Protein AF-A0A090F494-F1 (afdb_monomer_lite)

Radius of gyration: 29.08 Å; chains: 1; bounding box: 90×68×79 Å

InterPro domains:
  IPR009843 Protein of unknown function DUF1403 [PF07183] (13-280)

Structure (mmCIF, N/CA/C/O backbone):
data_AF-A0A090F494-F1
#
_entry.id   AF-A0A090F494-F1
#
loop_
_atom_site.group_PDB
_atom_site.id
_atom_site.type_symbol
_atom_site.label_atom_id
_atom_site.label_alt_id
_atom_site.label_comp_id
_atom_site.label_asym_id
_atom_site.label_entity_id
_atom_site.label_seq_id
_atom_site.pdbx_PDB_ins_code
_atom_site.Cartn_x
_atom_site.Cartn_y
_atom_site.Cartn_z
_atom_site.occupancy
_atom_site.B_iso_or_equiv
_atom_site.auth_seq_id
_atom_site.auth_comp_id
_atom_site.auth_asym_id
_atom_site.auth_atom_id
_atom_site.pdbx_PDB_model_num
ATOM 1 N N . MET A 1 1 ? 1.302 3.120 31.803 1.00 29.44 1 MET A N 1
ATOM 2 C CA . MET A 1 1 ? -0.096 3.444 31.434 1.00 29.44 1 MET A CA 1
ATOM 3 C C . MET A 1 1 ? -0.134 4.893 30.958 1.00 29.44 1 MET A C 1
ATOM 5 O O . MET A 1 1 ? -0.244 5.790 31.781 1.00 29.44 1 MET A O 1
ATOM 9 N N . ILE A 1 2 ? 0.048 5.141 29.658 1.00 28.42 2 ILE A N 1
ATOM 10 C CA . ILE A 1 2 ? -0.046 6.502 29.107 1.00 28.42 2 ILE A CA 1
ATOM 11 C C . ILE A 1 2 ? -1.537 6.792 28.931 1.00 28.42 2 ILE A C 1
ATOM 13 O O . ILE A 1 2 ? -2.196 6.184 28.087 1.00 28.42 2 ILE A O 1
ATOM 17 N N . ARG A 1 3 ? -2.093 7.656 29.785 1.00 31.39 3 ARG A N 1
ATOM 18 C CA . ARG A 1 3 ? -3.404 8.258 29.539 1.00 31.39 3 ARG A CA 1
ATOM 19 C C . ARG A 1 3 ? -3.271 9.076 28.256 1.00 31.39 3 ARG A C 1
ATOM 21 O O . ARG A 1 3 ? -2.513 10.037 28.225 1.00 31.39 3 ARG A O 1
ATOM 28 N N . LEU A 1 4 ? -3.972 8.675 27.200 1.00 36.84 4 LEU A N 1
ATOM 29 C CA . LEU A 1 4 ? -4.257 9.574 26.088 1.00 36.84 4 LEU A CA 1
ATOM 30 C C . LEU A 1 4 ? -5.204 10.639 26.640 1.00 36.84 4 LEU A C 1
ATOM 32 O O . LEU A 1 4 ? -6.404 10.395 26.760 1.00 36.84 4 LEU A O 1
ATOM 36 N N . ASP A 1 5 ? -4.644 11.772 27.057 1.00 34.12 5 ASP A N 1
ATOM 37 C CA . ASP A 1 5 ? -5.434 12.949 27.383 1.00 34.12 5 ASP A CA 1
ATOM 38 C C . ASP A 1 5 ? -6.076 13.458 26.082 1.00 34.12 5 ASP A C 1
ATOM 40 O O . ASP A 1 5 ? -5.364 13.777 25.127 1.00 34.12 5 ASP A O 1
ATOM 44 N N . PRO A 1 6 ? -7.413 13.553 25.996 1.00 47.06 6 PRO A N 1
ATOM 45 C CA . PRO A 1 6 ? -8.095 14.042 24.799 1.00 47.06 6 PRO A CA 1
ATOM 46 C C . PRO A 1 6 ? -7.862 15.544 24.536 1.00 47.06 6 PRO A C 1
ATOM 48 O O . PRO A 1 6 ? -8.371 16.072 23.551 1.00 47.06 6 PRO A O 1
ATOM 51 N N . ALA A 1 7 ? -7.103 16.231 25.398 1.00 37.00 7 ALA A N 1
ATOM 52 C CA . ALA A 1 7 ? -6.828 17.664 25.334 1.00 37.00 7 ALA A CA 1
ATOM 53 C C . ALA A 1 7 ? -5.576 18.040 24.515 1.00 37.00 7 ALA A C 1
ATOM 55 O O . ALA A 1 7 ? -5.391 19.218 24.224 1.00 37.00 7 ALA A O 1
ATOM 56 N N . THR A 1 8 ? -4.738 17.082 24.100 1.00 40.03 8 THR A N 1
ATOM 57 C CA . THR A 1 8 ? -3.509 17.373 23.326 1.00 40.03 8 THR A CA 1
ATOM 58 C C . THR A 1 8 ? -3.678 17.244 21.811 1.00 40.03 8 THR A C 1
ATOM 60 O O . THR A 1 8 ? -2.702 17.347 21.068 1.00 40.03 8 THR A O 1
ATOM 63 N N . ALA A 1 9 ? -4.903 17.046 21.318 1.00 41.94 9 ALA A N 1
ATOM 64 C CA . ALA A 1 9 ? -5.198 17.155 19.894 1.00 41.94 9 ALA A CA 1
ATOM 65 C C . ALA A 1 9 ? -5.197 18.640 19.497 1.00 41.94 9 ALA A C 1
ATOM 67 O O . ALA A 1 9 ? -6.242 19.283 19.429 1.00 41.94 9 ALA A O 1
ATOM 68 N N . SER A 1 10 ? -4.004 19.200 19.284 1.00 39.62 10 SER A N 1
ATOM 69 C CA . SER A 1 10 ? -3.865 20.503 18.639 1.00 39.62 10 SER A CA 1
ATOM 70 C C . SER A 1 10 ? -4.589 20.448 17.286 1.00 39.62 10 SER A C 1
ATOM 72 O O . SER A 1 10 ? -4.339 19.506 16.524 1.00 39.62 10 SER A O 1
ATOM 74 N N . PRO A 1 11 ? -5.477 21.406 16.960 1.00 43.66 11 PRO A N 1
ATOM 75 C CA . PRO A 1 11 ? -6.112 21.492 15.653 1.00 43.66 11 PRO A CA 1
ATOM 76 C C . PRO A 1 11 ? -5.085 22.024 14.647 1.00 43.66 11 PRO A C 1
ATOM 78 O O . PRO A 1 11 ? -5.199 23.134 14.131 1.00 43.66 11 PRO A O 1
ATOM 81 N N . ALA A 1 12 ? -4.027 21.254 14.399 1.00 52.69 12 ALA A N 1
ATOM 82 C CA . ALA A 1 12 ? -3.112 21.531 13.311 1.00 52.69 12 ALA A CA 1
ATOM 83 C C . ALA A 1 12 ? -3.903 21.385 12.008 1.00 52.69 12 ALA A C 1
ATOM 85 O O . ALA A 1 12 ? -4.561 20.363 11.784 1.00 52.69 12 ALA A O 1
ATOM 86 N N . ALA A 1 13 ? -3.872 22.423 11.169 1.00 57.88 13 ALA A N 1
ATOM 87 C CA . ALA A 1 13 ? -4.484 22.367 9.851 1.00 57.88 13 ALA A CA 1
ATOM 88 C C . ALA A 1 13 ? -3.990 21.099 9.130 1.00 57.88 13 ALA A C 1
ATOM 90 O O . ALA A 1 13 ? -2.792 20.802 9.181 1.00 57.88 13 ALA A O 1
ATOM 91 N N . PRO A 1 14 ? -4.886 20.315 8.503 1.00 65.44 14 PRO A N 1
ATOM 92 C CA . PRO A 1 14 ? -4.479 19.087 7.844 1.00 65.44 14 PRO A CA 1
ATOM 93 C C . PRO A 1 14 ? -3.441 19.432 6.778 1.00 65.44 14 PRO A C 1
ATOM 95 O O . PRO A 1 14 ? -3.703 20.251 5.901 1.00 65.44 14 PRO A O 1
ATOM 98 N N . SER A 1 15 ? -2.259 18.824 6.869 1.00 78.19 15 SER A N 1
ATOM 99 C CA . SER A 1 15 ? -1.230 18.973 5.845 1.00 78.19 15 SER A CA 1
ATOM 100 C C . SER A 1 15 ? -1.785 18.503 4.495 1.00 78.19 15 SER A C 1
ATOM 102 O O . SER A 1 15 ? -2.337 17.404 4.367 1.00 78.19 15 SER A O 1
ATOM 104 N N . THR A 1 16 ? -1.681 19.369 3.490 1.00 89.38 16 THR A N 1
ATOM 105 C CA . THR A 1 16 ? -2.166 19.138 2.127 1.00 89.38 16 THR A CA 1
ATOM 106 C C . THR A 1 16 ? -1.004 19.197 1.157 1.00 89.38 16 THR A C 1
ATOM 108 O O . THR A 1 16 ? -0.139 20.063 1.281 1.00 89.38 16 THR A O 1
ATOM 111 N N . VAL A 1 17 ? -1.031 18.340 0.139 1.00 92.69 17 VAL A N 1
ATOM 112 C CA . VAL A 1 17 ? -0.109 18.458 -0.994 1.00 92.69 17 VAL A CA 1
ATOM 113 C C . VAL A 1 17 ? -0.276 19.847 -1.637 1.00 92.69 17 VAL A C 1
ATOM 115 O O . VAL A 1 17 ? -1.415 20.231 -1.923 1.00 92.69 17 VAL A O 1
ATOM 118 N N . PRO A 1 18 ? 0.813 20.607 -1.870 1.00 90.56 18 PRO A N 1
ATOM 119 C CA . PRO A 1 18 ? 0.739 21.911 -2.521 1.00 90.56 18 PRO A CA 1
ATOM 120 C C . PRO A 1 18 ? 0.021 21.831 -3.871 1.00 90.56 18 PRO A C 1
ATOM 122 O O . PRO A 1 18 ? 0.297 20.933 -4.662 1.00 90.56 18 PRO A O 1
ATOM 125 N N . GLY A 1 19 ? -0.870 22.784 -4.161 1.00 89.25 19 GLY A N 1
ATOM 126 C CA . GLY A 1 19 ? -1.746 22.727 -5.342 1.00 89.25 19 GLY A CA 1
ATOM 127 C C . GLY A 1 19 ? -1.018 22.661 -6.691 1.00 89.25 19 GLY A C 1
ATOM 128 O O . GLY A 1 19 ? -1.564 22.116 -7.647 1.00 89.25 19 GLY A O 1
ATOM 129 N N . TRP A 1 20 ? 0.226 23.146 -6.765 1.00 89.44 20 TRP A N 1
ATOM 130 C CA . TRP A 1 20 ? 1.060 23.072 -7.969 1.00 89.44 20 TRP A CA 1
ATOM 131 C C . TRP A 1 20 ? 1.605 21.663 -8.240 1.00 89.44 20 TRP A C 1
ATOM 133 O O . TRP A 1 20 ? 1.861 21.330 -9.393 1.00 89.44 20 TRP A O 1
ATOM 143 N N . ALA A 1 21 ? 1.769 20.820 -7.214 1.00 88.50 21 ALA A N 1
ATOM 144 C CA . ALA A 1 21 ? 2.393 19.507 -7.356 1.00 88.50 21 ALA A CA 1
ATOM 145 C C . ALA A 1 21 ? 1.542 18.509 -8.166 1.00 88.50 21 ALA A C 1
ATOM 147 O O . ALA A 1 21 ? 2.096 17.893 -9.080 1.00 88.50 21 ALA A O 1
ATOM 148 N N . PRO A 1 22 ? 0.219 18.360 -7.929 1.00 84.62 22 PRO A N 1
ATOM 149 C CA . PRO A 1 22 ? -0.639 17.516 -8.759 1.00 84.62 22 PRO A CA 1
ATOM 150 C C . PRO A 1 22 ? -1.116 18.212 -10.041 1.00 84.62 22 PRO A C 1
ATOM 152 O O . PRO A 1 22 ? -1.723 17.555 -10.885 1.00 84.62 22 PRO A O 1
ATOM 155 N N . ALA A 1 23 ? -0.895 19.524 -10.195 1.00 77.56 23 ALA A N 1
ATOM 156 C CA . ALA A 1 23 ? -1.336 20.254 -11.377 1.00 77.56 23 ALA A CA 1
ATOM 157 C C . ALA A 1 23 ? -0.638 19.705 -12.628 1.00 77.56 23 ALA A C 1
ATOM 159 O O . ALA A 1 23 ? 0.594 19.680 -12.697 1.00 77.56 23 ALA A O 1
ATOM 160 N N . ALA A 1 24 ? -1.431 19.274 -13.612 1.00 63.72 24 ALA A N 1
ATOM 161 C CA . ALA A 1 24 ? -0.920 18.853 -14.907 1.00 63.72 24 ALA A CA 1
ATOM 162 C C . ALA A 1 24 ? -0.242 20.049 -15.587 1.00 63.72 24 ALA A C 1
ATOM 164 O O . ALA A 1 24 ? -0.863 21.093 -15.777 1.00 63.72 24 ALA A O 1
ATOM 165 N N . GLY A 1 25 ? 1.029 19.902 -15.942 1.00 57.41 25 GLY A N 1
ATOM 166 C CA . GLY A 1 25 ? 1.754 20.904 -16.708 1.00 57.41 25 GLY A CA 1
ATOM 167 C C . GLY A 1 25 ? 2.777 20.218 -17.593 1.00 57.41 25 GLY A C 1
ATOM 168 O O . GLY A 1 25 ? 3.576 19.459 -17.067 1.00 57.41 25 GLY A O 1
ATOM 169 N N . GLY A 1 26 ? 2.724 20.490 -18.900 1.00 61.16 26 GLY A N 1
ATOM 170 C CA . GLY A 1 26 ? 3.750 20.150 -19.894 1.00 61.16 26 GLY A CA 1
ATOM 171 C C . GLY A 1 26 ? 4.236 18.694 -19.952 1.00 61.16 26 GLY A C 1
ATOM 172 O O . GLY A 1 26 ? 3.753 17.801 -19.258 1.00 61.16 26 GLY A O 1
ATOM 173 N N . ALA A 1 27 ? 5.224 18.456 -20.815 1.00 61.44 27 ALA A N 1
ATOM 174 C CA . ALA A 1 27 ? 6.046 17.255 -20.733 1.00 61.44 27 ALA A CA 1
ATOM 175 C C . ALA A 1 27 ? 6.963 17.401 -19.507 1.00 61.44 27 ALA A C 1
ATOM 177 O O . ALA A 1 27 ? 7.895 18.200 -19.530 1.00 61.44 27 ALA A O 1
ATOM 178 N N . LEU A 1 28 ? 6.654 16.687 -18.423 1.00 73.62 28 LEU A N 1
ATOM 179 C CA . LEU A 1 28 ? 7.463 16.711 -17.202 1.00 73.62 28 LEU A CA 1
ATOM 180 C C . LEU A 1 28 ? 8.724 15.864 -17.396 1.00 73.62 28 LEU A C 1
ATOM 182 O O . LEU A 1 28 ? 8.633 14.687 -17.764 1.00 73.62 28 LEU A O 1
ATOM 186 N N . GLY A 1 29 ? 9.887 16.455 -17.119 1.00 86.44 29 GLY A N 1
ATOM 187 C CA . GLY A 1 29 ? 11.138 15.710 -17.007 1.00 86.44 29 GLY A CA 1
ATOM 188 C C . GLY A 1 29 ? 11.181 14.861 -15.733 1.00 86.44 29 GLY A C 1
ATOM 189 O O . GLY A 1 29 ? 10.358 15.018 -14.825 1.00 86.44 29 GLY A O 1
ATOM 190 N N . ASP A 1 30 ? 12.166 13.970 -15.639 1.00 90.75 30 ASP A N 1
ATOM 191 C CA . ASP A 1 30 ? 12.316 13.075 -14.482 1.00 90.75 30 ASP A CA 1
ATOM 192 C C . ASP A 1 30 ? 12.581 13.851 -13.184 1.00 90.75 30 ASP A C 1
ATOM 194 O O . ASP A 1 30 ? 11.991 13.553 -12.143 1.00 90.75 30 ASP A O 1
ATOM 198 N N . ALA A 1 31 ? 13.393 14.911 -13.259 1.00 92.81 31 ALA A N 1
ATOM 199 C CA . ALA A 1 31 ? 13.679 15.791 -12.128 1.00 92.81 31 ALA A CA 1
ATOM 200 C C . ALA A 1 31 ? 12.418 16.505 -11.605 1.00 92.81 31 ALA A C 1
ATOM 202 O O . ALA A 1 31 ? 12.209 16.576 -10.392 1.00 92.81 31 ALA A O 1
ATOM 203 N N . ASP A 1 32 ? 11.538 16.972 -12.498 1.00 92.00 32 ASP A N 1
ATOM 204 C CA . ASP A 1 32 ? 10.282 17.627 -12.111 1.00 92.00 32 ASP A CA 1
ATOM 205 C C . ASP A 1 32 ? 9.335 16.650 -11.410 1.00 92.00 32 ASP A C 1
ATOM 207 O O . ASP A 1 32 ? 8.704 16.990 -10.402 1.00 92.00 32 ASP A O 1
ATOM 211 N N . ALA A 1 33 ? 9.234 15.423 -11.931 1.00 93.19 33 ALA A N 1
ATOM 212 C CA . ALA A 1 33 ? 8.429 14.373 -11.321 1.00 93.19 33 ALA A CA 1
ATOM 213 C C . ALA A 1 33 ? 8.955 14.017 -9.922 1.00 93.19 33 ALA A C 1
ATOM 215 O O . ALA A 1 33 ? 8.167 13.935 -8.977 1.00 93.19 33 ALA A O 1
ATOM 216 N N . ALA A 1 34 ? 10.274 13.872 -9.772 1.00 95.38 34 ALA A N 1
ATOM 217 C CA . ALA A 1 34 ? 10.919 13.591 -8.493 1.00 95.38 34 ALA A CA 1
ATOM 218 C C . ALA A 1 34 ? 10.712 14.722 -7.473 1.00 95.38 34 ALA A C 1
ATOM 220 O O . ALA A 1 34 ? 10.343 14.462 -6.326 1.00 95.38 34 ALA A O 1
ATOM 221 N N . PHE A 1 35 ? 10.867 15.983 -7.891 1.00 95.44 35 PHE A N 1
ATOM 222 C CA . PHE A 1 35 ? 10.646 17.147 -7.030 1.00 95.44 35 PHE A CA 1
ATOM 223 C C . PHE A 1 35 ? 9.196 17.221 -6.528 1.00 95.44 35 PHE A C 1
ATOM 225 O O . PHE A 1 35 ? 8.947 17.406 -5.332 1.00 95.44 35 PHE A O 1
ATOM 232 N N . ARG A 1 36 ? 8.222 17.001 -7.420 1.00 95.75 36 ARG A N 1
ATOM 233 C CA . ARG A 1 36 ? 6.796 16.935 -7.060 1.00 95.75 36 ARG A CA 1
ATOM 234 C C . ARG A 1 36 ? 6.506 15.787 -6.097 1.00 95.75 36 ARG A C 1
ATOM 236 O O . ARG A 1 36 ? 5.774 15.990 -5.127 1.00 95.75 36 ARG A O 1
ATOM 243 N N . ALA A 1 37 ? 7.085 14.608 -6.334 1.00 96.88 37 ALA A N 1
ATOM 244 C CA . ALA A 1 37 ? 6.949 13.460 -5.443 1.00 96.88 37 ALA A CA 1
ATOM 245 C C . ALA A 1 37 ? 7.506 13.768 -4.047 1.00 96.88 37 ALA A C 1
ATOM 247 O O . ALA A 1 37 ? 6.827 13.507 -3.057 1.00 96.88 37 ALA A O 1
ATOM 248 N N . GLY A 1 38 ? 8.678 14.404 -3.958 1.00 96.62 38 GLY A N 1
ATOM 249 C CA . GLY A 1 38 ? 9.263 14.854 -2.693 1.00 96.62 38 GLY A CA 1
ATOM 250 C C . GLY A 1 38 ? 8.353 15.823 -1.930 1.00 96.62 38 GLY A C 1
ATOM 251 O O . GLY A 1 38 ? 8.073 15.605 -0.751 1.00 96.62 38 GLY A O 1
ATOM 252 N N . ALA A 1 39 ? 7.812 16.843 -2.606 1.00 96.00 39 ALA A N 1
ATOM 253 C CA . ALA A 1 39 ? 6.870 17.788 -1.999 1.00 96.00 39 ALA A CA 1
ATOM 254 C C . ALA A 1 39 ? 5.592 17.095 -1.487 1.00 96.00 39 ALA A C 1
ATOM 256 O O . ALA A 1 39 ? 5.091 17.402 -0.403 1.00 96.00 39 ALA A O 1
ATOM 257 N N . ALA A 1 40 ? 5.073 16.131 -2.248 1.00 96.81 40 ALA A N 1
ATOM 258 C CA . ALA A 1 40 ? 3.884 15.375 -1.881 1.00 96.81 40 ALA A CA 1
ATOM 259 C C . ALA A 1 40 ? 4.130 14.415 -0.701 1.00 96.81 40 ALA A C 1
ATOM 261 O O . ALA A 1 40 ? 3.314 14.340 0.221 1.00 96.81 40 ALA A O 1
ATOM 262 N N . LEU A 1 41 ? 5.274 13.725 -0.689 1.00 97.06 41 LEU A N 1
ATOM 263 C CA . LEU A 1 41 ? 5.687 12.852 0.409 1.00 97.06 41 LEU A CA 1
ATOM 264 C C . LEU A 1 41 ? 5.970 13.638 1.692 1.00 97.06 41 LEU A C 1
ATOM 266 O O . LEU A 1 41 ? 5.597 13.167 2.759 1.00 97.06 41 LEU A O 1
ATOM 270 N N . GLY A 1 42 ? 6.535 14.848 1.611 1.00 95.94 42 GLY A N 1
ATOM 271 C CA . GLY A 1 42 ? 6.716 15.721 2.778 1.00 95.94 42 GLY A CA 1
ATOM 272 C C . GLY A 1 42 ? 5.388 16.119 3.439 1.00 95.94 42 GLY A C 1
ATOM 273 O O . GLY A 1 42 ? 5.265 16.122 4.669 1.00 95.94 42 GLY A O 1
ATOM 274 N N . ALA A 1 43 ? 4.350 16.372 2.633 1.00 94.38 43 ALA A N 1
ATOM 275 C CA . ALA A 1 43 ? 3.008 16.624 3.152 1.00 94.38 43 ALA A CA 1
ATOM 276 C C . ALA A 1 43 ? 2.427 15.388 3.868 1.00 94.38 43 ALA A C 1
ATOM 278 O O . ALA A 1 43 ? 1.851 15.523 4.954 1.00 94.38 43 ALA A O 1
ATOM 279 N N . LEU A 1 44 ? 2.608 14.188 3.300 1.00 94.38 44 LEU A N 1
ATOM 280 C CA . LEU A 1 44 ? 2.206 12.932 3.941 1.00 94.38 44 LEU A CA 1
ATOM 281 C C . LEU A 1 44 ? 2.991 12.644 5.219 1.00 94.38 44 LEU A C 1
ATOM 283 O O . LEU A 1 44 ? 2.390 12.234 6.207 1.00 94.38 44 LEU A O 1
ATOM 287 N N . ASP A 1 45 ? 4.300 12.874 5.214 1.00 94.56 45 ASP A N 1
ATOM 288 C CA . ASP A 1 45 ? 5.181 12.645 6.356 1.00 94.56 45 ASP A CA 1
ATOM 289 C C . ASP A 1 45 ? 4.733 13.453 7.582 1.00 94.56 45 ASP A C 1
ATOM 291 O O . ASP A 1 45 ? 4.625 12.933 8.692 1.00 94.56 45 ASP A O 1
ATOM 295 N N . THR A 1 46 ? 4.329 14.704 7.360 1.00 92.62 46 THR A N 1
ATOM 296 C CA . THR A 1 46 ? 3.748 15.540 8.417 1.00 92.62 46 THR A CA 1
ATOM 297 C C . THR A 1 46 ? 2.486 14.899 9.015 1.00 92.62 46 THR A C 1
ATOM 299 O O . THR A 1 46 ? 2.328 14.857 10.235 1.00 92.62 46 THR A O 1
ATOM 302 N N . LEU A 1 47 ? 1.593 14.342 8.183 1.00 89.25 47 LEU A N 1
ATOM 303 C CA . LEU A 1 47 ? 0.369 13.675 8.654 1.00 89.25 47 LEU A CA 1
ATOM 304 C C . LEU A 1 47 ? 0.648 12.356 9.381 1.00 89.25 47 LEU A C 1
ATOM 306 O O . LEU A 1 47 ? 0.000 12.062 10.388 1.00 89.25 47 LEU A O 1
ATOM 310 N N . THR A 1 48 ? 1.582 11.543 8.880 1.00 88.81 48 THR A N 1
ATOM 311 C CA . THR A 1 48 ? 1.919 10.256 9.505 1.00 88.81 48 THR A CA 1
ATOM 312 C C . THR A 1 48 ? 2.545 10.461 10.879 1.00 88.81 48 THR A C 1
ATOM 314 O O . THR A 1 48 ? 2.225 9.707 11.802 1.00 88.81 48 THR A O 1
ATOM 317 N N . ARG A 1 49 ? 3.369 11.505 11.043 1.00 89.56 49 ARG A N 1
ATOM 318 C CA . ARG A 1 49 ? 3.987 11.878 12.324 1.00 89.56 49 ARG A CA 1
ATOM 319 C C . ARG A 1 49 ? 3.020 12.558 13.291 1.00 89.56 49 ARG A C 1
ATOM 321 O O . ARG A 1 49 ? 3.140 12.334 14.494 1.00 89.56 49 ARG A O 1
ATOM 328 N N . ALA A 1 50 ? 2.036 13.311 12.793 1.00 87.94 50 ALA A N 1
ATOM 329 C CA . ALA A 1 50 ? 1.007 13.947 13.623 1.00 87.94 50 ALA A CA 1
ATOM 330 C C . ALA A 1 50 ? 0.099 12.943 14.358 1.00 87.94 50 ALA A C 1
ATOM 332 O O . ALA A 1 50 ? -0.528 13.300 15.351 1.00 87.94 50 ALA A O 1
ATOM 333 N N . GLN A 1 51 ? 0.030 11.694 13.885 1.00 83.88 51 GLN A N 1
ATOM 334 C CA . GLN A 1 51 ? -0.717 10.596 14.507 1.00 83.88 51 GLN A CA 1
ATOM 335 C C . GLN A 1 51 ? -2.171 10.951 14.882 1.00 83.88 51 GLN A C 1
ATOM 337 O O . GLN A 1 51 ? -2.546 10.894 16.055 1.00 83.88 51 GLN A O 1
ATOM 342 N N . PRO A 1 52 ? -3.024 11.295 13.896 1.00 86.25 52 PRO A N 1
ATOM 343 C CA . PRO A 1 52 ? -4.414 11.643 14.168 1.00 86.25 52 PRO A CA 1
ATOM 344 C C . PRO A 1 52 ? -5.166 10.484 14.835 1.00 86.25 52 PRO A C 1
ATOM 346 O O . PRO A 1 52 ? -4.871 9.312 14.600 1.00 86.25 52 PRO A O 1
ATOM 349 N N . ALA A 1 53 ? -6.211 10.798 15.605 1.00 88.56 53 ALA A N 1
ATOM 350 C CA . ALA A 1 53 ? -6.989 9.793 16.336 1.00 88.56 53 ALA A CA 1
ATOM 351 C C . ALA A 1 53 ? -7.553 8.673 15.436 1.00 88.56 53 ALA A C 1
ATOM 353 O O . ALA A 1 53 ? -7.717 7.546 15.890 1.00 88.56 53 ALA A O 1
ATOM 354 N N . CYS A 1 54 ? -7.829 8.965 14.161 1.00 90.25 54 CYS A N 1
ATOM 355 C CA . CYS A 1 54 ? -8.324 8.010 13.166 1.00 90.25 54 CYS A CA 1
ATOM 356 C C . CYS A 1 54 ? -7.228 7.345 12.314 1.00 90.25 54 CYS A C 1
ATOM 358 O O . CYS A 1 54 ? -7.528 6.827 11.238 1.00 90.25 54 CYS A O 1
ATOM 360 N N . LEU A 1 55 ? -5.959 7.391 12.736 1.00 90.06 55 LEU A N 1
ATOM 361 C CA . LEU A 1 55 ? -4.821 6.874 11.969 1.00 90.06 55 LEU A CA 1
ATOM 362 C C . LEU A 1 55 ? -4.979 5.388 11.600 1.00 90.06 55 LEU A C 1
ATOM 364 O O . LEU A 1 55 ? -4.628 5.005 10.486 1.00 90.06 55 LEU A O 1
ATOM 368 N N . GLY A 1 56 ? -5.531 4.556 12.489 1.00 91.88 56 GLY A N 1
ATOM 369 C CA . GLY A 1 56 ? -5.774 3.141 12.183 1.00 91.88 56 GLY A CA 1
ATOM 370 C C . GLY A 1 56 ? -6.813 2.963 11.070 1.00 91.88 56 GLY A C 1
ATOM 371 O O . GLY A 1 56 ? -6.517 2.352 10.045 1.00 91.88 56 GLY A O 1
ATOM 372 N N . ALA A 1 57 ? -7.984 3.598 11.198 1.00 94.31 57 ALA A N 1
ATOM 373 C CA . ALA A 1 57 ? -9.026 3.536 10.171 1.00 94.31 57 ALA A CA 1
ATOM 374 C C . ALA A 1 57 ? -8.573 4.148 8.832 1.00 94.31 57 ALA A C 1
ATOM 376 O O . ALA A 1 57 ? -9.004 3.708 7.765 1.00 94.31 57 ALA A O 1
ATOM 377 N N . TRP A 1 58 ? -7.701 5.158 8.875 1.00 95.50 58 TRP A N 1
ATOM 378 C CA . TRP A 1 58 ? -7.083 5.739 7.686 1.00 95.50 58 TRP A CA 1
ATOM 379 C C . TRP A 1 58 ? -6.203 4.719 6.958 1.00 95.50 58 TRP A C 1
ATOM 381 O O . TRP A 1 58 ? -6.419 4.485 5.770 1.00 95.50 58 TRP A O 1
ATOM 391 N N . ARG A 1 59 ? -5.294 4.045 7.672 1.00 95.94 59 ARG A N 1
ATOM 392 C CA . ARG A 1 59 ? -4.429 2.990 7.118 1.00 95.94 59 ARG A CA 1
ATOM 393 C C . ARG A 1 59 ? -5.214 1.804 6.557 1.00 95.94 59 ARG A C 1
ATOM 395 O O . ARG A 1 59 ? -4.928 1.347 5.456 1.00 95.94 59 ARG A O 1
ATOM 402 N N . GLU A 1 60 ? -6.245 1.359 7.265 1.00 95.56 60 GLU A N 1
ATOM 403 C CA . GLU A 1 60 ? -7.135 0.280 6.819 1.00 95.56 60 GLU A CA 1
ATOM 404 C C . GLU A 1 60 ? -7.890 0.629 5.527 1.00 95.56 60 GLU A C 1
ATOM 406 O O . GLU A 1 60 ? -8.030 -0.201 4.629 1.00 95.56 60 GLU A O 1
ATOM 411 N N . ARG A 1 61 ? -8.330 1.883 5.374 1.00 97.19 61 ARG A N 1
ATOM 412 C CA . ARG A 1 61 ? -8.969 2.355 4.133 1.00 97.19 61 ARG A CA 1
ATOM 413 C C . ARG A 1 61 ? -8.003 2.405 2.957 1.00 97.19 61 ARG A C 1
ATOM 415 O O . ARG A 1 61 ? -8.407 2.119 1.833 1.00 97.19 61 ARG A O 1
ATOM 422 N N . LEU A 1 62 ? -6.748 2.769 3.203 1.00 98.25 62 LEU A N 1
ATOM 423 C CA . LEU A 1 62 ? -5.699 2.728 2.186 1.00 98.25 62 LEU A CA 1
ATOM 424 C C . LEU A 1 62 ? -5.391 1.284 1.763 1.00 98.25 62 LEU A C 1
ATOM 426 O O . LEU A 1 62 ? -5.350 0.993 0.567 1.00 98.25 62 LEU A O 1
ATOM 430 N N . ALA A 1 63 ? -5.288 0.367 2.731 1.00 98.31 63 ALA A N 1
ATOM 431 C CA . ALA A 1 63 ? -5.143 -1.064 2.474 1.00 98.31 63 ALA A CA 1
ATOM 432 C C . ALA A 1 63 ? -6.297 -1.608 1.623 1.00 98.31 63 ALA A C 1
ATOM 434 O O . ALA A 1 63 ? -6.069 -2.333 0.658 1.00 98.31 63 ALA A O 1
ATOM 435 N N . LEU A 1 64 ? -7.535 -1.210 1.927 1.00 98.25 64 LEU A N 1
ATOM 436 C CA . LEU A 1 64 ? -8.711 -1.636 1.176 1.00 98.25 64 LEU A CA 1
ATOM 437 C C . LEU A 1 64 ? -8.702 -1.138 -0.277 1.00 98.25 64 LEU A C 1
ATOM 439 O O . LEU A 1 64 ? -9.044 -1.900 -1.179 1.00 98.25 64 LEU A O 1
ATOM 443 N N . LYS A 1 65 ? -8.275 0.107 -0.523 1.00 98.31 65 LYS A N 1
ATOM 444 C CA . LYS A 1 65 ? -8.120 0.643 -1.886 1.00 98.31 65 LYS A CA 1
ATOM 445 C C . LYS A 1 65 ? -7.065 -0.125 -2.685 1.00 98.31 65 LYS A C 1
ATOM 447 O O . LYS A 1 65 ? -7.310 -0.479 -3.837 1.00 98.31 65 LYS A O 1
ATOM 452 N N . CYS A 1 66 ? -5.915 -0.410 -2.073 1.00 98.62 66 CYS A N 1
ATOM 453 C CA . CYS A 1 66 ? -4.861 -1.209 -2.702 1.00 98.62 66 CYS A CA 1
ATOM 454 C C . CYS A 1 66 ? -5.325 -2.646 -2.967 1.00 98.62 66 CYS A C 1
ATOM 456 O O . CYS A 1 66 ? -5.063 -3.182 -4.043 1.00 98.62 66 CYS A O 1
ATOM 458 N N . ALA A 1 67 ? -6.090 -3.241 -2.050 1.00 98.44 67 ALA A N 1
ATOM 459 C CA . ALA A 1 67 ? -6.699 -4.550 -2.244 1.00 98.44 67 ALA A CA 1
ATOM 460 C C . ALA A 1 67 ? -7.705 -4.550 -3.407 1.00 98.44 67 ALA A C 1
ATOM 462 O O . ALA A 1 67 ? -7.627 -5.420 -4.264 1.00 98.44 67 ALA A O 1
ATOM 463 N N . ALA A 1 68 ? -8.584 -3.550 -3.516 1.00 98.38 68 ALA A N 1
ATOM 464 C CA . ALA A 1 68 ? -9.519 -3.441 -4.641 1.00 98.38 68 ALA A CA 1
ATOM 465 C C . ALA A 1 68 ? -8.793 -3.281 -5.991 1.00 98.38 68 ALA A C 1
ATOM 467 O O . ALA A 1 68 ? -9.152 -3.921 -6.981 1.00 98.38 68 ALA A O 1
ATOM 468 N N . ALA A 1 69 ? -7.721 -2.486 -6.039 1.00 98.06 69 ALA A N 1
ATOM 469 C CA . ALA A 1 69 ? -6.875 -2.403 -7.228 1.00 98.06 69 ALA A CA 1
ATOM 470 C C . ALA A 1 69 ? -6.145 -3.730 -7.514 1.00 98.06 69 ALA A C 1
ATOM 472 O O . ALA A 1 69 ? -6.011 -4.119 -8.674 1.00 98.06 69 ALA A O 1
ATOM 473 N N . SER A 1 70 ? -5.745 -4.465 -6.473 1.00 98.31 70 SER A N 1
ATOM 474 C CA . SER A 1 70 ? -5.147 -5.801 -6.594 1.00 98.31 70 SER A CA 1
ATOM 475 C C . SER A 1 70 ? -6.109 -6.808 -7.215 1.00 98.31 70 SER A C 1
ATOM 477 O O . SER A 1 70 ? -5.708 -7.557 -8.100 1.00 98.31 70 SER A O 1
ATOM 479 N N . MET A 1 71 ? -7.389 -6.777 -6.826 1.00 97.94 71 MET A N 1
ATOM 480 C CA . MET A 1 71 ? -8.433 -7.611 -7.431 1.00 97.94 71 MET A CA 1
ATOM 481 C C . MET A 1 71 ? -8.516 -7.386 -8.937 1.00 97.94 71 MET A C 1
ATOM 483 O O . MET A 1 71 ? -8.491 -8.344 -9.707 1.00 97.94 71 MET A O 1
ATOM 487 N N . ARG A 1 72 ? -8.516 -6.117 -9.362 1.00 96.06 72 ARG A N 1
ATOM 488 C CA . ARG A 1 72 ? -8.508 -5.757 -10.782 1.00 96.06 72 ARG A CA 1
ATOM 489 C C . ARG A 1 72 ? -7.260 -6.269 -11.501 1.00 96.06 72 ARG A C 1
ATOM 491 O O . ARG A 1 72 ? -7.382 -6.749 -12.625 1.00 96.06 72 ARG A O 1
ATOM 498 N N . LEU A 1 73 ? -6.079 -6.163 -10.885 1.00 94.75 73 LEU A N 1
ATOM 499 C CA . LEU A 1 73 ? -4.839 -6.681 -11.475 1.00 94.75 73 LEU A CA 1
ATOM 500 C C . LEU A 1 73 ? -4.878 -8.207 -11.623 1.00 94.75 73 LEU A C 1
ATOM 502 O O . LEU A 1 73 ? -4.461 -8.723 -12.653 1.00 94.75 73 LEU A O 1
ATOM 506 N N . ALA A 1 74 ? -5.463 -8.907 -10.651 1.00 94.50 74 ALA A N 1
ATOM 507 C CA . ALA A 1 74 ? -5.682 -10.351 -10.683 1.00 94.50 74 ALA A CA 1
ATOM 508 C C . ALA A 1 74 ? -6.842 -10.794 -11.605 1.00 94.50 74 ALA A C 1
ATOM 510 O O . ALA A 1 74 ? -7.193 -11.971 -11.621 1.00 94.50 74 ALA A O 1
ATOM 511 N N . GLY A 1 75 ? -7.480 -9.875 -12.344 1.00 94.44 75 GLY A N 1
ATOM 512 C CA . GLY A 1 75 ? -8.609 -10.188 -13.229 1.00 94.44 75 GLY A CA 1
ATOM 513 C C . GLY A 1 75 ? -9.905 -10.552 -12.495 1.00 94.44 75 GLY A C 1
ATOM 514 O O . GLY A 1 75 ? -10.783 -11.193 -13.069 1.00 94.44 75 GLY A O 1
ATOM 515 N N . ARG A 1 76 ? -10.034 -10.160 -11.224 1.00 95.12 76 ARG A N 1
ATOM 516 C CA . ARG A 1 76 ? -11.189 -10.439 -10.363 1.00 95.12 76 ARG A CA 1
ATOM 517 C C . ARG A 1 76 ? -12.053 -9.184 -10.183 1.00 95.12 76 ARG A C 1
ATOM 519 O O . ARG A 1 76 ? -11.578 -8.058 -10.329 1.00 95.12 76 ARG A O 1
ATOM 526 N N . ALA A 1 77 ? -13.341 -9.382 -9.906 1.00 94.31 77 ALA A N 1
ATOM 527 C CA . ALA A 1 77 ? -14.351 -8.318 -9.928 1.00 94.31 77 ALA A CA 1
ATOM 528 C C . ALA A 1 77 ? -14.724 -7.779 -8.537 1.00 94.31 77 ALA A C 1
ATOM 530 O O . ALA A 1 77 ? -15.540 -6.863 -8.445 1.00 94.31 77 ALA A O 1
ATOM 531 N N . GLU A 1 78 ? -14.174 -8.344 -7.459 1.00 97.00 78 GLU A N 1
ATOM 532 C CA . GLU A 1 78 ? -14.482 -7.896 -6.104 1.00 97.00 78 GLU A CA 1
ATOM 533 C C . GLU A 1 78 ? -14.067 -6.445 -5.870 1.00 97.00 78 GLU A C 1
ATOM 535 O O . GLU A 1 78 ? -12.904 -6.065 -6.007 1.00 97.00 78 GLU A O 1
ATOM 540 N N . ASP A 1 79 ? -15.052 -5.649 -5.467 1.00 96.06 79 ASP A N 1
ATOM 541 C CA . ASP A 1 79 ? -14.882 -4.263 -5.071 1.00 96.06 79 ASP A CA 1
ATOM 542 C C . ASP A 1 79 ? -14.608 -4.134 -3.562 1.00 96.06 79 ASP A C 1
ATOM 544 O O . ASP A 1 79 ? -14.544 -5.109 -2.808 1.00 96.06 79 ASP A O 1
ATOM 548 N N . GLU A 1 80 ? -14.467 -2.897 -3.084 1.00 97.06 80 GLU A N 1
ATOM 549 C CA . GLU A 1 80 ? -14.248 -2.633 -1.662 1.00 97.06 80 GLU A CA 1
ATOM 550 C C . GLU A 1 80 ? -15.355 -3.191 -0.748 1.00 97.06 80 GLU A C 1
ATOM 552 O O . GLU A 1 80 ? -15.101 -3.461 0.426 1.00 97.06 80 GLU A O 1
ATOM 557 N N . ALA A 1 81 ? -16.600 -3.301 -1.222 1.00 95.31 81 ALA A N 1
ATOM 558 C CA . ALA A 1 81 ? -17.695 -3.826 -0.412 1.00 95.31 81 ALA A CA 1
ATOM 559 C C . ALA A 1 81 ? -17.583 -5.348 -0.285 1.00 95.31 81 ALA A C 1
ATOM 561 O O . ALA A 1 81 ? -17.653 -5.869 0.828 1.00 95.31 81 ALA A O 1
ATOM 562 N N . ALA A 1 82 ? -17.312 -6.039 -1.393 1.00 95.56 82 ALA A N 1
ATOM 563 C CA . ALA A 1 82 ? -17.060 -7.474 -1.400 1.00 95.56 82 ALA A CA 1
ATOM 564 C C . ALA A 1 82 ? -15.843 -7.845 -0.535 1.00 95.56 82 ALA A C 1
ATOM 566 O O . ALA A 1 82 ? -15.906 -8.806 0.228 1.00 95.56 82 ALA A O 1
ATOM 567 N N . LEU A 1 83 ? -14.766 -7.053 -0.579 1.00 96.25 83 LEU A N 1
ATOM 568 C CA . LEU A 1 83 ? -13.580 -7.259 0.262 1.00 96.25 83 LEU A CA 1
ATOM 569 C C . LEU A 1 83 ? -13.877 -7.069 1.756 1.00 96.25 83 LEU A C 1
ATOM 571 O O . LEU A 1 83 ? -13.428 -7.863 2.589 1.00 96.25 83 LEU A O 1
ATOM 575 N N . ARG A 1 84 ? -14.675 -6.052 2.112 1.00 93.81 84 ARG A N 1
ATOM 576 C CA . ARG A 1 84 ? -15.150 -5.869 3.492 1.00 93.81 84 ARG A CA 1
ATOM 577 C C . ARG A 1 84 ? -15.964 -7.069 3.952 1.00 93.81 84 ARG A C 1
ATOM 579 O O . ARG A 1 84 ? -15.739 -7.547 5.059 1.00 93.81 84 ARG A O 1
ATOM 586 N N . ASP A 1 85 ? -16.884 -7.551 3.127 1.00 91.31 85 ASP A N 1
ATOM 587 C CA . ASP A 1 85 ? -17.731 -8.689 3.472 1.00 91.31 85 ASP A CA 1
ATOM 588 C C . ASP A 1 85 ? -16.901 -9.967 3.627 1.00 91.31 85 ASP A C 1
ATOM 590 O O . ASP A 1 85 ? -17.035 -10.648 4.646 1.00 91.31 85 ASP A O 1
ATOM 594 N N . ALA A 1 86 ? -15.981 -10.238 2.694 1.00 91.50 86 ALA A N 1
ATOM 595 C CA . ALA A 1 86 ? -15.068 -11.378 2.754 1.00 91.50 86 ALA A CA 1
ATOM 596 C C . ALA A 1 86 ? -14.273 -11.402 4.067 1.00 91.50 86 ALA A C 1
ATOM 598 O O . ALA A 1 86 ? -14.142 -12.447 4.695 1.00 91.50 86 ALA A O 1
ATOM 599 N N . TRP A 1 87 ? -13.805 -10.246 4.541 1.00 90.12 87 TRP A N 1
ATOM 600 C CA . TRP A 1 87 ? -13.039 -10.166 5.785 1.00 90.12 87 TRP A CA 1
ATOM 601 C C . TRP A 1 87 ? -13.905 -10.173 7.049 1.00 90.12 87 TRP A C 1
ATOM 603 O O . TRP A 1 87 ? -13.619 -10.885 8.011 1.00 90.12 87 TRP A O 1
ATOM 613 N N . GLN A 1 88 ? -14.972 -9.373 7.075 1.00 87.62 88 GLN A N 1
ATOM 614 C CA . GLN A 1 88 ? -15.772 -9.139 8.283 1.00 87.62 88 GLN A CA 1
ATOM 615 C C . GLN A 1 88 ? -16.752 -10.276 8.578 1.00 87.62 88 GLN A C 1
ATOM 617 O O . GLN A 1 88 ? -17.106 -10.500 9.740 1.00 87.62 88 GLN A O 1
ATOM 622 N N . LEU A 1 89 ? -17.209 -10.984 7.542 1.00 87.69 89 LEU A N 1
ATOM 623 C CA . LEU A 1 89 ? -18.112 -12.124 7.685 1.00 87.69 89 LEU A CA 1
ATOM 624 C C . LEU A 1 89 ? -17.363 -13.454 7.811 1.00 87.69 89 LEU A C 1
ATOM 626 O O . LEU A 1 89 ? -17.980 -14.436 8.229 1.00 87.69 89 LEU A O 1
ATOM 630 N N . CYS A 1 90 ? -16.053 -13.484 7.535 1.00 86.81 90 CYS A N 1
ATOM 631 C CA . CYS A 1 90 ? -15.231 -14.667 7.752 1.00 86.81 90 CYS A CA 1
ATOM 632 C C . CYS A 1 90 ? -15.115 -14.994 9.261 1.00 86.81 90 CYS A C 1
ATOM 634 O O . CYS A 1 90 ? -14.681 -14.148 10.068 1.00 86.81 90 CYS A O 1
ATOM 636 N N . PRO A 1 91 ? -15.519 -16.211 9.685 1.00 83.75 91 PRO A N 1
ATOM 637 C CA . PRO A 1 91 ? -15.303 -16.683 11.047 1.00 83.75 91 PRO A CA 1
ATOM 638 C C . PRO A 1 91 ? -13.824 -16.632 11.447 1.00 83.75 91 PRO A C 1
ATOM 640 O O . PRO A 1 91 ? -12.928 -16.781 10.624 1.00 83.75 91 PRO A O 1
ATOM 643 N N . ALA A 1 92 ? -13.548 -16.432 12.735 1.00 79.31 92 ALA A N 1
ATOM 644 C CA . ALA A 1 92 ? -12.172 -16.481 13.222 1.00 79.31 92 ALA A CA 1
ATOM 645 C C . ALA A 1 92 ? -11.570 -17.879 12.986 1.00 79.31 92 ALA A C 1
ATOM 647 O O . ALA A 1 92 ? -12.211 -18.876 13.315 1.00 79.31 92 ALA A O 1
ATOM 648 N N . GLY A 1 93 ? -10.360 -17.931 12.424 1.00 78.06 93 GLY A N 1
ATOM 649 C CA . GLY A 1 93 ? -9.655 -19.176 12.094 1.00 78.06 93 GLY A CA 1
ATOM 650 C C . GLY A 1 93 ? -10.130 -19.875 10.816 1.00 78.06 93 GLY A C 1
ATOM 651 O O . GLY A 1 93 ? -9.572 -20.908 10.469 1.00 78.06 93 GLY A O 1
ATOM 652 N N . ALA A 1 94 ? -11.137 -19.339 10.122 1.00 87.44 94 ALA A N 1
ATOM 653 C CA . ALA A 1 94 ? -11.517 -19.826 8.802 1.00 87.44 94 ALA A CA 1
ATOM 654 C C . ALA A 1 94 ? -10.674 -19.153 7.710 1.00 87.44 94 ALA A C 1
ATOM 656 O O . ALA A 1 94 ? -10.213 -18.021 7.880 1.00 87.44 94 ALA A O 1
ATOM 657 N N . ASP A 1 95 ? -10.511 -19.848 6.586 1.00 88.00 95 ASP A N 1
ATOM 658 C CA . ASP A 1 95 ? -9.912 -19.283 5.380 1.00 88.00 95 ASP A CA 1
ATOM 659 C C . ASP A 1 95 ? -10.826 -18.172 4.820 1.00 88.00 95 ASP A C 1
ATOM 661 O O . ASP A 1 95 ? -11.999 -18.434 4.525 1.00 88.00 95 ASP A O 1
ATOM 665 N N . PRO A 1 96 ? -10.341 -16.921 4.699 1.00 89.56 96 PRO A N 1
ATOM 666 C CA . PRO A 1 96 ? -11.121 -15.823 4.139 1.00 89.56 96 PRO A CA 1
ATOM 667 C C . PRO A 1 96 ? -11.200 -15.866 2.597 1.00 89.56 96 PRO A C 1
ATOM 669 O O . PRO A 1 96 ? -11.817 -14.983 1.992 1.00 89.56 96 PRO A O 1
ATOM 672 N N . GLY A 1 97 ? -10.596 -16.878 1.963 1.00 92.94 97 GLY A N 1
ATOM 673 C CA . GLY A 1 97 ? -10.538 -17.072 0.519 1.00 92.94 97 GLY A CA 1
ATOM 674 C C . GLY A 1 97 ? -9.638 -16.047 -0.181 1.00 92.94 97 GLY A C 1
ATOM 675 O O . GLY A 1 97 ? -9.110 -15.137 0.460 1.00 92.94 97 GLY A O 1
ATOM 676 N N . PRO A 1 98 ? -9.492 -16.115 -1.518 1.00 93.50 98 PRO A N 1
ATOM 677 C CA . PRO A 1 98 ? -8.523 -15.291 -2.250 1.00 93.50 98 PRO A CA 1
ATOM 678 C C . PRO A 1 98 ? -8.715 -13.778 -2.066 1.00 93.50 98 PRO A C 1
ATOM 680 O O . PRO A 1 98 ? -7.754 -13.040 -1.866 1.00 93.50 98 PRO A O 1
ATOM 683 N N . ALA A 1 99 ? -9.964 -13.301 -2.083 1.00 94.81 99 ALA A N 1
ATOM 684 C CA . ALA A 1 99 ? -10.277 -11.885 -1.878 1.00 94.81 99 ALA A CA 1
ATOM 685 C C . ALA A 1 99 ? -9.867 -11.408 -0.473 1.00 94.81 99 ALA A C 1
ATOM 687 O O . ALA A 1 99 ? -9.263 -10.347 -0.306 1.00 94.81 99 ALA A O 1
ATOM 688 N N . GLY A 1 100 ? -10.175 -12.212 0.546 1.00 95.19 100 GLY A N 1
ATOM 689 C CA . GLY A 1 100 ? -9.823 -11.901 1.921 1.00 95.19 100 GLY A CA 1
ATOM 690 C C . GLY A 1 100 ? -8.332 -12.070 2.217 1.00 95.19 100 GLY A C 1
ATOM 691 O O . GLY A 1 100 ? -7.798 -11.291 3.001 1.00 95.19 100 GLY A O 1
ATOM 692 N N . ALA A 1 101 ? -7.647 -13.011 1.564 1.00 95.88 101 ALA A N 1
ATOM 693 C CA . ALA A 1 101 ? -6.200 -13.191 1.657 1.00 95.88 101 ALA A CA 1
ATOM 694 C C . ALA A 1 101 ? -5.448 -11.984 1.069 1.00 95.88 101 ALA A C 1
ATOM 696 O O . ALA A 1 101 ? -4.628 -11.383 1.765 1.00 95.88 101 ALA A O 1
ATOM 697 N N . ILE A 1 102 ? -5.826 -11.530 -0.134 1.00 97.50 102 ILE A N 1
ATOM 698 C CA . ILE A 1 102 ? -5.279 -10.307 -0.744 1.00 97.50 102 ILE A CA 1
ATOM 699 C C . ILE A 1 102 ? -5.517 -9.099 0.166 1.00 97.50 102 ILE A C 1
ATOM 701 O O . ILE A 1 102 ? -4.586 -8.345 0.447 1.00 97.50 102 ILE A O 1
ATOM 705 N N . PHE A 1 103 ? -6.738 -8.905 0.679 1.00 97.50 103 PHE A N 1
ATOM 706 C CA . PHE A 1 103 ? -6.989 -7.796 1.605 1.00 97.50 103 PHE A CA 1
ATOM 707 C C . PHE A 1 103 ? -6.174 -7.929 2.897 1.00 97.50 103 PHE A C 1
ATOM 709 O O . PHE A 1 103 ? -5.598 -6.947 3.365 1.00 97.50 103 PHE A O 1
ATOM 716 N N . GLY A 1 104 ? -6.052 -9.141 3.436 1.00 96.00 104 GLY A N 1
ATOM 717 C CA . GLY A 1 104 ? -5.214 -9.438 4.589 1.00 96.00 104 GLY A CA 1
ATOM 718 C C . GLY A 1 104 ? -3.750 -9.045 4.381 1.00 96.00 104 GLY A C 1
ATOM 719 O O . GLY A 1 104 ? -3.144 -8.516 5.311 1.00 96.00 104 GLY A O 1
ATOM 720 N N . ALA A 1 105 ? -3.193 -9.242 3.182 1.00 97.94 105 ALA A N 1
ATOM 721 C CA . ALA A 1 105 ? -1.808 -8.888 2.872 1.00 97.94 105 ALA A CA 1
ATOM 722 C C . ALA A 1 105 ? -1.589 -7.370 2.986 1.00 97.94 105 ALA A C 1
ATOM 724 O O . ALA A 1 105 ? -0.647 -6.911 3.639 1.00 97.94 105 ALA A O 1
ATOM 725 N N . TRP A 1 106 ? -2.510 -6.573 2.438 1.00 98.44 106 TRP A N 1
ATOM 726 C CA . TRP A 1 106 ? -2.472 -5.111 2.546 1.00 98.44 106 TRP A CA 1
ATOM 727 C C . TRP A 1 106 ? -2.737 -4.608 3.968 1.00 98.44 106 TRP A C 1
ATOM 729 O O . TRP A 1 106 ? -2.112 -3.642 4.408 1.00 98.44 106 TRP A O 1
ATOM 739 N N . ARG A 1 107 ? -3.628 -5.266 4.720 1.00 96.31 107 ARG A N 1
ATOM 740 C CA . ARG A 1 107 ? -3.844 -4.959 6.143 1.00 96.31 107 ARG A CA 1
ATOM 741 C C . ARG A 1 107 ? -2.590 -5.223 6.966 1.00 96.31 107 ARG A C 1
ATOM 743 O O . ARG A 1 107 ? -2.207 -4.386 7.778 1.00 96.31 107 ARG A O 1
ATOM 750 N N . GLN A 1 108 ? -1.933 -6.362 6.744 1.00 95.50 108 GLN A N 1
ATOM 751 C CA . GLN A 1 108 ? -0.685 -6.710 7.420 1.00 95.50 108 GLN A CA 1
ATOM 752 C C . GLN A 1 108 ? 0.372 -5.628 7.182 1.00 95.50 108 GLN A C 1
ATOM 754 O O . GLN A 1 108 ? 0.978 -5.164 8.147 1.00 95.50 108 GLN A O 1
ATOM 759 N N . LEU A 1 109 ? 0.527 -5.168 5.935 1.00 97.81 109 LEU A N 1
ATOM 760 C CA . LEU A 1 109 ? 1.441 -4.078 5.589 1.00 97.81 109 LEU A CA 1
ATOM 761 C C . LEU A 1 109 ? 1.143 -2.809 6.385 1.00 97.81 109 LEU A C 1
ATOM 763 O O . LEU A 1 109 ? 2.045 -2.215 6.963 1.00 97.81 109 LEU A O 1
ATOM 767 N N . ALA A 1 110 ? -0.127 -2.411 6.438 1.00 96.25 110 ALA A N 1
ATOM 768 C CA . ALA A 1 110 ? -0.544 -1.154 7.046 1.00 96.25 110 ALA A CA 1
ATOM 769 C C . ALA A 1 110 ? -0.491 -1.170 8.589 1.00 96.25 110 ALA A C 1
ATOM 771 O O . ALA A 1 110 ? -0.329 -0.126 9.227 1.00 96.25 110 ALA A O 1
ATOM 772 N N . LEU A 1 111 ? -0.654 -2.341 9.209 1.00 91.62 111 LEU A N 1
ATOM 773 C CA . LEU A 1 111 ? -0.729 -2.484 10.666 1.00 91.62 111 LEU A CA 1
ATOM 774 C C . LEU A 1 111 ? 0.606 -2.846 11.328 1.00 91.62 111 LEU A C 1
ATOM 776 O O . LEU A 1 111 ? 0.772 -2.596 12.526 1.00 91.62 111 LEU A O 1
ATOM 780 N N . GLN A 1 112 ? 1.559 -3.399 10.580 1.00 93.69 112 GLN A N 1
ATOM 781 C CA . GLN A 1 112 ? 2.847 -3.838 11.116 1.00 93.69 112 GLN A CA 1
ATOM 782 C C . GLN A 1 112 ? 3.960 -2.807 10.858 1.00 93.69 112 GLN A C 1
ATOM 784 O O . GLN A 1 112 ? 3.890 -2.063 9.878 1.00 93.69 112 GLN A O 1
ATOM 789 N N . PRO A 1 113 ? 4.998 -2.734 11.713 1.00 94.88 113 PRO A N 1
ATOM 790 C CA . PRO A 1 113 ? 6.196 -1.940 11.428 1.00 94.88 113 PRO A CA 1
ATOM 791 C C . PRO A 1 113 ? 6.835 -2.350 10.093 1.00 94.88 113 PRO A C 1
ATOM 793 O O . PRO A 1 113 ? 6.650 -3.493 9.675 1.00 94.88 113 PRO A O 1
ATOM 796 N N . PRO A 1 114 ? 7.615 -1.492 9.416 1.00 94.62 114 PRO A N 1
ATOM 797 C CA . PRO A 1 114 ? 8.247 -1.818 8.136 1.00 94.62 114 PRO A CA 1
ATOM 798 C C . PRO A 1 114 ? 9.503 -2.705 8.300 1.00 94.62 114 PRO A C 1
ATOM 800 O O . PRO A 1 114 ? 10.537 -2.452 7.694 1.00 94.62 114 PRO A O 1
ATOM 803 N N . ALA A 1 115 ? 9.443 -3.729 9.154 1.00 93.44 115 ALA A N 1
ATOM 804 C CA . ALA A 1 115 ? 10.515 -4.709 9.311 1.00 93.44 115 ALA A CA 1
ATOM 805 C C . ALA A 1 115 ? 10.485 -5.734 8.166 1.00 93.44 115 ALA A C 1
ATOM 807 O O . ALA A 1 115 ? 9.411 -6.240 7.822 1.00 93.44 115 ALA A O 1
ATOM 808 N N . VAL A 1 116 ? 11.648 -6.047 7.597 1.00 94.75 116 VAL A N 1
ATOM 809 C CA . VAL A 1 116 ? 11.807 -7.087 6.575 1.00 94.75 116 VAL A CA 1
ATOM 810 C C . VAL A 1 116 ? 12.327 -8.368 7.232 1.00 94.75 116 VAL A C 1
ATOM 812 O O . VAL A 1 116 ? 13.180 -8.315 8.112 1.00 94.75 116 VAL A O 1
ATOM 815 N N . SER A 1 117 ? 11.753 -9.509 6.862 1.00 95.31 117 SER A N 1
ATOM 816 C CA . SER A 1 117 ? 12.245 -10.836 7.236 1.00 95.31 117 SER A CA 1
ATOM 817 C C . SER A 1 117 ? 11.723 -11.868 6.242 1.00 95.31 117 SER A C 1
ATOM 819 O O . SER A 1 117 ? 10.615 -11.699 5.719 1.00 95.31 117 SER A O 1
ATOM 821 N N . ALA A 1 118 ? 12.482 -12.944 6.019 1.00 95.31 118 ALA A N 1
ATOM 822 C CA . ALA A 1 118 ? 12.096 -14.011 5.096 1.00 95.31 118 ALA A CA 1
ATOM 823 C C . ALA A 1 118 ? 10.714 -14.589 5.450 1.00 95.31 118 ALA A C 1
ATOM 825 O O . ALA A 1 118 ? 9.834 -14.607 4.596 1.00 95.31 118 ALA A O 1
ATOM 826 N N . ASP A 1 119 ? 10.459 -14.897 6.728 1.00 95.88 119 ASP A N 1
ATOM 827 C CA . ASP A 1 119 ? 9.160 -15.406 7.202 1.00 95.88 119 ASP A CA 1
ATOM 828 C C . ASP A 1 119 ? 7.987 -14.474 6.874 1.00 95.88 119 ASP A C 1
ATOM 830 O O . ASP A 1 119 ? 6.891 -14.909 6.504 1.00 95.88 119 ASP A O 1
ATOM 834 N N . ARG A 1 120 ? 8.192 -13.158 7.023 1.00 95.88 120 ARG A N 1
ATOM 835 C CA . ARG A 1 120 ? 7.152 -12.175 6.715 1.00 95.88 120 ARG A CA 1
ATOM 836 C C . ARG A 1 120 ? 6.882 -12.147 5.218 1.00 95.88 120 ARG A C 1
ATOM 838 O O . ARG A 1 120 ? 5.718 -12.094 4.822 1.00 95.88 120 ARG A O 1
ATOM 845 N N . LEU A 1 121 ? 7.941 -12.140 4.413 1.00 97.50 121 LEU A N 1
ATOM 846 C CA . LEU A 1 121 ? 7.836 -12.123 2.961 1.00 97.50 121 LEU A CA 1
ATOM 847 C C . LEU A 1 121 ? 7.180 -13.409 2.439 1.00 97.50 121 LEU A C 1
ATOM 849 O O . LEU A 1 121 ? 6.255 -13.307 1.636 1.00 97.50 121 LEU A O 1
ATOM 853 N N . ALA A 1 122 ? 7.554 -14.575 2.972 1.00 97.19 122 ALA A N 1
ATOM 854 C CA . ALA A 1 122 ? 6.952 -15.873 2.662 1.00 97.19 122 ALA A CA 1
ATOM 855 C C . ALA A 1 122 ? 5.445 -15.868 2.928 1.00 97.19 122 ALA A C 1
ATOM 857 O O . ALA A 1 122 ? 4.644 -16.160 2.042 1.00 97.19 122 ALA A O 1
ATOM 858 N N . LYS A 1 123 ? 5.040 -15.430 4.127 1.00 96.25 123 LYS A N 1
ATOM 859 C CA . LYS A 1 123 ? 3.626 -15.338 4.501 1.00 96.25 123 LYS A CA 1
ATOM 860 C C . LYS A 1 123 ? 2.836 -14.415 3.574 1.00 96.25 123 LYS A C 1
ATOM 862 O O . LYS A 1 123 ? 1.695 -14.708 3.231 1.00 96.25 123 LYS A O 1
ATOM 867 N N . VAL A 1 124 ? 3.403 -13.272 3.190 1.00 97.62 124 VAL A N 1
ATOM 868 C CA . VAL A 1 124 ? 2.727 -12.339 2.277 1.00 97.62 124 VAL A CA 1
ATOM 869 C C . VAL A 1 124 ? 2.639 -12.925 0.869 1.00 97.62 124 VAL A C 1
ATOM 871 O O . VAL A 1 124 ? 1.580 -12.822 0.254 1.00 97.62 124 VAL A O 1
ATOM 874 N N . ALA A 1 125 ? 3.699 -13.565 0.375 1.00 97.00 125 ALA A N 1
ATOM 875 C CA . ALA A 1 125 ? 3.687 -14.256 -0.909 1.00 97.00 125 ALA A CA 1
ATOM 876 C C . ALA A 1 125 ? 2.595 -15.341 -0.942 1.00 97.00 125 ALA A C 1
ATOM 878 O O . ALA A 1 125 ? 1.775 -15.345 -1.860 1.00 97.00 125 ALA A O 1
ATOM 879 N N . GLU A 1 126 ? 2.488 -16.160 0.109 1.00 96.19 126 GLU A N 1
ATOM 880 C CA . GLU A 1 126 ? 1.434 -17.169 0.266 1.00 96.19 126 GLU A CA 1
ATOM 881 C C . GLU A 1 126 ? 0.030 -16.541 0.227 1.00 96.19 126 GLU A C 1
ATOM 883 O O . GLU A 1 126 ? -0.837 -16.990 -0.523 1.00 96.19 126 GLU A O 1
ATOM 888 N N . MET A 1 127 ? -0.196 -15.448 0.967 1.00 95.94 127 MET A N 1
ATOM 889 C CA . MET A 1 127 ? -1.477 -14.723 0.964 1.00 95.94 127 MET A CA 1
ATOM 890 C C . MET A 1 127 ? -1.842 -14.143 -0.412 1.00 95.94 127 MET A C 1
ATOM 892 O O . MET A 1 127 ? -3.022 -13.923 -0.695 1.00 95.94 127 MET A O 1
ATOM 896 N N . LEU A 1 128 ? -0.846 -13.888 -1.261 1.00 96.50 128 LEU A N 1
ATOM 897 C CA . LEU A 1 128 ? -1.014 -13.443 -2.645 1.00 96.50 128 LEU A CA 1
ATOM 898 C C . LEU A 1 128 ? -1.082 -14.612 -3.645 1.00 96.50 128 LEU A C 1
ATOM 900 O O . LEU A 1 128 ? -1.206 -14.370 -4.844 1.00 96.50 128 LEU A O 1
ATOM 904 N N . GLY A 1 129 ? -1.045 -15.862 -3.171 1.00 94.69 129 GLY A N 1
ATOM 905 C CA . GLY A 1 129 ? -1.103 -17.066 -4.001 1.00 94.69 129 GLY A CA 1
ATOM 906 C C . GLY A 1 129 ? 0.201 -17.372 -4.741 1.00 94.69 129 GLY A C 1
ATOM 907 O O . GLY A 1 129 ? 0.171 -18.035 -5.776 1.00 94.69 129 GLY A O 1
ATOM 908 N N . LEU A 1 130 ? 1.333 -16.872 -4.243 1.00 95.00 130 LEU A N 1
ATOM 909 C CA . LEU A 1 130 ? 2.655 -17.050 -4.833 1.00 95.00 130 LEU A CA 1
ATOM 910 C C . LEU A 1 130 ? 3.456 -18.066 -4.015 1.00 95.00 130 LEU A C 1
ATOM 912 O O . LEU A 1 130 ? 3.628 -17.906 -2.810 1.00 95.00 130 LEU A O 1
ATOM 916 N N . ALA A 1 131 ? 3.988 -19.089 -4.680 1.00 92.25 131 ALA A N 1
ATOM 917 C CA . ALA A 1 131 ? 4.943 -20.017 -4.077 1.00 92.25 131 ALA A CA 1
ATOM 918 C C . ALA A 1 131 ? 6.362 -19.482 -4.282 1.00 92.25 131 ALA A C 1
ATOM 920 O O . ALA A 1 131 ? 6.849 -19.541 -5.407 1.00 92.25 131 ALA A O 1
ATOM 921 N N . TRP A 1 132 ? 7.006 -18.942 -3.249 1.00 91.94 132 TRP A N 1
ATOM 922 C CA . TRP A 1 132 ? 8.358 -18.380 -3.341 1.00 91.94 132 TRP A CA 1
ATOM 923 C C . TRP A 1 132 ? 9.373 -19.272 -2.636 1.00 91.94 132 TRP A C 1
ATOM 925 O O . TRP A 1 132 ? 9.069 -19.818 -1.583 1.00 91.94 132 TRP A O 1
ATOM 935 N N . ASP A 1 133 ? 10.554 -19.409 -3.229 1.00 92.88 133 ASP A N 1
ATOM 936 C CA . ASP A 1 133 ? 11.660 -20.173 -2.657 1.00 92.88 133 ASP A CA 1
ATOM 937 C C . ASP A 1 133 ? 12.342 -19.417 -1.500 1.00 92.88 133 ASP A C 1
ATOM 939 O O . ASP A 1 133 ? 12.523 -18.199 -1.582 1.00 92.88 133 ASP A O 1
ATOM 943 N N . ASP A 1 134 ? 12.720 -20.130 -0.438 1.00 93.00 134 ASP A N 1
ATOM 944 C CA . ASP A 1 134 ? 13.264 -19.530 0.787 1.00 93.00 134 ASP A CA 1
ATOM 945 C C . ASP A 1 134 ? 14.605 -18.815 0.548 1.00 93.00 134 ASP A C 1
ATOM 947 O O . ASP A 1 134 ? 14.806 -17.710 1.064 1.00 93.00 134 ASP A O 1
ATOM 951 N N . ASP A 1 135 ? 15.490 -19.369 -0.290 1.00 94.50 135 ASP A N 1
ATOM 952 C CA . ASP A 1 135 ? 16.772 -18.734 -0.625 1.00 94.50 135 ASP A CA 1
ATOM 953 C C . ASP A 1 135 ? 16.539 -17.458 -1.445 1.00 94.50 135 ASP A C 1
ATOM 955 O O . ASP A 1 135 ? 17.153 -16.415 -1.198 1.00 94.50 135 ASP A O 1
ATOM 959 N N . ALA A 1 136 ? 15.582 -17.494 -2.378 1.00 94.12 136 ALA A N 1
ATOM 960 C CA . ALA A 1 136 ? 15.185 -16.310 -3.137 1.00 94.12 136 ALA A CA 1
ATOM 961 C C . ALA A 1 136 ? 14.543 -15.225 -2.250 1.00 94.12 136 ALA A C 1
ATOM 963 O O . ALA A 1 136 ? 14.705 -14.033 -2.524 1.00 94.12 136 ALA A O 1
ATOM 964 N N . LEU A 1 137 ? 13.825 -15.601 -1.185 1.00 95.94 137 LEU A N 1
ATOM 965 C CA . LEU A 1 137 ? 13.298 -14.648 -0.203 1.00 95.94 137 LEU A CA 1
ATOM 966 C C . LEU A 1 137 ? 14.401 -14.044 0.668 1.00 95.94 137 LEU A C 1
ATOM 968 O O . LEU A 1 137 ? 14.346 -12.847 0.964 1.00 95.94 137 LEU A O 1
ATOM 972 N N . ALA A 1 138 ? 15.398 -14.836 1.067 1.00 96.06 138 ALA A N 1
ATOM 973 C CA . ALA A 1 138 ? 16.559 -14.345 1.803 1.00 96.06 138 ALA A CA 1
ATOM 974 C C . ALA A 1 138 ? 17.354 -13.324 0.970 1.00 96.06 138 ALA A C 1
ATOM 976 O O . ALA A 1 138 ? 17.678 -12.237 1.453 1.00 96.06 138 ALA A O 1
ATOM 977 N N . GLU A 1 139 ? 17.576 -13.621 -0.310 1.00 96.44 139 GLU A N 1
ATOM 978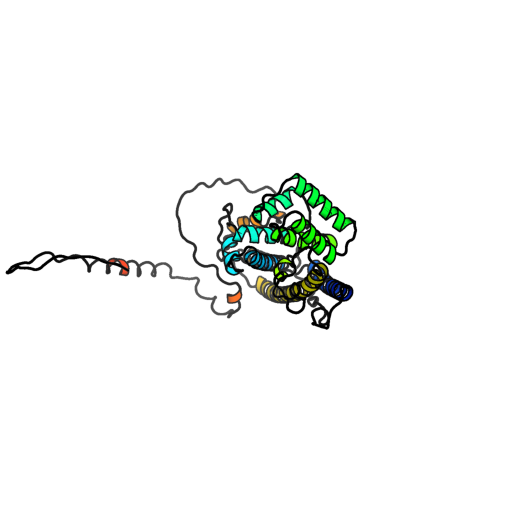 C CA . GLU A 1 139 ? 18.226 -12.703 -1.246 1.00 96.44 139 GLU A CA 1
ATOM 979 C C . GLU A 1 139 ? 17.404 -11.422 -1.463 1.00 96.44 139 GLU A C 1
ATOM 981 O O . GLU A 1 139 ? 17.950 -10.316 -1.486 1.00 96.44 139 GLU A O 1
ATOM 986 N N . LEU A 1 140 ? 16.076 -11.540 -1.534 1.00 97.50 140 LEU A N 1
ATOM 987 C CA . LEU A 1 140 ? 15.186 -10.385 -1.625 1.00 97.50 140 LEU A CA 1
ATOM 988 C C . LEU A 1 140 ? 15.250 -9.495 -0.372 1.00 97.50 140 LEU A C 1
ATOM 990 O O . LEU A 1 140 ? 15.221 -8.270 -0.500 1.00 97.50 140 LEU A O 1
ATOM 994 N N . CYS A 1 141 ? 15.382 -10.079 0.826 1.00 97.75 141 CYS A N 1
ATOM 995 C CA . CYS A 1 141 ? 15.600 -9.315 2.061 1.00 97.75 141 CYS A CA 1
ATOM 996 C C . CYS A 1 141 ? 16.897 -8.502 1.978 1.00 97.75 141 CYS A C 1
ATOM 998 O O . CYS A 1 141 ? 16.873 -7.293 2.201 1.00 97.75 141 CYS A O 1
ATOM 1000 N N . ARG A 1 142 ? 17.996 -9.138 1.559 1.00 97.00 142 ARG A N 1
ATOM 1001 C CA . ARG A 1 142 ? 19.295 -8.479 1.374 1.00 97.00 142 ARG A CA 1
ATOM 1002 C C . ARG A 1 142 ? 19.227 -7.360 0.332 1.00 97.00 142 ARG A C 1
ATOM 1004 O O . ARG A 1 142 ? 19.812 -6.295 0.512 1.00 97.00 142 ARG A O 1
ATOM 1011 N N . HIS A 1 143 ? 18.502 -7.571 -0.767 1.00 97.00 143 HIS A N 1
ATOM 1012 C CA . HIS A 1 143 ? 18.308 -6.536 -1.782 1.00 97.00 143 HIS A CA 1
ATOM 1013 C C . HIS A 1 143 ? 17.553 -5.319 -1.224 1.00 97.00 143 HIS A C 1
ATOM 1015 O O . HIS A 1 143 ? 17.953 -4.182 -1.477 1.00 97.00 143 HIS A O 1
ATOM 1021 N N . ILE A 1 144 ? 16.505 -5.546 -0.426 1.00 96.88 144 ILE A N 1
ATOM 1022 C CA . ILE A 1 144 ? 15.767 -4.484 0.272 1.00 96.88 144 ILE A CA 1
ATOM 1023 C C . ILE A 1 144 ? 16.688 -3.709 1.222 1.00 96.88 144 ILE A C 1
ATOM 1025 O O . ILE A 1 144 ? 16.685 -2.478 1.200 1.00 96.88 144 ILE A O 1
ATOM 1029 N N . GLU A 1 145 ? 17.501 -4.407 2.013 1.00 94.94 145 GLU A N 1
ATOM 1030 C CA . GLU A 1 145 ? 18.472 -3.792 2.926 1.00 94.94 145 GLU A CA 1
ATOM 1031 C C . GLU A 1 145 ? 19.459 -2.896 2.168 1.00 94.94 145 GLU A C 1
ATOM 1033 O O . GLU A 1 145 ? 19.587 -1.718 2.500 1.00 94.94 145 GLU A O 1
ATOM 1038 N N . ASN A 1 146 ? 20.044 -3.384 1.069 1.00 95.38 146 ASN A N 1
ATOM 1039 C CA . ASN A 1 146 ? 20.958 -2.596 0.234 1.00 95.38 146 ASN A CA 1
ATOM 1040 C C . ASN A 1 146 ? 20.306 -1.324 -0.332 1.00 95.38 146 ASN A C 1
ATOM 1042 O O . ASN A 1 146 ? 20.951 -0.276 -0.390 1.00 95.38 146 ASN A O 1
ATOM 1046 N N . LEU A 1 147 ? 19.039 -1.390 -0.762 1.00 94.62 147 LEU A N 1
ATOM 1047 C CA . LEU A 1 147 ? 18.318 -0.219 -1.279 1.00 94.62 147 LEU A CA 1
ATOM 1048 C C . LEU A 1 147 ? 18.144 0.860 -0.202 1.00 94.62 147 LEU A C 1
ATOM 1050 O O . LEU A 1 147 ? 18.275 2.052 -0.495 1.00 94.62 147 LEU A O 1
ATOM 1054 N N . VAL A 1 148 ? 17.855 0.442 1.033 1.00 89.25 148 VAL A N 1
ATOM 1055 C CA . VAL A 1 148 ? 17.638 1.340 2.174 1.00 89.25 148 VAL A CA 1
ATOM 1056 C C . VAL A 1 148 ? 18.962 1.900 2.701 1.00 89.25 148 VAL A C 1
ATOM 1058 O O . VAL A 1 148 ? 19.056 3.102 2.957 1.00 89.25 148 VAL A O 1
ATOM 1061 N N . GLU A 1 149 ? 19.995 1.067 2.832 1.00 91.88 149 GLU A N 1
ATOM 1062 C CA . GLU A 1 149 ? 21.328 1.471 3.299 1.00 91.88 149 GLU A CA 1
ATOM 1063 C C . GLU A 1 149 ? 22.066 2.341 2.281 1.00 91.88 149 GLU A C 1
ATOM 1065 O O . GLU A 1 149 ? 22.717 3.316 2.660 1.00 91.88 149 GLU A O 1
ATOM 1070 N N . GLY A 1 150 ? 21.901 2.054 0.988 1.00 88.12 150 GLY A N 1
ATOM 1071 C CA . GLY A 1 150 ? 22.486 2.817 -0.114 1.00 88.12 150 GLY A CA 1
ATOM 1072 C C . GLY A 1 150 ? 21.904 4.222 -0.298 1.00 88.12 150 GLY A C 1
ATOM 1073 O O . GLY A 1 150 ? 22.315 4.928 -1.214 1.00 88.12 150 GLY A O 1
ATOM 1074 N N . GLN A 1 151 ? 20.951 4.639 0.546 1.00 83.62 151 GLN A N 1
ATOM 1075 C CA . GLN A 1 151 ? 20.319 5.966 0.528 1.00 83.62 151 GLN A CA 1
ATOM 1076 C C . GLN A 1 151 ? 19.669 6.329 -0.816 1.00 83.62 151 GLN A C 1
ATOM 1078 O O . GLN A 1 151 ? 19.535 7.507 -1.157 1.00 83.62 151 GLN A O 1
ATOM 1083 N N . THR A 1 152 ? 19.216 5.321 -1.567 1.00 91.00 152 THR A N 1
ATOM 1084 C CA . THR A 1 152 ? 18.422 5.551 -2.776 1.00 91.00 152 THR A CA 1
ATOM 1085 C C . THR A 1 152 ? 17.172 6.344 -2.382 1.00 91.00 152 THR A C 1
ATOM 1087 O O . THR A 1 152 ? 16.473 5.936 -1.447 1.00 91.00 152 THR A O 1
ATOM 1090 N N . PRO A 1 153 ? 16.846 7.473 -3.044 1.00 95.50 153 PRO A N 1
ATOM 1091 C CA . PRO A 1 153 ? 15.685 8.252 -2.640 1.00 95.50 153 PRO A CA 1
ATOM 1092 C C . PRO A 1 153 ? 14.416 7.399 -2.718 1.00 95.50 153 PRO A C 1
ATOM 1094 O O . PRO A 1 153 ? 14.209 6.656 -3.677 1.00 95.50 153 PRO A O 1
ATOM 1097 N N . ALA A 1 154 ? 13.562 7.510 -1.700 1.00 96.50 154 ALA A N 1
ATOM 1098 C CA . ALA A 1 154 ? 12.499 6.539 -1.441 1.00 96.50 154 ALA A CA 1
ATOM 1099 C C . ALA A 1 154 ? 11.571 6.225 -2.645 1.00 96.50 154 ALA A C 1
ATOM 1101 O O . ALA A 1 154 ? 11.259 5.049 -2.834 1.00 96.50 154 ALA A O 1
ATOM 1102 N N . PRO A 1 155 ? 11.164 7.194 -3.502 1.00 97.62 155 PRO A N 1
ATOM 1103 C CA . PRO A 1 155 ? 10.415 6.894 -4.730 1.00 97.62 155 PRO A CA 1
ATOM 1104 C C . PRO A 1 155 ? 11.146 5.953 -5.697 1.00 97.62 155 PRO A C 1
ATOM 1106 O O . PRO A 1 155 ? 10.532 5.050 -6.261 1.00 97.62 155 PRO A O 1
ATOM 1109 N N . PHE A 1 156 ? 12.454 6.145 -5.868 1.00 97.81 156 PHE A N 1
ATOM 1110 C CA . PHE A 1 156 ? 13.279 5.337 -6.764 1.00 97.81 156 PHE A CA 1
ATOM 1111 C C . PHE A 1 156 ? 13.592 3.975 -6.152 1.00 97.81 156 PHE A C 1
ATOM 1113 O O . PHE A 1 156 ? 13.543 2.978 -6.858 1.00 97.81 156 PHE A O 1
ATOM 1120 N N . ALA A 1 157 ? 13.802 3.898 -4.835 1.00 98.19 157 ALA A N 1
ATOM 1121 C CA . ALA A 1 157 ? 13.946 2.618 -4.142 1.00 98.19 157 ALA A CA 1
ATOM 1122 C C . ALA A 1 157 ? 12.675 1.757 -4.284 1.00 98.19 157 ALA A C 1
ATOM 1124 O O . ALA A 1 157 ? 12.759 0.562 -4.561 1.00 98.19 157 ALA A O 1
ATOM 1125 N N . ALA A 1 158 ? 11.493 2.378 -4.170 1.00 98.44 158 ALA A N 1
ATOM 1126 C CA . ALA A 1 158 ? 10.205 1.724 -4.395 1.00 98.44 158 ALA A CA 1
ATOM 1127 C C . ALA A 1 158 ? 10.029 1.252 -5.854 1.00 98.44 158 ALA A C 1
ATOM 1129 O O . ALA A 1 158 ? 9.514 0.161 -6.098 1.00 98.44 158 ALA A O 1
ATOM 1130 N N . ALA A 1 159 ? 10.478 2.047 -6.831 1.00 98.38 159 ALA A N 1
ATOM 1131 C CA . ALA A 1 159 ? 10.466 1.647 -8.235 1.00 98.38 159 ALA A CA 1
ATOM 1132 C C . ALA A 1 159 ? 11.451 0.495 -8.518 1.00 98.38 159 ALA A C 1
ATOM 1134 O O . ALA A 1 159 ? 11.089 -0.467 -9.196 1.00 98.38 159 ALA A O 1
ATOM 1135 N N . ALA A 1 160 ? 12.658 0.563 -7.952 1.00 98.31 160 ALA A N 1
ATOM 1136 C CA . ALA A 1 160 ? 13.718 -0.423 -8.120 1.00 98.31 160 ALA A CA 1
ATOM 1137 C C . ALA A 1 160 ? 13.325 -1.792 -7.553 1.00 98.31 160 ALA A C 1
ATOM 1139 O O . ALA A 1 160 ? 13.442 -2.789 -8.262 1.00 98.31 160 ALA A O 1
ATOM 1140 N N . ILE A 1 161 ? 12.778 -1.851 -6.330 1.00 98.69 161 ILE A N 1
ATOM 1141 C CA . ILE A 1 161 ? 12.319 -3.127 -5.758 1.00 98.69 161 ILE A CA 1
ATOM 1142 C C . ILE A 1 161 ? 11.186 -3.735 -6.590 1.00 98.69 161 ILE A C 1
ATOM 1144 O O . ILE A 1 161 ? 11.179 -4.940 -6.834 1.00 98.69 161 ILE A O 1
ATOM 1148 N N . ALA A 1 162 ? 10.257 -2.913 -7.091 1.00 98.50 162 ALA A N 1
ATOM 1149 C CA . ALA A 1 162 ? 9.170 -3.410 -7.924 1.00 98.50 162 ALA A CA 1
ATOM 1150 C C . ALA A 1 162 ? 9.686 -3.968 -9.261 1.00 98.50 162 ALA A C 1
ATOM 1152 O O . ALA A 1 162 ? 9.245 -5.031 -9.699 1.00 98.50 162 ALA A O 1
ATOM 1153 N N . ALA A 1 163 ? 10.634 -3.270 -9.893 1.00 98.38 163 ALA A N 1
ATOM 1154 C CA . ALA A 1 163 ? 11.284 -3.718 -11.119 1.00 98.38 163 ALA A CA 1
ATOM 1155 C C . ALA A 1 163 ? 12.069 -5.019 -10.901 1.00 98.38 163 ALA A C 1
ATOM 1157 O O . ALA A 1 163 ? 11.917 -5.954 -11.682 1.00 98.38 163 ALA A O 1
ATOM 1158 N N . HIS A 1 164 ? 12.842 -5.107 -9.814 1.00 98.25 164 HIS A N 1
ATOM 1159 C CA . HIS A 1 164 ? 13.612 -6.297 -9.458 1.00 98.25 164 HIS A CA 1
ATOM 1160 C C . HIS A 1 164 ? 12.708 -7.524 -9.278 1.00 98.25 164 HIS A C 1
ATOM 1162 O O . HIS A 1 164 ? 12.944 -8.564 -9.887 1.00 98.25 164 HIS A O 1
ATOM 1168 N N . VAL A 1 165 ? 11.625 -7.391 -8.507 1.00 98.12 165 VAL A N 1
ATOM 1169 C CA . VAL A 1 165 ? 10.684 -8.490 -8.240 1.00 98.12 165 VAL A CA 1
ATOM 1170 C C . VAL A 1 165 ? 10.019 -8.985 -9.526 1.00 98.12 165 VAL A C 1
ATOM 1172 O O . VAL A 1 165 ? 9.951 -10.192 -9.740 1.00 98.12 165 VAL A O 1
ATOM 1175 N N . VAL A 1 166 ? 9.563 -8.082 -10.402 1.00 97.31 166 VAL A N 1
ATOM 1176 C CA . VAL A 1 166 ? 8.918 -8.463 -11.674 1.00 97.31 166 VAL A CA 1
ATOM 1177 C C . VAL A 1 166 ? 9.915 -9.045 -12.678 1.00 97.31 166 VAL A C 1
ATOM 1179 O O . VAL A 1 166 ? 9.551 -9.952 -13.424 1.00 97.31 166 VAL A O 1
ATOM 1182 N N . ALA A 1 167 ? 11.163 -8.570 -12.690 1.00 96.50 167 ALA A N 1
ATOM 1183 C CA . ALA A 1 167 ? 12.219 -9.129 -13.532 1.00 96.50 167 ALA A CA 1
ATOM 1184 C C . ALA A 1 167 ? 12.579 -10.562 -13.114 1.00 96.50 167 ALA A C 1
ATOM 1186 O O . ALA A 1 167 ? 12.709 -11.436 -13.968 1.00 96.50 167 ALA A O 1
ATOM 1187 N N . THR A 1 168 ? 12.683 -10.814 -11.807 1.00 94.75 168 THR A N 1
ATOM 1188 C CA . THR A 1 168 ? 12.920 -12.155 -11.257 1.00 94.75 168 THR A CA 1
ATOM 1189 C C . THR A 1 168 ? 11.703 -13.057 -11.448 1.00 94.75 168 THR A C 1
ATOM 1191 O O . THR A 1 168 ? 11.841 -14.245 -11.739 1.00 94.75 168 THR A O 1
ATOM 1194 N N . ARG A 1 169 ? 10.496 -12.502 -11.288 1.00 94.38 169 ARG A N 1
ATOM 1195 C CA . ARG A 1 169 ? 9.249 -13.259 -11.307 1.00 94.38 169 ARG A CA 1
ATOM 1196 C C . ARG A 1 169 ? 8.075 -12.451 -11.896 1.00 94.38 169 ARG A C 1
ATOM 1198 O O . ARG A 1 169 ? 7.402 -11.711 -11.175 1.00 94.38 169 ARG A O 1
ATOM 1205 N N . PRO A 1 170 ? 7.756 -12.624 -13.192 1.00 93.38 170 PRO A N 1
ATOM 1206 C CA . PRO A 1 170 ? 6.743 -11.809 -13.871 1.00 93.38 170 PR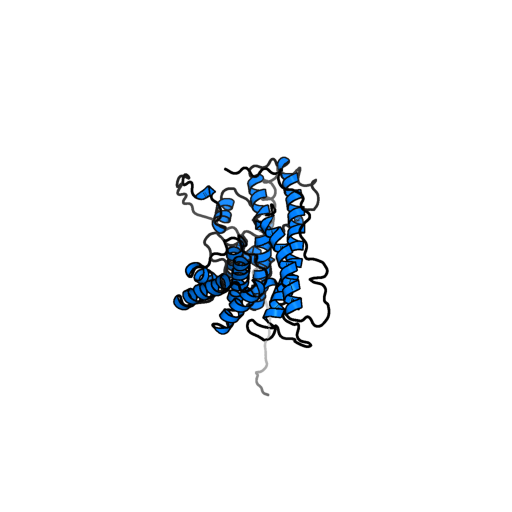O A CA 1
ATOM 1207 C C . PRO A 1 170 ? 5.301 -11.940 -13.347 1.00 93.38 170 PRO A C 1
ATOM 1209 O O . PRO A 1 170 ? 4.513 -11.008 -13.509 1.00 93.38 170 PRO A O 1
ATOM 1212 N N . ASP A 1 171 ? 4.928 -13.067 -12.727 1.00 93.56 171 ASP A N 1
ATOM 1213 C CA . ASP A 1 171 ? 3.611 -13.289 -12.100 1.00 93.56 171 ASP A CA 1
ATOM 1214 C C . ASP A 1 171 ? 3.484 -12.635 -10.708 1.00 93.56 171 ASP A C 1
ATOM 1216 O O . ASP A 1 171 ? 2.385 -12.552 -10.161 1.00 93.56 171 ASP A O 1
ATOM 1220 N N . ALA A 1 172 ? 4.576 -12.102 -10.150 1.00 96.75 172 ALA A N 1
ATOM 1221 C CA . ALA A 1 172 ? 4.636 -11.542 -8.799 1.00 96.75 172 ALA A CA 1
ATOM 1222 C C . ALA A 1 172 ? 4.323 -10.041 -8.704 1.00 96.75 172 ALA A C 1
ATOM 1224 O O . ALA A 1 172 ? 4.705 -9.380 -7.737 1.00 96.75 172 ALA A O 1
ATOM 1225 N N . GLU A 1 173 ? 3.620 -9.465 -9.678 1.00 97.25 173 GLU A N 1
ATOM 1226 C CA . GLU A 1 173 ? 3.426 -8.013 -9.720 1.00 97.25 173 GLU A CA 1
ATOM 1227 C C . GLU A 1 173 ? 2.688 -7.462 -8.479 1.00 97.25 173 GLU A C 1
ATOM 1229 O O . GLU A 1 173 ? 3.018 -6.387 -7.982 1.00 97.25 173 GLU A O 1
ATOM 1234 N N . LEU A 1 174 ? 1.733 -8.208 -7.912 1.00 97.44 174 LEU A N 1
ATOM 1235 C CA . LEU A 1 174 ? 1.075 -7.811 -6.657 1.00 97.44 174 LEU A CA 1
ATOM 1236 C C . LEU A 1 174 ? 2.061 -7.700 -5.492 1.00 97.44 174 LEU A C 1
ATOM 1238 O O . LEU A 1 174 ? 1.974 -6.770 -4.688 1.00 97.44 174 LEU A O 1
ATOM 1242 N N . PHE A 1 175 ? 3.003 -8.636 -5.416 1.00 98.38 175 PHE A N 1
ATOM 1243 C CA . PHE A 1 175 ? 4.023 -8.644 -4.380 1.00 98.38 175 PHE A CA 1
ATOM 1244 C C . PHE A 1 175 ? 5.040 -7.521 -4.593 1.00 98.38 175 PHE A C 1
ATOM 1246 O O . PHE A 1 175 ? 5.431 -6.864 -3.634 1.00 98.38 175 PHE A O 1
ATOM 1253 N N . ALA A 1 176 ? 5.372 -7.215 -5.851 1.00 98.44 176 ALA A N 1
ATOM 1254 C CA . ALA A 1 176 ? 6.204 -6.074 -6.220 1.00 98.44 176 ALA A CA 1
ATOM 1255 C C . ALA A 1 176 ? 5.622 -4.746 -5.703 1.00 98.44 176 ALA A C 1
ATOM 1257 O O . ALA A 1 176 ? 6.332 -3.962 -5.075 1.00 98.44 176 ALA A O 1
ATOM 1258 N N . TRP A 1 177 ? 4.318 -4.509 -5.892 1.00 98.56 177 TRP A N 1
ATOM 1259 C CA . TRP A 1 177 ? 3.654 -3.308 -5.370 1.00 98.56 177 TRP A CA 1
ATOM 1260 C C . TRP A 1 177 ? 3.589 -3.272 -3.843 1.00 98.56 177 TRP A C 1
ATOM 1262 O O . TRP A 1 177 ? 3.751 -2.209 -3.245 1.00 98.56 177 TRP A O 1
ATOM 1272 N N . TRP A 1 178 ? 3.370 -4.424 -3.209 1.00 98.69 178 TRP A N 1
ATOM 1273 C CA . TRP A 1 178 ? 3.376 -4.539 -1.752 1.00 98.69 178 TRP A CA 1
ATOM 1274 C C . TRP A 1 178 ? 4.751 -4.179 -1.167 1.00 98.69 178 TRP A C 1
ATOM 1276 O O . TRP A 1 178 ? 4.843 -3.412 -0.207 1.00 98.69 178 TRP A O 1
ATOM 1286 N N . LEU A 1 179 ? 5.827 -4.676 -1.787 1.00 98.62 179 LEU A N 1
ATOM 1287 C CA . LEU A 1 179 ? 7.206 -4.379 -1.397 1.00 98.62 179 LEU A CA 1
ATOM 1288 C C . LEU A 1 179 ? 7.595 -2.931 -1.691 1.00 98.62 179 LEU A C 1
ATOM 1290 O O . LEU A 1 179 ? 8.324 -2.336 -0.903 1.00 98.62 179 LEU A O 1
ATOM 1294 N N . ALA A 1 180 ? 7.080 -2.339 -2.768 1.00 98.62 180 ALA A N 1
ATOM 1295 C CA . ALA A 1 180 ? 7.320 -0.937 -3.087 1.00 98.62 180 ALA A CA 1
ATOM 1296 C C . ALA A 1 180 ? 6.850 -0.008 -1.953 1.00 98.62 180 ALA A C 1
ATOM 1298 O O . ALA A 1 180 ? 7.603 0.862 -1.518 1.00 98.62 180 ALA A O 1
ATOM 1299 N N . ASP A 1 181 ? 5.649 -0.235 -1.411 1.00 98.62 181 ASP A N 1
ATOM 1300 C CA . ASP A 1 181 ? 5.133 0.531 -0.269 1.00 98.62 181 ASP A CA 1
ATOM 1301 C C . ASP A 1 181 ? 5.887 0.214 1.046 1.00 98.62 181 ASP A C 1
ATOM 1303 O O . ASP A 1 181 ? 6.048 1.098 1.895 1.00 98.62 181 ASP A O 1
ATOM 1307 N N . LEU A 1 182 ? 6.392 -1.019 1.223 1.00 98.50 182 LEU A N 1
ATOM 1308 C CA . LEU A 1 182 ? 7.257 -1.386 2.356 1.00 98.50 182 LEU A CA 1
ATOM 1309 C C . LEU A 1 182 ? 8.588 -0.615 2.316 1.00 98.50 182 LEU A C 1
ATOM 1311 O O . LEU A 1 182 ? 8.946 0.035 3.300 1.00 98.50 182 LEU A O 1
ATOM 1315 N N . VAL A 1 183 ? 9.296 -0.661 1.185 1.00 98.31 183 VAL A N 1
ATOM 1316 C CA . VAL A 1 183 ? 10.596 0.001 0.980 1.00 98.31 183 VAL A CA 1
ATOM 1317 C C . VAL A 1 183 ? 10.450 1.518 1.053 1.00 98.31 183 VAL A C 1
ATOM 1319 O O . VAL A 1 183 ? 11.266 2.184 1.689 1.00 98.31 183 VAL A O 1
ATOM 1322 N N . LEU A 1 184 ? 9.368 2.073 0.494 1.00 97.75 184 LEU A N 1
ATOM 1323 C CA . LEU A 1 184 ? 9.042 3.492 0.633 1.00 97.75 184 LEU A CA 1
ATOM 1324 C C . LEU A 1 184 ? 8.958 3.897 2.114 1.00 97.75 184 LEU A C 1
ATOM 1326 O O . LEU A 1 184 ? 9.533 4.906 2.524 1.00 97.75 184 LEU A O 1
ATOM 1330 N N . ALA A 1 185 ? 8.276 3.092 2.933 1.00 97.31 185 ALA A N 1
ATOM 1331 C CA . ALA A 1 185 ? 8.142 3.350 4.362 1.00 97.31 185 ALA A CA 1
ATOM 1332 C C . ALA A 1 185 ? 9.472 3.222 5.122 1.00 97.31 185 ALA A C 1
ATOM 1334 O O . ALA A 1 185 ? 9.712 4.014 6.035 1.00 97.31 185 ALA A O 1
ATOM 1335 N N . GLN A 1 186 ? 10.337 2.271 4.747 1.00 96.94 186 GLN A N 1
ATOM 1336 C CA . GLN A 1 186 ? 11.685 2.140 5.315 1.00 96.94 186 GLN A CA 1
ATOM 1337 C C . GLN A 1 186 ? 12.549 3.361 4.980 1.00 96.94 186 GLN A C 1
ATOM 1339 O O . GLN A 1 186 ? 13.102 3.983 5.889 1.00 96.94 186 GLN A O 1
ATOM 1344 N N . GLY A 1 187 ? 12.587 3.767 3.707 1.00 95.50 187 GLY A N 1
ATOM 1345 C CA . GLY A 1 187 ? 13.353 4.930 3.252 1.00 95.50 187 GLY A CA 1
ATOM 1346 C C . GLY A 1 187 ? 12.912 6.241 3.914 1.00 95.50 187 GLY A C 1
ATOM 1347 O O . GLY A 1 187 ? 13.746 7.062 4.291 1.00 95.50 187 GLY A O 1
ATOM 1348 N N . LEU A 1 188 ? 11.605 6.422 4.138 1.00 95.56 188 LEU A N 1
ATOM 1349 C CA . LEU A 1 188 ? 11.043 7.595 4.829 1.00 95.56 188 LEU A CA 1
ATOM 1350 C C . LEU A 1 188 ? 11.032 7.468 6.364 1.00 95.56 188 LEU A C 1
ATOM 1352 O O . LEU A 1 188 ? 10.639 8.402 7.072 1.00 95.56 188 LEU A O 1
ATOM 1356 N N . ARG A 1 189 ? 11.456 6.316 6.899 1.00 95.19 189 ARG A N 1
ATOM 1357 C CA . ARG A 1 189 ? 11.445 5.992 8.335 1.00 95.19 189 ARG A CA 1
ATOM 1358 C C . ARG A 1 189 ? 10.067 6.187 8.967 1.00 95.19 189 ARG A C 1
ATOM 1360 O O . ARG A 1 189 ? 9.930 6.742 10.063 1.00 95.19 189 ARG A O 1
ATOM 1367 N N . TRP A 1 190 ? 9.025 5.767 8.260 1.00 94.81 190 TRP A N 1
ATOM 1368 C CA . TRP A 1 190 ? 7.676 5.769 8.805 1.00 94.81 190 TRP A CA 1
ATOM 1369 C C . TRP A 1 190 ? 7.513 4.637 9.821 1.00 94.81 190 TRP A C 1
ATOM 1371 O O . TRP A 1 190 ? 7.958 3.520 9.574 1.00 94.81 190 TRP A O 1
ATOM 1381 N N . PRO A 1 191 ? 6.824 4.869 10.955 1.00 92.62 191 PRO A N 1
ATOM 1382 C CA . PRO A 1 191 ? 6.650 3.838 11.980 1.00 92.62 191 PRO A CA 1
ATOM 1383 C C . PRO A 1 191 ? 5.839 2.636 11.479 1.00 92.62 191 PRO A C 1
ATOM 1385 O O . PRO A 1 191 ? 5.982 1.530 11.991 1.00 92.62 191 PRO A O 1
ATOM 1388 N N . ARG A 1 192 ? 4.965 2.859 10.491 1.00 94.19 192 ARG A N 1
ATOM 1389 C CA . ARG A 1 192 ? 4.220 1.830 9.764 1.00 94.19 192 ARG A CA 1
ATOM 1390 C C . ARG A 1 192 ? 4.011 2.283 8.317 1.00 94.19 192 ARG A C 1
ATOM 1392 O O . ARG A 1 192 ? 3.758 3.481 8.127 1.00 94.19 192 ARG A O 1
ATOM 1399 N N . PRO A 1 193 ? 4.043 1.364 7.340 1.00 96.25 193 PRO A N 1
ATOM 1400 C CA . PRO A 1 193 ? 3.735 1.665 5.948 1.00 96.25 193 PRO A CA 1
ATOM 1401 C C . PRO A 1 193 ? 2.356 2.292 5.729 1.00 96.25 193 PRO A C 1
ATOM 1403 O O . PRO A 1 193 ? 1.412 2.088 6.501 1.00 96.25 193 PRO A O 1
ATOM 1406 N N . LEU A 1 194 ? 2.242 3.032 4.627 1.00 96.75 194 LEU A N 1
ATOM 1407 C CA . LEU A 1 194 ? 0.969 3.412 4.027 1.00 96.75 194 LEU A CA 1
ATOM 1408 C C . LEU A 1 194 ? 0.838 2.660 2.697 1.00 96.75 194 LEU A C 1
ATOM 1410 O O . LEU A 1 194 ? 1.712 2.826 1.852 1.00 96.75 194 LEU A O 1
ATOM 1414 N N . PRO A 1 195 ? -0.228 1.870 2.487 1.00 98.12 195 PRO A N 1
ATOM 1415 C CA . PRO A 1 195 ? -0.531 1.326 1.167 1.00 98.12 195 PRO A CA 1
ATOM 1416 C C . PRO A 1 195 ? -0.913 2.460 0.204 1.00 98.12 195 PRO A C 1
ATOM 1418 O O . PRO A 1 195 ? -1.916 3.142 0.427 1.00 98.12 195 PRO A O 1
ATOM 1421 N N . LEU A 1 196 ? -0.122 2.702 -0.838 1.00 98.19 196 LEU A N 1
ATOM 1422 C CA . LEU A 1 196 ? -0.270 3.859 -1.727 1.00 98.19 196 LEU A CA 1
ATOM 1423 C C . LEU A 1 196 ? -0.228 3.451 -3.199 1.00 98.19 196 LEU A C 1
ATOM 1425 O O . LEU A 1 196 ? -1.144 3.787 -3.957 1.00 98.19 196 LEU A O 1
ATOM 1429 N N . LEU A 1 197 ? 0.827 2.750 -3.613 1.00 98.19 197 LEU A N 1
ATOM 1430 C CA . LEU A 1 197 ? 1.175 2.614 -5.027 1.00 98.19 197 LEU A CA 1
ATOM 1431 C C . LEU A 1 197 ? 0.214 1.712 -5.800 1.00 98.19 197 LEU A C 1
ATOM 1433 O O . LEU A 1 197 ? -0.207 2.069 -6.903 1.00 98.19 197 LEU A O 1
ATOM 1437 N N . MET A 1 198 ? -0.216 0.591 -5.215 1.00 98.00 198 MET A N 1
ATOM 1438 C CA . MET A 1 198 ? -1.123 -0.334 -5.905 1.00 98.00 198 MET A CA 1
ATOM 1439 C C . MET A 1 198 ? -2.465 0.320 -6.256 1.00 98.00 198 MET A C 1
ATOM 1441 O O . MET A 1 198 ? -3.017 0.072 -7.329 1.00 98.00 198 MET A O 1
ATOM 1445 N N . ALA A 1 199 ? -2.977 1.215 -5.403 1.00 97.81 199 ALA A N 1
ATOM 1446 C CA . ALA A 1 199 ? -4.194 1.975 -5.693 1.00 97.81 199 ALA A CA 1
ATOM 1447 C C . ALA A 1 199 ? -4.051 2.872 -6.938 1.00 97.81 199 ALA A C 1
ATOM 1449 O O . ALA A 1 199 ? -5.045 3.164 -7.603 1.00 97.81 199 ALA A O 1
ATOM 1450 N N . GLN A 1 200 ? -2.822 3.270 -7.279 1.00 96.88 200 GLN A N 1
ATOM 1451 C CA . GLN A 1 200 ? -2.508 4.094 -8.443 1.00 96.88 200 GLN A CA 1
ATOM 1452 C C . GLN A 1 200 ? -2.073 3.286 -9.666 1.00 96.88 200 GLN A C 1
ATOM 1454 O O . GLN A 1 200 ? -1.911 3.876 -10.728 1.00 96.88 200 GLN A O 1
ATOM 1459 N N . ALA A 1 201 ? -1.936 1.957 -9.582 1.00 94.31 201 ALA A N 1
ATOM 1460 C CA . ALA A 1 201 ? -1.420 1.138 -10.684 1.00 94.31 201 ALA A CA 1
ATOM 1461 C C . ALA A 1 201 ? -2.178 1.362 -12.009 1.00 94.31 201 ALA A C 1
ATOM 1463 O O . ALA A 1 201 ? -1.600 1.292 -13.085 1.00 94.31 201 ALA A O 1
ATOM 1464 N N . PHE A 1 202 ? -3.473 1.689 -11.963 1.00 93.31 202 PHE A N 1
ATOM 1465 C CA . PHE A 1 202 ? -4.282 1.952 -13.161 1.00 93.31 202 PHE A CA 1
ATOM 1466 C C . PHE A 1 202 ? -4.502 3.435 -13.472 1.00 93.31 202 PHE A C 1
ATOM 1468 O O . PHE A 1 202 ? -5.289 3.733 -14.379 1.00 93.31 202 PHE A O 1
ATOM 1475 N N . SER A 1 203 ? -3.854 4.340 -12.737 1.00 91.31 203 SER A N 1
ATOM 1476 C CA . SER A 1 203 ? -3.998 5.781 -12.910 1.00 91.31 203 SER A CA 1
ATOM 1477 C C . SER A 1 203 ? -3.330 6.262 -14.207 1.00 91.31 203 SER A C 1
ATOM 1479 O O . SER A 1 203 ? -2.539 5.536 -14.823 1.00 91.31 203 SER A O 1
ATOM 1481 N N . PRO A 1 204 ? -3.624 7.498 -14.647 1.00 89.06 204 PRO A N 1
ATOM 1482 C CA . PRO A 1 204 ? -2.961 8.091 -15.803 1.00 89.06 204 PRO A CA 1
ATOM 1483 C C . PRO A 1 204 ? -1.436 8.187 -15.667 1.00 89.06 204 PRO A C 1
ATOM 1485 O O . PRO A 1 204 ? -0.766 8.247 -16.691 1.00 89.06 204 PRO A O 1
ATOM 1488 N N . ALA A 1 205 ? -0.879 8.162 -14.446 1.00 89.38 205 ALA A N 1
ATOM 1489 C CA . ALA A 1 205 ? 0.567 8.237 -14.217 1.00 89.38 205 ALA A CA 1
ATOM 1490 C C . ALA A 1 205 ? 1.334 7.108 -14.930 1.00 89.38 205 ALA A C 1
ATOM 1492 O O . ALA A 1 205 ? 2.408 7.345 -15.479 1.00 89.38 205 ALA A O 1
ATOM 1493 N N . PHE A 1 206 ? 0.732 5.917 -15.019 1.00 91.12 206 PHE A N 1
ATOM 1494 C CA . PHE A 1 206 ? 1.284 4.758 -15.729 1.00 91.12 206 PHE A CA 1
ATOM 1495 C C . PHE A 1 206 ? 0.805 4.647 -17.186 1.00 91.12 206 PHE A C 1
ATOM 1497 O O . PHE A 1 206 ? 0.886 3.574 -17.775 1.00 91.12 206 PHE A O 1
ATOM 1504 N N . ARG A 1 207 ? 0.249 5.715 -17.773 1.00 86.12 207 ARG A N 1
ATOM 1505 C CA . ARG A 1 207 ? -0.223 5.759 -19.175 1.00 86.12 207 ARG A CA 1
ATOM 1506 C C . ARG A 1 207 ? 0.274 7.004 -19.919 1.00 86.12 207 ARG A C 1
ATOM 1508 O O . ARG A 1 207 ? -0.346 7.442 -20.880 1.00 86.12 207 ARG A O 1
ATOM 1515 N N . THR A 1 208 ? 1.354 7.614 -19.433 1.00 64.38 208 THR A N 1
ATOM 1516 C CA . THR A 1 208 ? 1.794 8.967 -19.817 1.00 64.38 208 THR A CA 1
ATOM 1517 C C . THR A 1 208 ? 2.450 9.072 -21.196 1.00 64.38 208 THR A C 1
ATOM 1519 O O . THR A 1 208 ? 2.631 10.187 -21.679 1.00 64.38 208 THR A O 1
ATOM 1522 N N . ALA A 1 209 ? 2.765 7.964 -21.873 1.00 61.66 209 ALA A N 1
ATOM 1523 C CA . ALA A 1 209 ? 3.211 8.018 -23.264 1.00 61.66 209 ALA A CA 1
ATOM 1524 C C . ALA A 1 209 ? 2.032 8.374 -24.194 1.00 61.66 209 ALA A C 1
ATOM 1526 O O . ALA A 1 209 ? 0.950 7.794 -24.097 1.00 61.66 209 ALA A O 1
ATOM 1527 N N . ALA A 1 210 ? 2.225 9.349 -25.087 1.00 52.25 210 ALA A N 1
ATOM 1528 C CA . ALA A 1 210 ? 1.186 9.812 -26.007 1.00 52.25 210 ALA A CA 1
ATOM 1529 C C . ALA A 1 210 ? 0.623 8.639 -26.834 1.00 52.25 210 ALA A C 1
ATOM 1531 O O . ALA A 1 210 ? 1.362 7.947 -27.527 1.00 52.25 210 ALA A O 1
ATOM 1532 N N . GLY A 1 211 ? -0.688 8.390 -26.731 1.00 54.94 211 GLY A N 1
ATOM 1533 C CA . GLY A 1 211 ? -1.355 7.274 -27.416 1.00 54.94 211 GLY A CA 1
ATOM 1534 C C . GLY A 1 211 ? -1.213 5.902 -26.738 1.00 54.94 211 GLY A C 1
ATOM 1535 O O . GLY A 1 211 ? -1.700 4.907 -27.275 1.00 54.94 211 GLY A O 1
ATOM 1536 N N . ALA A 1 212 ? -0.597 5.813 -25.554 1.00 61.72 212 ALA A N 1
ATOM 1537 C CA . ALA A 1 212 ? -0.432 4.545 -24.856 1.00 61.72 212 ALA A CA 1
ATOM 1538 C C . ALA A 1 212 ? -1.759 4.040 -24.270 1.00 61.72 212 ALA A C 1
ATOM 1540 O O . ALA A 1 212 ? -2.209 4.440 -23.198 1.00 61.72 212 ALA A O 1
ATOM 1541 N N . SER A 1 213 ? -2.366 3.070 -24.957 1.00 70.12 213 SER A N 1
ATOM 1542 C CA . SER A 1 213 ? -3.453 2.258 -24.393 1.00 70.12 213 SER A CA 1
ATOM 1543 C C . SER A 1 213 ? -2.956 1.296 -23.303 1.00 70.12 213 SER A C 1
ATOM 1545 O O . SER A 1 213 ? -3.767 0.749 -22.550 1.00 70.12 213 SER A O 1
ATOM 1547 N N . ARG A 1 214 ? -1.640 1.048 -23.232 1.00 86.12 214 ARG A N 1
ATOM 1548 C CA . ARG A 1 214 ? -1.025 0.075 -22.324 1.00 86.12 214 ARG A CA 1
ATOM 1549 C C . ARG A 1 214 ? -0.426 0.767 -21.102 1.00 86.12 214 ARG A C 1
ATOM 1551 O O . ARG A 1 214 ? 0.172 1.830 -21.212 1.00 86.12 214 ARG A O 1
ATOM 1558 N N . ARG A 1 215 ? -0.581 0.126 -19.944 1.00 90.12 215 ARG A N 1
ATOM 1559 C CA . ARG A 1 215 ? 0.035 0.530 -18.678 1.00 90.12 215 ARG A CA 1
ATOM 1560 C C . ARG A 1 215 ? 1.544 0.249 -18.696 1.00 90.12 215 ARG A C 1
ATOM 1562 O O . ARG A 1 215 ? 1.914 -0.879 -19.018 1.00 90.12 215 ARG A O 1
ATOM 1569 N N . THR A 1 216 ? 2.364 1.219 -18.290 1.00 91.94 216 THR A N 1
ATOM 1570 C CA . THR A 1 216 ? 3.793 1.035 -17.988 1.00 91.94 216 THR A CA 1
ATOM 1571 C C . THR A 1 216 ? 3.945 0.070 -16.814 1.00 91.94 216 THR A C 1
ATOM 1573 O O . THR A 1 216 ? 3.415 0.322 -15.726 1.00 91.94 216 THR A O 1
ATOM 1576 N N . LYS A 1 217 ? 4.623 -1.055 -17.036 1.00 92.88 217 LYS A N 1
ATOM 1577 C CA . LYS A 1 217 ? 4.875 -2.074 -16.007 1.00 92.88 217 LYS A CA 1
ATOM 1578 C C . LYS A 1 217 ? 6.181 -1.803 -15.250 1.00 92.88 217 LYS A C 1
ATOM 1580 O O . LYS A 1 217 ? 7.030 -1.072 -15.761 1.00 92.88 217 LYS A O 1
ATOM 1585 N N . PRO A 1 218 ? 6.365 -2.399 -14.057 1.00 96.06 218 PRO A N 1
ATOM 1586 C CA . PRO A 1 218 ? 7.648 -2.349 -13.368 1.00 96.06 218 PRO A CA 1
ATOM 1587 C C . PRO A 1 218 ? 8.803 -2.816 -14.260 1.00 96.06 218 PRO A C 1
ATOM 1589 O O . PRO A 1 218 ? 8.688 -3.839 -14.932 1.00 96.06 218 PRO A O 1
ATOM 1592 N N . GLY A 1 219 ? 9.892 -2.043 -14.274 1.00 92.31 219 GLY A N 1
ATOM 1593 C CA . GLY A 1 219 ? 11.088 -2.305 -15.085 1.00 92.31 219 GLY A CA 1
ATOM 1594 C C . GLY A 1 219 ? 11.042 -1.783 -16.527 1.00 92.31 219 GLY A C 1
ATOM 1595 O O . GLY A 1 219 ? 12.040 -1.880 -17.233 1.00 92.31 219 GLY A O 1
ATOM 1596 N N . GLU A 1 220 ? 9.922 -1.215 -16.978 1.00 93.81 220 GLU A N 1
ATOM 1597 C CA . GLU A 1 220 ? 9.834 -0.593 -18.304 1.00 93.81 220 GLU A CA 1
ATOM 1598 C C . GLU A 1 220 ? 10.366 0.850 -18.305 1.00 93.81 220 GLU A C 1
ATOM 1600 O O . GLU A 1 220 ? 10.480 1.508 -17.267 1.00 93.81 220 GLU A O 1
ATOM 1605 N N . GLU A 1 221 ? 10.656 1.370 -19.498 1.00 90.31 221 GLU A N 1
ATOM 1606 C CA . GLU A 1 221 ? 11.084 2.757 -19.673 1.00 90.31 221 GLU A CA 1
ATOM 1607 C C . GLU A 1 221 ? 10.064 3.731 -19.059 1.00 90.31 221 GLU A C 1
ATOM 1609 O O . GLU A 1 221 ? 8.848 3.564 -19.198 1.00 90.31 221 GLU A O 1
ATOM 1614 N N . ASN A 1 222 ? 10.558 4.782 -18.402 1.00 90.19 222 ASN A N 1
ATOM 1615 C CA . ASN A 1 222 ? 9.758 5.794 -17.707 1.00 90.19 222 ASN A CA 1
ATOM 1616 C C . ASN A 1 222 ? 8.974 5.282 -16.479 1.00 90.19 222 ASN A C 1
ATOM 1618 O O . ASN A 1 222 ? 8.171 6.038 -15.923 1.00 90.19 222 ASN A O 1
ATOM 1622 N N . PHE A 1 223 ? 9.192 4.041 -16.021 1.00 94.50 223 PHE A N 1
ATOM 1623 C CA . PHE A 1 223 ? 8.509 3.505 -14.839 1.00 94.50 223 PHE A CA 1
ATOM 1624 C C . PHE A 1 223 ? 8.813 4.309 -13.568 1.00 94.50 223 PHE A C 1
ATOM 1626 O O . PHE A 1 223 ? 7.895 4.633 -12.819 1.00 94.50 223 PHE A O 1
ATOM 1633 N N . GLU A 1 224 ? 10.066 4.713 -13.352 1.00 95.94 224 GLU A N 1
ATOM 1634 C CA . GLU A 1 224 ? 10.455 5.536 -12.198 1.00 95.94 224 GLU A CA 1
ATOM 1635 C C . GLU A 1 224 ? 9.734 6.890 -12.184 1.00 95.94 224 GLU A C 1
ATOM 1637 O O . GLU A 1 224 ? 9.139 7.283 -11.177 1.00 95.94 224 GLU A O 1
ATOM 1642 N N . ARG A 1 225 ? 9.688 7.571 -13.338 1.00 94.56 225 ARG A N 1
ATOM 1643 C CA . ARG A 1 225 ? 8.910 8.805 -13.509 1.00 94.56 225 ARG A CA 1
ATOM 1644 C C . ARG A 1 225 ? 7.429 8.572 -13.209 1.00 94.56 225 ARG A C 1
ATOM 1646 O O . ARG A 1 225 ? 6.805 9.382 -12.522 1.00 94.56 225 ARG A O 1
ATOM 1653 N N . ALA A 1 226 ? 6.861 7.469 -13.697 1.00 94.56 226 ALA A N 1
ATOM 1654 C CA . ALA A 1 226 ? 5.471 7.110 -13.439 1.00 94.56 226 ALA A CA 1
ATOM 1655 C C . ALA A 1 226 ? 5.204 6.868 -11.943 1.00 94.56 226 ALA A C 1
ATOM 1657 O O . ALA A 1 226 ? 4.193 7.351 -11.434 1.00 94.56 226 ALA A O 1
ATOM 1658 N N . VAL A 1 227 ? 6.121 6.211 -11.220 1.00 97.50 227 VAL A N 1
ATOM 1659 C CA . VAL A 1 227 ? 6.047 6.029 -9.759 1.00 97.50 227 VAL A CA 1
ATOM 1660 C C . VAL A 1 227 ? 6.051 7.379 -9.041 1.00 97.50 227 VAL A C 1
ATOM 1662 O O . VAL A 1 227 ? 5.186 7.617 -8.199 1.00 97.50 227 VAL A O 1
ATOM 1665 N N . CYS A 1 228 ? 6.941 8.303 -9.410 1.00 97.06 228 CYS A N 1
ATOM 1666 C CA . CYS A 1 228 ? 6.959 9.654 -8.844 1.00 97.06 228 CYS A CA 1
ATOM 1667 C C . CYS A 1 228 ? 5.615 10.381 -9.032 1.00 97.06 228 CYS A C 1
ATOM 1669 O O . CYS A 1 228 ? 5.046 10.905 -8.073 1.00 97.06 228 CYS A O 1
ATOM 1671 N N . LEU A 1 229 ? 5.053 10.364 -10.244 1.00 95.12 229 LEU A N 1
ATOM 1672 C CA . LEU A 1 229 ? 3.754 10.987 -10.526 1.00 95.12 229 LEU A CA 1
ATOM 1673 C C . LEU A 1 229 ? 2.589 10.278 -9.812 1.00 95.12 229 LEU A C 1
ATOM 1675 O O . LEU A 1 229 ? 1.662 10.937 -9.332 1.00 95.12 229 LEU A O 1
ATOM 1679 N N . ALA A 1 230 ? 2.641 8.951 -9.699 1.00 96.19 230 ALA A N 1
ATOM 1680 C CA . ALA A 1 230 ? 1.664 8.164 -8.956 1.00 96.19 230 ALA A CA 1
ATOM 1681 C C . ALA A 1 230 ? 1.691 8.507 -7.460 1.00 96.19 230 ALA A C 1
ATOM 1683 O O . ALA A 1 230 ? 0.632 8.664 -6.855 1.00 96.19 230 ALA A O 1
ATOM 1684 N N . LEU A 1 231 ? 2.871 8.711 -6.866 1.00 97.88 231 LEU A N 1
ATOM 1685 C CA . LEU A 1 231 ? 3.005 9.127 -5.466 1.00 97.88 231 LEU A CA 1
ATOM 1686 C C . LEU A 1 231 ? 2.390 10.503 -5.206 1.00 97.88 231 LEU A C 1
ATOM 1688 O O . LEU A 1 231 ? 1.752 10.693 -4.173 1.00 97.88 231 LEU A O 1
ATOM 1692 N N . VAL A 1 232 ? 2.504 11.443 -6.148 1.00 96.75 232 VAL A N 1
ATOM 1693 C CA . VAL A 1 232 ? 1.836 12.752 -6.045 1.00 96.75 232 VAL A CA 1
ATOM 1694 C C . VAL A 1 232 ? 0.315 12.589 -5.975 1.00 96.75 232 VAL A C 1
ATOM 1696 O O . VAL A 1 232 ? -0.339 13.181 -5.111 1.00 96.75 232 VAL A O 1
ATOM 1699 N N . GLN A 1 233 ? -0.254 11.761 -6.856 1.00 95.06 233 GLN A N 1
ATOM 1700 C CA . GLN A 1 233 ? -1.693 11.476 -6.880 1.00 95.06 233 GLN A CA 1
ATOM 1701 C C . GLN A 1 233 ? -2.140 10.748 -5.606 1.00 95.06 233 GLN A C 1
ATOM 1703 O O . GLN A 1 233 ? -3.087 11.187 -4.943 1.00 95.06 233 GLN A O 1
ATOM 1708 N N . ALA A 1 234 ? -1.410 9.699 -5.214 1.00 97.38 234 ALA A N 1
ATOM 1709 C CA . ALA A 1 234 ? -1.663 8.935 -3.999 1.00 97.38 234 ALA A CA 1
ATOM 1710 C C . ALA A 1 234 ? -1.646 9.839 -2.764 1.00 97.38 234 ALA A C 1
ATOM 1712 O O . ALA A 1 234 ? -2.568 9.785 -1.951 1.00 97.38 234 ALA A O 1
ATOM 1713 N N . ALA A 1 235 ? -0.645 10.710 -2.637 1.00 97.06 235 ALA A N 1
ATOM 1714 C CA . ALA A 1 235 ? -0.519 11.642 -1.527 1.00 97.06 235 ALA A CA 1
ATOM 1715 C C . ALA A 1 235 ? -1.684 12.629 -1.460 1.00 97.06 235 ALA A C 1
ATOM 1717 O O . ALA A 1 235 ? -2.288 12.790 -0.399 1.00 97.06 235 ALA A O 1
ATOM 1718 N N . ALA A 1 236 ? -2.073 13.231 -2.585 1.00 95.31 236 ALA A N 1
ATOM 1719 C CA . ALA A 1 236 ? -3.187 14.175 -2.619 1.00 95.31 236 ALA A CA 1
ATOM 1720 C C . ALA A 1 236 ? -4.524 13.515 -2.228 1.00 95.31 236 ALA A C 1
ATOM 1722 O O . ALA A 1 236 ? -5.328 14.089 -1.488 1.00 95.31 236 ALA A O 1
ATOM 1723 N N . GLU A 1 237 ? -4.791 12.294 -2.696 1.00 95.75 237 GLU A N 1
ATOM 1724 C CA . GLU A 1 237 ? -5.966 11.516 -2.283 1.00 95.75 237 GLU A CA 1
ATOM 1725 C C . GLU A 1 237 ? -5.917 11.106 -0.810 1.00 95.75 237 GLU A C 1
ATOM 1727 O O . GLU A 1 237 ? -6.933 11.147 -0.113 1.00 95.75 237 GLU A O 1
ATOM 1732 N N . THR A 1 238 ? -4.733 10.743 -0.331 1.00 96.31 238 THR A N 1
ATOM 1733 C CA . THR A 1 238 ? -4.505 10.239 1.021 1.00 96.31 238 THR A CA 1
ATOM 1734 C C . THR A 1 238 ? -4.605 11.357 2.063 1.00 96.31 238 THR A C 1
ATOM 1736 O O . THR A 1 238 ? -5.271 11.158 3.081 1.00 96.31 238 THR A O 1
ATOM 1739 N N . CYS A 1 239 ? -4.095 12.561 1.773 1.00 95.19 239 CYS A N 1
AT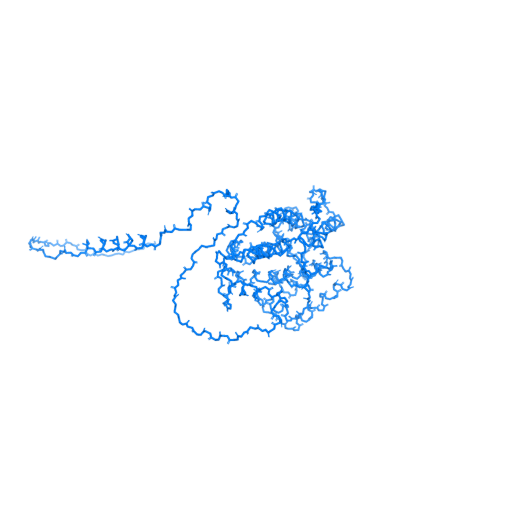OM 1740 C CA . CYS A 1 239 ? -4.317 13.775 2.569 1.00 95.19 239 CYS A CA 1
ATOM 1741 C C . CYS A 1 239 ? -5.806 14.140 2.658 1.00 95.19 239 CYS A C 1
ATOM 1743 O O . CYS A 1 239 ? -6.315 14.417 3.745 1.00 95.19 239 CYS A O 1
ATOM 1745 N N . ARG A 1 240 ? -6.536 14.103 1.531 1.00 94.94 240 ARG A N 1
ATOM 1746 C CA . ARG A 1 240 ? -7.986 14.376 1.516 1.00 94.94 240 ARG A CA 1
ATOM 1747 C C . ARG A 1 240 ? -8.758 13.370 2.367 1.00 94.94 240 ARG A C 1
ATOM 1749 O O . ARG A 1 240 ? -9.610 13.763 3.163 1.00 94.94 240 ARG A O 1
ATOM 1756 N N . LEU A 1 241 ? -8.419 12.085 2.248 1.00 95.62 241 LEU A N 1
ATOM 1757 C CA . LEU A 1 241 ? -9.007 11.034 3.072 1.00 95.62 241 LEU A CA 1
ATOM 1758 C C . LEU A 1 241 ? -8.720 11.259 4.564 1.00 95.62 241 LEU A C 1
ATOM 1760 O O . LEU A 1 241 ? -9.630 11.118 5.378 1.00 95.62 241 LEU A O 1
ATOM 1764 N N . ALA A 1 242 ? -7.492 11.641 4.924 1.00 93.88 242 ALA A N 1
ATOM 1765 C CA . ALA A 1 242 ? -7.128 11.949 6.304 1.00 93.88 242 ALA A CA 1
ATOM 1766 C C . ALA A 1 242 ? -7.969 13.104 6.863 1.00 93.88 242 ALA A C 1
ATOM 1768 O O . ALA A 1 242 ? -8.581 12.954 7.916 1.00 93.88 242 ALA A O 1
ATOM 1769 N N . ALA A 1 243 ? -8.070 14.221 6.135 1.00 92.69 243 ALA A N 1
ATOM 1770 C CA . ALA A 1 243 ? -8.852 15.385 6.557 1.00 92.69 243 ALA A CA 1
ATOM 1771 C C . ALA A 1 243 ? -10.337 15.039 6.781 1.00 92.69 243 ALA A C 1
ATOM 1773 O O . ALA A 1 243 ? -10.947 15.448 7.775 1.00 92.69 243 ALA A O 1
ATOM 1774 N N . ASP A 1 244 ? -10.921 14.238 5.888 1.00 93.75 244 ASP A N 1
ATOM 1775 C CA . ASP A 1 244 ? -12.304 13.782 6.019 1.00 93.75 244 ASP A CA 1
ATOM 1776 C C . ASP A 1 244 ? -12.521 12.858 7.222 1.00 93.75 244 ASP A C 1
ATOM 1778 O O . ASP A 1 244 ? -13.562 12.952 7.886 1.00 93.75 244 ASP A O 1
ATOM 1782 N N . LEU A 1 245 ? -11.569 11.967 7.508 1.00 93.88 245 LEU A N 1
ATOM 1783 C CA . LEU A 1 245 ? -11.634 11.070 8.660 1.00 93.88 245 LEU A CA 1
ATOM 1784 C C . LEU A 1 245 ? -11.401 11.815 9.973 1.00 93.88 245 LEU A C 1
ATOM 1786 O O . LEU A 1 245 ? -12.166 11.587 10.908 1.00 93.88 245 LEU A O 1
ATOM 1790 N N . SER A 1 246 ? -10.452 12.751 10.032 1.00 92.69 246 SER A N 1
ATOM 1791 C CA . SER A 1 246 ? -10.191 13.575 11.218 1.00 92.69 246 SER A CA 1
ATOM 1792 C C . SER A 1 246 ? -11.433 14.363 11.624 1.00 92.69 246 SER A C 1
ATOM 1794 O O . SER A 1 246 ? -11.901 14.239 12.754 1.00 92.69 246 SER A O 1
ATOM 1796 N N . ARG A 1 247 ? -12.091 15.037 10.670 1.00 93.00 247 ARG A N 1
ATOM 1797 C CA . ARG A 1 247 ? -13.353 15.758 10.921 1.00 93.00 247 ARG A CA 1
ATOM 1798 C C . ARG A 1 247 ? -14.466 14.842 11.447 1.00 93.00 247 ARG A C 1
ATOM 1800 O O . ARG A 1 247 ? -15.334 15.266 12.213 1.00 93.00 247 ARG A O 1
ATOM 1807 N N . ARG A 1 248 ? -14.513 13.582 11.001 1.00 93.75 248 ARG A N 1
ATOM 1808 C CA . ARG A 1 248 ? -15.488 12.590 11.495 1.00 93.75 248 ARG A CA 1
ATOM 1809 C C . ARG A 1 248 ? -15.109 12.076 12.885 1.00 93.75 248 ARG A C 1
ATOM 1811 O O . ARG A 1 248 ? -16.001 11.902 13.712 1.00 93.75 248 ARG A O 1
ATOM 1818 N N . ALA A 1 249 ? -13.821 11.872 13.142 1.00 93.62 249 ALA A N 1
ATOM 1819 C CA . ALA A 1 249 ? -13.289 11.455 14.431 1.00 93.62 249 ALA A CA 1
ATOM 1820 C C . ALA A 1 249 ? -13.541 12.512 15.510 1.00 93.62 249 ALA A C 1
ATOM 1822 O O . ALA A 1 249 ? -14.030 12.169 16.580 1.00 93.62 249 ALA A O 1
ATOM 1823 N N . GLU A 1 250 ? -13.330 13.793 15.209 1.00 93.44 250 GLU A N 1
ATOM 1824 C CA . GLU A 1 250 ? -13.655 14.909 16.106 1.00 93.44 250 GLU A CA 1
ATOM 1825 C C . GLU A 1 250 ? -15.134 14.901 16.507 1.00 93.44 250 GLU A C 1
ATOM 1827 O O . GLU A 1 250 ? -15.468 14.966 17.690 1.00 93.44 250 GLU A O 1
ATOM 1832 N N . LYS A 1 251 ? -16.041 14.734 15.535 1.00 93.94 251 LYS A N 1
ATOM 1833 C CA . LYS A 1 251 ? -17.484 14.624 15.806 1.00 93.94 251 LYS A CA 1
ATOM 1834 C C . LYS A 1 251 ? -17.819 13.410 16.673 1.00 93.94 251 LYS A C 1
ATOM 1836 O O . LYS A 1 251 ? -18.675 13.509 17.552 1.00 93.94 251 LYS A O 1
ATOM 1841 N N . LEU A 1 252 ? -17.165 12.273 16.426 1.00 92.94 252 LEU A N 1
ATOM 1842 C CA . LEU A 1 252 ? -17.345 11.052 17.212 1.00 92.94 252 LEU A CA 1
ATOM 1843 C C . LEU A 1 252 ? -16.872 11.249 18.660 1.00 92.94 252 LEU A C 1
ATOM 1845 O O . LEU A 1 252 ? -17.604 10.921 19.594 1.00 92.94 252 LEU A O 1
ATOM 1849 N N . LEU A 1 253 ? -15.688 11.835 18.844 1.00 92.25 253 LEU A N 1
ATOM 1850 C CA . LEU A 1 253 ? -15.081 12.096 20.148 1.00 92.25 253 LEU A CA 1
ATOM 1851 C C . LEU A 1 253 ? -15.866 13.142 20.950 1.00 92.25 253 LEU A C 1
ATOM 1853 O O . LEU A 1 253 ? -16.138 12.922 22.127 1.00 92.25 253 LEU A O 1
ATOM 1857 N N . ALA A 1 254 ? -16.345 14.214 20.314 1.00 94.44 254 ALA A N 1
ATOM 1858 C CA . ALA A 1 254 ? -17.215 15.203 20.957 1.00 94.44 254 ALA A CA 1
ATOM 1859 C C . ALA A 1 254 ? -18.561 14.605 21.418 1.00 94.44 254 ALA A C 1
ATOM 1861 O O . ALA A 1 254 ? -19.181 15.074 22.377 1.00 94.44 254 ALA A O 1
ATOM 1862 N N . GLY A 1 255 ? -19.035 13.555 20.738 1.00 93.62 255 GLY A N 1
ATOM 1863 C CA . GLY A 1 255 ? -20.217 12.792 21.134 1.00 93.62 255 GLY A CA 1
ATOM 1864 C C . GLY A 1 255 ? -19.966 11.782 22.259 1.00 93.62 255 GLY A C 1
ATOM 1865 O O . GLY A 1 255 ? -20.920 11.400 22.940 1.00 93.62 255 GLY A O 1
ATOM 1866 N N . ALA A 1 256 ? -18.714 11.371 22.484 1.00 91.06 256 ALA A N 1
ATOM 1867 C CA . ALA A 1 256 ? -18.356 10.277 23.388 1.00 91.06 256 ALA A CA 1
ATOM 1868 C C . ALA A 1 256 ? -18.890 10.444 24.826 1.00 91.06 256 ALA A C 1
ATOM 1870 O O . ALA A 1 256 ? -19.501 9.496 25.330 1.00 91.06 256 ALA A O 1
ATOM 1871 N N . PRO A 1 257 ? -18.800 11.627 25.476 1.00 92.69 257 PRO A N 1
ATOM 1872 C CA . PRO A 1 257 ? -19.283 11.809 26.851 1.00 92.69 257 PRO A CA 1
ATOM 1873 C C . PRO A 1 257 ? -20.804 11.669 27.010 1.00 92.69 257 PRO A C 1
ATOM 1875 O O . PRO A 1 257 ? -21.311 11.542 28.126 1.00 92.69 257 PRO A O 1
ATOM 1878 N N . LYS A 1 258 ? -21.563 11.710 25.908 1.00 93.25 258 LYS A N 1
ATOM 1879 C CA . LYS A 1 258 ? -23.031 11.596 25.904 1.00 93.25 258 LYS A CA 1
ATOM 1880 C C . LYS A 1 258 ? -23.502 10.145 25.833 1.00 93.25 258 LYS A C 1
ATOM 1882 O O . LYS A 1 258 ? -24.677 9.869 26.066 1.00 93.25 258 LYS A O 1
ATOM 1887 N N . LEU A 1 259 ? -22.607 9.209 25.526 1.00 90.25 259 LEU A N 1
ATOM 1888 C CA . LEU A 1 259 ? -22.946 7.797 25.434 1.00 90.25 259 LEU A CA 1
ATOM 1889 C C . LEU A 1 259 ? -23.123 7.216 26.843 1.00 90.25 259 LEU A C 1
ATOM 1891 O O . LEU A 1 259 ? -22.326 7.455 27.747 1.00 90.25 259 LEU A O 1
ATOM 1895 N N . ARG A 1 260 ? -24.217 6.477 27.046 1.00 88.31 260 ARG A N 1
ATOM 1896 C CA . ARG A 1 260 ? -24.545 5.801 28.319 1.00 88.31 260 ARG A CA 1
ATOM 1897 C C . ARG A 1 260 ? -24.487 4.277 28.209 1.00 88.31 260 ARG A C 1
ATOM 1899 O O . ARG A 1 260 ? -24.632 3.578 29.205 1.00 88.31 260 ARG A O 1
ATOM 1906 N N . ALA A 1 261 ? -24.291 3.757 26.997 1.00 87.31 261 ALA A N 1
ATOM 1907 C CA . ALA A 1 261 ? -24.192 2.327 26.758 1.00 87.31 261 ALA A CA 1
ATOM 1908 C C . ALA A 1 261 ? -22.869 1.773 27.305 1.00 87.31 261 ALA A C 1
ATOM 1910 O O . ALA A 1 261 ? -21.795 2.331 27.064 1.00 87.31 261 ALA A O 1
ATOM 1911 N N . LYS A 1 262 ? -22.946 0.630 27.989 1.00 82.94 262 LYS A N 1
ATOM 1912 C CA . LYS A 1 262 ? -21.765 -0.148 28.373 1.00 82.94 262 LYS A CA 1
ATOM 1913 C C . LYS A 1 262 ? -21.004 -0.562 27.104 1.00 82.94 262 LYS A C 1
ATOM 1915 O O . LYS A 1 262 ? -21.621 -1.057 26.165 1.00 82.94 262 LYS A O 1
ATOM 1920 N N . GLY A 1 263 ? -19.692 -0.318 27.062 1.00 83.44 263 GLY A N 1
ATOM 1921 C CA . GLY A 1 263 ? -18.849 -0.613 25.892 1.00 83.44 263 GLY A CA 1
ATOM 1922 C C . GLY A 1 263 ? -18.795 0.472 24.812 1.00 83.44 263 GLY A C 1
ATOM 1923 O O . GLY A 1 263 ? -18.196 0.251 23.764 1.00 83.44 263 GLY A O 1
ATOM 1924 N N . ALA A 1 264 ? -19.376 1.653 25.049 1.00 86.62 264 ALA A N 1
ATOM 1925 C CA . ALA A 1 264 ? -19.287 2.773 24.111 1.00 86.62 264 ALA A CA 1
ATOM 1926 C C . ALA A 1 264 ? -17.835 3.187 23.796 1.00 86.62 264 ALA A C 1
ATOM 1928 O O . ALA A 1 264 ? -17.522 3.478 22.645 1.00 86.62 264 ALA A O 1
ATOM 1929 N N . GLY A 1 265 ? -16.947 3.163 24.798 1.00 87.50 265 GLY A N 1
ATOM 1930 C CA . GLY A 1 265 ? -15.520 3.449 24.612 1.00 87.50 265 GLY A CA 1
ATOM 1931 C C . GLY A 1 265 ? -14.835 2.453 23.673 1.00 87.50 265 GLY A C 1
ATOM 1932 O O . GLY A 1 265 ? -14.162 2.871 22.737 1.00 87.50 265 GLY A O 1
ATOM 1933 N N . ASP A 1 266 ? -15.085 1.153 23.856 1.00 86.44 266 ASP A N 1
ATOM 1934 C CA . ASP A 1 266 ? -14.539 0.097 22.990 1.00 86.44 266 ASP A CA 1
ATOM 1935 C C . ASP A 1 266 ? -15.032 0.254 21.545 1.00 86.44 266 ASP A C 1
ATOM 1937 O O . ASP A 1 266 ? -14.269 0.104 20.593 1.00 86.44 266 ASP A O 1
ATOM 1941 N N . ALA A 1 267 ? -16.311 0.602 21.367 1.00 88.38 267 ALA A N 1
ATOM 1942 C CA . ALA A 1 267 ? -16.876 0.855 20.047 1.00 88.38 267 ALA A CA 1
ATOM 1943 C C . ALA A 1 267 ? -16.228 2.071 19.364 1.00 88.38 267 ALA A C 1
ATOM 1945 O O . ALA A 1 267 ? -15.913 2.000 18.179 1.00 88.38 267 ALA A O 1
ATOM 1946 N N . ILE A 1 268 ? -15.995 3.166 20.098 1.00 90.81 268 ILE A N 1
ATOM 1947 C CA . ILE A 1 268 ? -15.280 4.340 19.573 1.00 90.81 268 ILE A CA 1
ATOM 1948 C C . ILE A 1 268 ? -13.849 3.966 19.193 1.00 90.81 268 ILE A C 1
ATOM 1950 O O . ILE A 1 268 ? -13.411 4.304 18.098 1.00 90.81 268 ILE A O 1
ATOM 1954 N N . PHE A 1 269 ? -13.142 3.235 20.057 1.00 90.38 269 PHE A N 1
ATOM 1955 C CA . PHE A 1 269 ? -11.787 2.774 19.776 1.00 90.38 269 PHE A CA 1
ATOM 1956 C C . PHE A 1 269 ? -11.726 1.955 18.480 1.00 90.38 269 PHE A C 1
ATOM 1958 O O . PHE A 1 269 ? -10.879 2.224 17.630 1.00 90.38 269 PHE A O 1
ATOM 1965 N N . LEU A 1 270 ? -12.657 1.014 18.285 1.00 90.94 270 LEU A N 1
ATOM 1966 C CA . LEU A 1 270 ? -12.746 0.232 17.050 1.00 90.94 270 LEU A CA 1
ATOM 1967 C C . LEU A 1 270 ? -13.040 1.117 15.833 1.00 90.94 270 LEU A C 1
ATOM 1969 O O . LEU A 1 270 ? -12.370 0.985 14.820 1.00 90.94 270 LEU A O 1
ATOM 1973 N N . LEU A 1 271 ? -13.988 2.053 15.925 1.00 91.12 271 LEU A N 1
ATOM 1974 C CA . LEU A 1 271 ? -14.326 2.956 14.813 1.00 91.12 271 LEU A CA 1
ATOM 1975 C C . LEU A 1 271 ? -13.171 3.882 14.401 1.00 91.12 271 LEU A C 1
ATOM 1977 O O . LEU A 1 271 ? -13.118 4.319 13.254 1.00 91.12 271 LEU A O 1
ATOM 1981 N N . LEU A 1 272 ? -12.270 4.203 15.330 1.00 92.56 272 LEU A N 1
ATOM 1982 C CA . LEU A 1 272 ? -11.079 5.007 15.059 1.00 92.56 272 LEU A CA 1
ATOM 1983 C C . LEU A 1 272 ? -9.929 4.186 14.454 1.00 92.56 272 LEU A C 1
ATOM 1985 O O . LEU A 1 272 ? -9.066 4.752 13.779 1.00 92.56 272 LEU A O 1
ATOM 1989 N N . ASN A 1 273 ? -9.921 2.867 14.659 1.00 91.50 273 ASN A N 1
ATOM 1990 C CA . ASN A 1 273 ? -8.822 1.994 14.243 1.00 91.50 273 ASN A CA 1
ATOM 1991 C C . ASN A 1 273 ? -9.154 1.050 13.079 1.00 91.50 273 ASN A C 1
ATOM 1993 O O . ASN A 1 273 ? -8.238 0.588 12.413 1.00 91.50 273 ASN A O 1
ATOM 1997 N N . GLU A 1 274 ? -10.429 0.797 12.799 1.00 90.38 274 GLU A N 1
ATOM 1998 C CA . GLU A 1 274 ? -10.881 -0.149 11.776 1.00 90.38 274 GLU A CA 1
ATOM 1999 C C . GLU A 1 274 ? -11.665 0.567 10.669 1.00 90.38 274 GLU A C 1
ATOM 2001 O O . GLU A 1 274 ? -12.456 1.474 10.933 1.00 90.38 274 GLU A O 1
ATOM 2006 N N . ASP A 1 275 ? -11.521 0.124 9.415 1.00 90.44 275 ASP A N 1
ATOM 2007 C CA . ASP A 1 275 ? -12.358 0.625 8.311 1.00 90.44 275 ASP A CA 1
ATOM 2008 C C . ASP A 1 275 ? -13.842 0.243 8.487 1.00 90.44 275 ASP A C 1
ATOM 2010 O O . ASP A 1 275 ? -14.739 1.043 8.187 1.00 90.44 275 ASP A O 1
ATOM 2014 N N . ALA A 1 276 ? -14.098 -0.962 9.003 1.00 87.75 276 ALA A N 1
ATOM 2015 C CA . ALA A 1 276 ? -15.430 -1.508 9.220 1.00 87.75 276 ALA A CA 1
ATOM 2016 C C . ALA A 1 276 ? -15.503 -2.307 10.528 1.00 87.75 276 ALA A C 1
ATOM 2018 O O . ALA A 1 276 ? -14.568 -3.011 10.905 1.00 87.75 276 ALA A O 1
ATOM 2019 N N . VAL A 1 277 ? -16.654 -2.229 11.201 1.00 83.38 277 VAL A N 1
ATOM 2020 C CA . VAL A 1 277 ? -16.937 -2.948 12.450 1.00 83.38 277 VAL A CA 1
ATOM 2021 C C . VAL A 1 277 ? -18.249 -3.712 12.290 1.00 83.38 277 VAL A C 1
ATOM 2023 O O . VAL A 1 277 ? -19.247 -3.161 11.822 1.00 83.38 277 VAL A O 1
ATOM 2026 N N . ALA A 1 278 ? -18.274 -4.984 12.693 1.00 74.06 278 ALA A N 1
ATOM 2027 C CA . ALA A 1 278 ? -19.490 -5.788 12.655 1.00 74.06 278 ALA A CA 1
ATOM 2028 C C . ALA A 1 278 ? -20.593 -5.172 13.539 1.00 74.06 278 ALA A C 1
ATOM 2030 O O . ALA A 1 278 ? -20.370 -4.837 14.702 1.00 74.06 278 ALA A O 1
ATOM 2031 N N . GLY A 1 279 ? -21.828 -5.106 13.027 1.00 67.06 279 GLY A N 1
ATOM 2032 C CA . GLY A 1 279 ? -22.963 -4.465 13.713 1.00 67.06 279 GLY A CA 1
ATOM 2033 C C . GLY A 1 279 ? -23.390 -5.103 15.046 1.00 67.06 279 GLY A C 1
ATOM 2034 O O . GLY A 1 279 ? -24.257 -4.570 15.733 1.00 67.06 279 GLY A O 1
ATOM 2035 N N . ARG A 1 280 ? -22.795 -6.238 15.437 1.00 61.94 280 ARG A N 1
ATOM 2036 C CA . ARG A 1 280 ? -22.944 -6.845 16.767 1.00 61.94 280 ARG A CA 1
ATOM 2037 C C . ARG A 1 280 ? -21.603 -6.804 17.494 1.00 61.94 280 ARG A C 1
ATOM 2039 O O . ARG A 1 280 ? -20.906 -7.816 17.561 1.00 61.94 280 ARG A O 1
ATOM 2046 N N . ILE A 1 281 ? -21.268 -5.658 18.079 1.00 54.38 281 ILE A N 1
ATOM 2047 C CA . ILE A 1 281 ? -20.154 -5.553 19.027 1.00 54.38 281 ILE A CA 1
ATOM 2048 C C . ILE A 1 281 ? -20.590 -6.268 20.316 1.00 54.38 281 ILE A C 1
ATOM 2050 O O . ILE A 1 281 ? -21.165 -5.674 21.221 1.00 54.38 281 ILE A O 1
ATOM 2054 N N . ARG A 1 282 ? -20.411 -7.592 20.381 1.00 47.88 282 ARG A N 1
ATOM 2055 C CA . ARG A 1 282 ? -20.471 -8.329 21.650 1.00 47.88 282 ARG A CA 1
ATOM 2056 C C . ARG A 1 282 ? -19.063 -8.301 22.235 1.00 47.88 282 ARG A C 1
ATOM 2058 O O . ARG A 1 282 ? -18.140 -8.732 21.550 1.00 47.88 282 ARG A O 1
ATOM 2065 N N . HIS A 1 283 ? -18.917 -7.840 23.477 1.00 47.28 283 HIS A N 1
ATOM 2066 C CA . HIS A 1 283 ? -17.642 -7.737 24.207 1.00 47.28 283 HIS A CA 1
ATOM 2067 C C . HIS A 1 283 ? -16.651 -8.921 24.020 1.00 47.28 283 HIS A C 1
ATOM 2069 O O . HIS A 1 283 ? -15.457 -8.655 23.954 1.00 47.28 283 HIS A O 1
ATOM 2075 N N . PRO A 1 284 ? -17.073 -10.191 23.817 1.00 39.50 284 PRO A N 1
ATOM 2076 C CA . PRO A 1 284 ? -16.143 -11.291 23.514 1.00 39.50 284 PRO A CA 1
ATOM 2077 C C . PRO A 1 284 ? -15.607 -11.332 22.065 1.00 39.50 284 PRO A C 1
ATOM 2079 O O . PRO A 1 284 ? -14.489 -11.780 21.836 1.00 39.50 284 PRO A O 1
ATOM 2082 N N . ARG A 1 285 ? -16.370 -10.864 21.062 1.00 43.31 285 ARG A N 1
ATOM 2083 C CA . ARG A 1 285 ? -15.940 -10.854 19.643 1.00 43.31 285 ARG A CA 1
ATOM 2084 C C . ARG A 1 285 ? -15.017 -9.686 19.301 1.00 43.31 285 ARG A C 1
ATOM 2086 O O . ARG A 1 285 ? -14.255 -9.796 18.347 1.00 43.31 285 ARG A O 1
ATOM 2093 N N . ALA A 1 286 ? -15.053 -8.611 20.089 1.00 42.94 286 ALA A N 1
ATOM 2094 C CA . ALA A 1 286 ? -14.071 -7.533 19.996 1.00 42.94 286 ALA A CA 1
ATOM 2095 C C . ALA A 1 286 ? -12.647 -8.061 20.245 1.00 42.94 286 ALA A C 1
ATOM 2097 O O . ALA A 1 286 ? -11.730 -7.659 19.542 1.00 42.94 286 ALA A O 1
ATOM 2098 N N . CYS A 1 287 ? -12.487 -9.036 21.150 1.00 36.94 287 CYS A N 1
ATOM 2099 C CA . CYS A 1 287 ? -11.204 -9.694 21.400 1.00 36.94 287 CYS A CA 1
ATOM 2100 C C . CYS A 1 287 ? -10.748 -10.544 20.201 1.00 36.94 287 CYS A C 1
ATOM 2102 O O . CYS A 1 287 ? -9.595 -10.473 19.811 1.00 36.94 287 CYS A O 1
ATOM 2104 N N . ALA A 1 288 ? -11.650 -11.283 19.543 1.00 42.94 288 ALA A N 1
ATOM 2105 C CA . ALA A 1 288 ? -11.319 -12.048 18.331 1.00 42.94 288 ALA A CA 1
ATOM 2106 C C . ALA A 1 288 ? -10.973 -11.159 17.121 1.00 42.94 288 ALA A C 1
ATOM 2108 O O . ALA A 1 288 ? -10.094 -11.504 16.339 1.00 42.94 288 ALA A O 1
ATOM 2109 N N . GLN A 1 289 ? -11.623 -9.999 16.976 1.00 48.12 289 GLN A N 1
ATOM 2110 C CA . GLN A 1 289 ? -11.247 -9.005 15.965 1.00 48.12 289 GLN A CA 1
ATOM 2111 C C . GLN A 1 289 ? -9.910 -8.325 16.306 1.00 48.12 289 GLN A C 1
ATOM 2113 O O . GLN A 1 289 ? -9.081 -8.168 15.420 1.00 48.12 289 GLN A O 1
ATOM 2118 N N . ALA A 1 290 ? -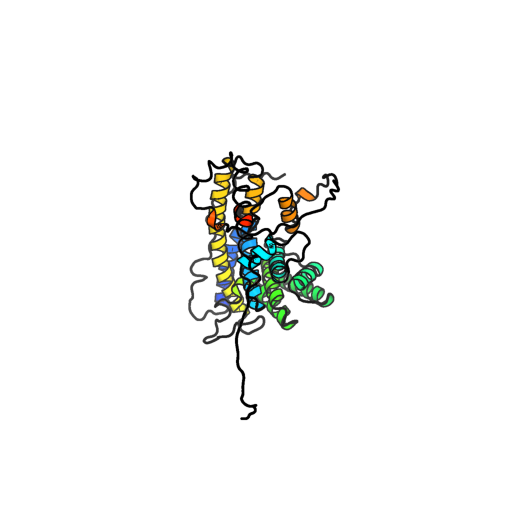9.672 -7.992 17.579 1.00 39.94 290 ALA A N 1
ATOM 2119 C CA . ALA A 1 290 ? -8.414 -7.415 18.062 1.00 39.94 290 ALA A CA 1
ATOM 2120 C C . ALA A 1 290 ? -7.233 -8.407 18.016 1.00 39.94 290 ALA A C 1
ATOM 2122 O O . ALA A 1 290 ? -6.095 -8.007 17.793 1.00 39.94 290 ALA A O 1
ATOM 2123 N N . MET A 1 291 ? -7.491 -9.710 18.175 1.00 38.16 291 MET A N 1
ATOM 2124 C CA . MET A 1 291 ? -6.496 -10.771 17.971 1.00 38.16 291 MET A CA 1
ATOM 2125 C C . MET A 1 291 ? -6.106 -10.906 16.493 1.00 38.16 291 MET A C 1
ATOM 2127 O O . MET 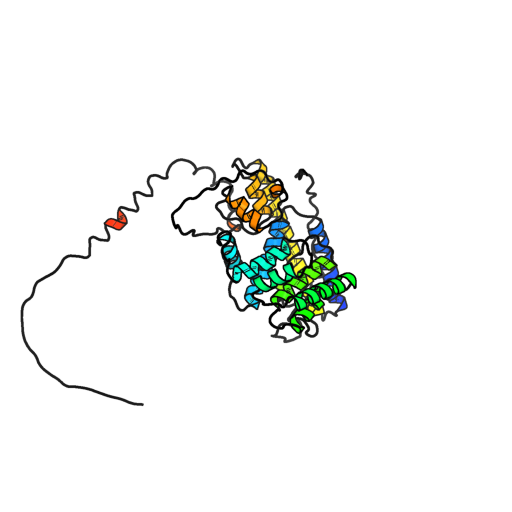A 1 291 ? -4.953 -11.201 16.199 1.00 38.16 291 MET A O 1
ATOM 2131 N N . ARG A 1 292 ? -7.022 -10.619 15.553 1.00 56.31 292 ARG A N 1
ATOM 2132 C CA . ARG A 1 292 ? -6.704 -10.564 14.113 1.00 56.31 292 ARG A CA 1
ATOM 2133 C C . ARG A 1 292 ? -5.800 -9.385 13.735 1.00 56.31 292 ARG A C 1
ATOM 2135 O O . ARG A 1 292 ? -5.152 -9.447 12.697 1.00 56.31 292 ARG A O 1
ATOM 2142 N N . THR A 1 293 ? -5.737 -8.338 14.559 1.00 43.91 293 THR A N 1
ATOM 2143 C CA . THR A 1 293 ? -4.933 -7.128 14.319 1.00 43.91 293 THR A CA 1
ATOM 2144 C C . THR A 1 293 ? -3.684 -7.015 15.190 1.00 43.91 293 THR A C 1
ATOM 2146 O O . THR A 1 293 ? -3.055 -5.962 15.154 1.00 43.91 293 THR A O 1
ATOM 2149 N N . ALA A 1 294 ? -3.332 -8.069 15.948 1.00 32.97 294 ALA A N 1
ATOM 2150 C CA . ALA A 1 294 ? -2.219 -8.161 16.905 1.00 32.97 294 ALA A CA 1
ATOM 2151 C C . ALA A 1 294 ? -1.277 -6.936 16.931 1.00 32.97 294 ALA A C 1
ATOM 2153 O O . ALA A 1 294 ? -0.260 -6.859 16.244 1.00 32.97 294 ALA A O 1
ATOM 2154 N N . SER A 1 295 ? -1.701 -5.967 17.744 1.00 35.19 295 SER A N 1
ATOM 2155 C CA . SER A 1 295 ? -0.970 -4.813 18.272 1.00 35.19 295 SER A CA 1
ATOM 2156 C C . SER A 1 295 ? -1.726 -4.360 19.534 1.00 35.19 295 SER A C 1
ATOM 2158 O O . SER A 1 295 ? -2.160 -3.213 19.653 1.00 35.19 295 SER A O 1
ATOM 2160 N N . CYS A 1 296 ? -1.984 -5.277 20.472 1.00 30.27 296 CYS A N 1
ATOM 2161 C CA . CYS A 1 296 ? -2.562 -4.931 21.770 1.00 30.27 296 CYS A CA 1
ATOM 2162 C C . CYS A 1 296 ? -1.640 -5.425 22.888 1.00 30.27 296 CYS A C 1
ATOM 2164 O O . CYS A 1 296 ? -1.731 -6.576 23.305 1.00 30.27 296 CYS A O 1
ATOM 2166 N N . SER A 1 297 ? -0.810 -4.524 23.419 1.00 31.28 297 SER A N 1
ATOM 2167 C CA . SER A 1 297 ? 0.057 -4.749 24.592 1.00 31.28 297 SER A CA 1
ATOM 2168 C C . SER A 1 297 ? -0.702 -5.130 25.872 1.00 31.28 297 SER A C 1
ATOM 2170 O O . SER A 1 297 ? -0.100 -5.454 26.885 1.00 31.28 297 SER A O 1
ATOM 2172 N N . ARG A 1 298 ? -2.043 -5.114 25.856 1.00 31.08 298 ARG A N 1
ATOM 2173 C CA . ARG A 1 298 ? -2.888 -5.526 26.986 1.00 31.08 298 ARG A CA 1
ATOM 2174 C C . ARG A 1 298 ? -3.063 -7.050 27.091 1.00 31.08 298 ARG A C 1
ATOM 2176 O O . ARG A 1 298 ? -3.578 -7.511 28.102 1.00 31.08 298 ARG A O 1
ATOM 2183 N N . CYS A 1 299 ? -2.682 -7.821 26.069 1.00 31.77 299 CYS A N 1
ATOM 2184 C CA . CYS A 1 299 ? -2.811 -9.286 26.087 1.00 31.77 299 CYS A CA 1
ATOM 2185 C C . CYS A 1 299 ? -1.569 -10.013 26.634 1.00 31.77 299 CYS A C 1
ATOM 2187 O O . CYS A 1 299 ? -1.668 -11.201 26.925 1.00 31.77 299 CYS A O 1
ATOM 2189 N N . GLU A 1 300 ? -0.432 -9.327 26.790 1.00 30.42 300 GLU A N 1
ATOM 2190 C CA . GLU A 1 300 ? 0.816 -9.927 27.299 1.00 30.42 300 GLU A CA 1
ATOM 2191 C C . GLU A 1 300 ? 0.798 -10.147 28.822 1.00 30.42 300 GLU A C 1
ATOM 2193 O O . GLU A 1 300 ? 1.484 -11.035 29.324 1.00 30.42 300 GLU A O 1
ATOM 2198 N N . ASP A 1 301 ? -0.069 -9.443 29.558 1.00 26.28 301 ASP A N 1
ATOM 2199 C CA . ASP A 1 301 ? -0.287 -9.689 30.986 1.00 26.28 301 ASP A CA 1
ATOM 2200 C C . ASP A 1 301 ? -1.258 -10.865 31.187 1.00 26.28 301 ASP A C 1
ATOM 2202 O O . ASP A 1 301 ? -2.460 -10.715 31.430 1.00 26.28 301 ASP A O 1
ATOM 2206 N N . GLY A 1 302 ? -0.705 -12.072 31.053 1.00 32.03 302 GLY A N 1
ATOM 2207 C CA . GLY A 1 302 ? -1.371 -13.362 31.199 1.00 32.03 302 GLY A CA 1
ATOM 2208 C C . GLY A 1 302 ? -2.027 -13.591 32.563 1.00 32.03 302 GLY A C 1
ATOM 2209 O O . GLY A 1 302 ? -1.484 -14.273 33.429 1.00 32.03 302 GLY A O 1
ATOM 2210 N N . ARG A 1 303 ? -3.256 -13.095 32.734 1.00 28.55 303 ARG A N 1
ATOM 2211 C CA . ARG A 1 303 ? -4.195 -13.561 33.765 1.00 28.55 303 ARG A CA 1
ATOM 2212 C C . ARG A 1 303 ? -5.641 -13.478 33.267 1.00 28.55 303 ARG A C 1
ATOM 2214 O O . ARG A 1 303 ? -6.408 -12.597 33.641 1.00 28.55 303 ARG A O 1
ATOM 2221 N N . ALA A 1 304 ? -6.032 -14.443 32.439 1.00 25.98 304 ALA A N 1
ATOM 2222 C CA . ALA A 1 304 ? -7.433 -14.808 32.248 1.00 25.98 304 ALA A CA 1
ATOM 2223 C C . ALA A 1 304 ? -7.570 -16.324 32.474 1.00 25.98 304 ALA A C 1
ATOM 2225 O O . ALA A 1 304 ? -6.824 -17.089 31.862 1.00 25.98 304 ALA A O 1
ATOM 2226 N N . PRO A 1 305 ? -8.466 -16.778 33.369 1.00 25.14 305 PRO A N 1
ATOM 2227 C CA . PRO A 1 305 ? -8.604 -18.194 33.666 1.00 25.14 305 PRO A CA 1
ATOM 2228 C C . PRO A 1 305 ? -9.171 -18.921 32.443 1.00 25.14 305 PRO A C 1
ATOM 2230 O O . PRO A 1 305 ? -10.178 -18.505 31.865 1.00 25.14 305 PRO A O 1
ATOM 2233 N N . LEU A 1 306 ? -8.509 -20.012 32.059 1.00 23.59 306 LEU A N 1
ATOM 2234 C CA . LEU A 1 306 ? -8.965 -20.965 31.052 1.00 23.59 306 LEU A CA 1
ATOM 2235 C C . LEU A 1 306 ? -10.316 -21.554 31.483 1.00 23.59 306 LEU A C 1
ATOM 2237 O O . LEU A 1 306 ? -10.378 -22.538 32.213 1.00 23.59 306 LEU A O 1
ATOM 2241 N N . ALA A 1 307 ? -11.413 -20.958 31.026 1.00 23.17 307 ALA A N 1
ATOM 2242 C CA . ALA A 1 307 ? -12.721 -21.593 31.066 1.00 23.17 307 ALA A CA 1
ATOM 2243 C C . ALA A 1 307 ? -12.938 -22.319 29.735 1.00 23.17 307 ALA A C 1
ATOM 2245 O O . ALA A 1 307 ? -13.350 -21.727 28.736 1.00 23.17 307 ALA A O 1
ATOM 2246 N N . VAL A 1 308 ? -12.641 -23.618 29.730 1.00 23.17 308 VAL A N 1
ATOM 2247 C CA . VAL A 1 308 ? -13.054 -24.546 28.676 1.00 23.17 308 VAL A CA 1
ATOM 2248 C C . VAL A 1 308 ? -14.583 -24.547 28.630 1.00 23.17 308 VAL A C 1
ATOM 2250 O O . VAL A 1 308 ? -15.235 -25.079 29.524 1.00 23.17 308 VAL A O 1
ATOM 2253 N N . PHE A 1 309 ? -15.175 -23.958 27.591 1.00 23.84 309 PHE A N 1
ATOM 2254 C CA . PHE A 1 309 ? -16.601 -24.108 27.305 1.00 23.84 309 PHE A CA 1
ATOM 2255 C 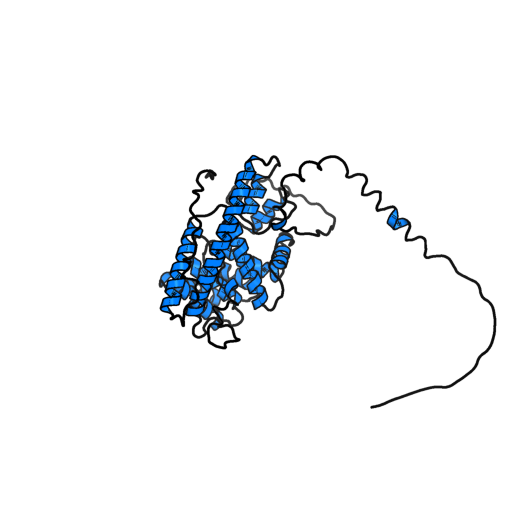C . PHE A 1 309 ? -16.795 -24.865 25.994 1.00 23.84 309 PHE A C 1
ATOM 2257 O O . PHE A 1 309 ? -16.810 -24.303 24.902 1.00 23.84 309 PHE A O 1
ATOM 2264 N N . SER A 1 310 ? -16.994 -26.173 26.137 1.00 26.73 310 SER A N 1
ATOM 2265 C CA . SER A 1 310 ? -17.703 -26.989 25.158 1.00 26.73 310 SER A CA 1
ATOM 2266 C C . SER A 1 310 ? -19.174 -26.570 25.135 1.00 26.73 310 SER A C 1
ATOM 2268 O O . SER A 1 310 ? -19.811 -26.548 26.191 1.00 26.73 310 SER A O 1
ATOM 2270 N N . ARG A 1 311 ? -19.737 -26.286 23.950 1.00 26.66 311 ARG A N 1
ATOM 2271 C CA . ARG A 1 311 ? -21.090 -26.753 23.595 1.00 26.66 311 ARG A CA 1
ATOM 2272 C C . ARG A 1 311 ? -21.464 -26.577 22.122 1.00 26.66 311 ARG A C 1
ATOM 2274 O O . ARG A 1 311 ? -21.154 -25.590 21.465 1.00 26.66 311 ARG A O 1
ATOM 2281 N N . ARG A 1 312 ? -22.210 -27.598 21.692 1.00 26.09 312 ARG A N 1
ATOM 2282 C CA . ARG A 1 312 ? -22.917 -27.848 20.432 1.00 26.09 312 ARG A CA 1
ATOM 2283 C C . ARG A 1 312 ? -23.935 -26.757 20.054 1.00 26.09 312 ARG A C 1
ATOM 2285 O O . ARG A 1 312 ? -24.632 -26.246 20.922 1.00 26.09 312 ARG A O 1
ATOM 2292 N N . GLY A 1 313 ? -24.144 -26.609 18.741 1.00 27.48 313 GLY A N 1
ATOM 2293 C CA . GLY A 1 313 ? -25.480 -26.481 18.136 1.00 27.48 313 GLY A CA 1
ATOM 2294 C C . GLY A 1 313 ? -25.997 -25.078 17.791 1.00 27.48 313 GLY A C 1
ATOM 2295 O O . GLY A 1 313 ? -26.460 -24.350 18.659 1.00 27.48 313 GLY A O 1
ATOM 2296 N N . HIS A 1 314 ? -26.001 -24.775 16.487 1.00 26.39 314 HIS A N 1
ATOM 2297 C CA . HIS A 1 314 ? -27.155 -24.412 15.636 1.00 26.39 314 HIS A CA 1
ATOM 2298 C C . HIS A 1 314 ? -26.840 -23.304 14.626 1.00 26.39 314 HIS A C 1
ATOM 2300 O O . HIS A 1 314 ? -26.535 -22.163 14.969 1.00 26.39 314 HIS A O 1
ATOM 2306 N N . GLY A 1 315 ? -26.943 -23.688 13.349 1.00 31.80 315 GLY A N 1
ATOM 2307 C CA . GLY A 1 315 ? -26.772 -22.828 12.192 1.00 31.80 315 GLY A CA 1
ATOM 2308 C C . GLY A 1 315 ? -27.869 -21.774 12.101 1.00 31.80 315 GLY A C 1
ATOM 2309 O O . GLY A 1 315 ? -29.060 -22.074 12.143 1.00 31.80 315 GLY A O 1
ATOM 2310 N N . GLY A 1 316 ? -27.439 -20.530 11.941 1.00 27.36 316 GLY A N 1
ATOM 2311 C CA . GLY A 1 316 ? -28.273 -19.407 11.551 1.00 27.36 316 GLY A CA 1
ATOM 2312 C C . GLY A 1 316 ? -27.436 -18.468 10.693 1.00 27.36 316 GLY A C 1
ATOM 2313 O O . GLY A 1 316 ? -26.442 -17.922 11.169 1.00 27.36 316 GLY A O 1
ATOM 2314 N N . SER A 1 317 ? -27.825 -18.314 9.428 1.00 31.11 317 SER A N 1
ATOM 2315 C CA . SER A 1 317 ? -27.208 -17.398 8.462 1.00 31.11 317 SER A CA 1
ATOM 2316 C C . SER A 1 317 ? -27.233 -15.948 8.978 1.00 31.11 317 SER A C 1
ATOM 2318 O O . SER A 1 317 ? -28.299 -15.475 9.389 1.00 31.11 317 SER A O 1
ATOM 2320 N N . PRO A 1 318 ? -26.112 -15.202 8.960 1.00 39.09 318 PRO A N 1
ATOM 2321 C CA . PRO A 1 318 ? -26.129 -13.769 9.199 1.00 39.09 318 PRO A CA 1
ATOM 2322 C C . PRO A 1 318 ? -26.150 -13.010 7.866 1.00 39.09 318 PRO A C 1
ATOM 2324 O O . PRO A 1 318 ? -25.118 -12.813 7.235 1.00 39.09 318 PRO A O 1
ATOM 2327 N N . GLN A 1 319 ? -27.333 -12.538 7.467 1.00 35.22 319 GLN A N 1
ATOM 2328 C CA . GLN A 1 319 ? -27.481 -11.526 6.420 1.00 35.22 319 GLN A CA 1
ATOM 2329 C C . GLN A 1 319 ? -27.302 -10.106 6.992 1.00 35.22 319 GLN A C 1
ATOM 2331 O O . GLN A 1 319 ? -27.813 -9.782 8.070 1.00 35.22 319 GLN A O 1
ATOM 2336 N N . SER A 1 320 ? -26.658 -9.253 6.189 1.00 31.44 320 SER A N 1
ATOM 2337 C CA . SER A 1 320 ? -26.507 -7.786 6.256 1.00 31.44 320 SER A CA 1
ATOM 2338 C C . SER A 1 320 ? -25.332 -7.198 7.062 1.00 31.44 320 SER A C 1
ATOM 2340 O O . SER A 1 320 ? -25.356 -7.097 8.291 1.00 31.44 320 SER A O 1
ATOM 2342 N N . VAL A 1 321 ? -24.340 -6.695 6.320 1.00 34.50 321 VAL A N 1
ATOM 2343 C CA . VAL A 1 321 ? -23.402 -5.640 6.735 1.00 34.50 321 VAL A CA 1
ATOM 2344 C C . VAL A 1 321 ? -24.067 -4.290 6.437 1.00 34.50 321 VAL A C 1
ATOM 2346 O O . VAL A 1 321 ? -24.631 -4.092 5.363 1.00 34.50 321 VAL A O 1
ATOM 2349 N N . ARG A 1 322 ? -24.077 -3.361 7.403 1.00 34.09 322 ARG A N 1
ATOM 2350 C CA . ARG A 1 322 ? -24.624 -2.005 7.210 1.00 34.09 322 ARG A CA 1
ATOM 2351 C C . ARG A 1 322 ? -23.499 -1.005 6.976 1.00 34.09 322 ARG A C 1
ATOM 2353 O O . ARG A 1 322 ? -22.491 -1.028 7.678 1.00 34.09 322 ARG A O 1
ATOM 2360 N N . ARG A 1 323 ? -23.718 -0.106 6.014 1.00 33.09 323 ARG A N 1
ATOM 2361 C CA . ARG A 1 323 ? -22.800 0.968 5.623 1.00 33.09 323 ARG A CA 1
ATOM 2362 C C . ARG A 1 323 ? -22.564 1.967 6.761 1.00 33.09 323 ARG A C 1
ATOM 2364 O O . ARG A 1 323 ? -23.496 2.432 7.411 1.00 33.09 323 ARG A O 1
ATOM 2371 N N . VAL A 1 324 ? -21.309 2.389 6.923 1.00 35.66 324 VAL A N 1
ATOM 2372 C CA . VAL A 1 324 ? -20.903 3.481 7.831 1.00 35.66 324 VAL A CA 1
ATOM 2373 C C . VAL A 1 324 ? -21.472 4.845 7.385 1.00 35.66 324 VAL A C 1
ATOM 2375 O O . VAL A 1 324 ? -21.599 5.759 8.197 1.00 35.66 324 VAL A O 1
ATOM 2378 N N . SER A 1 325 ? -21.901 4.993 6.125 1.00 30.66 325 SER A N 1
ATOM 2379 C CA . SER A 1 325 ? -22.507 6.229 5.605 1.00 30.66 325 SER A CA 1
ATOM 2380 C C . SER A 1 325 ? -23.928 6.524 6.111 1.00 30.66 325 SER A C 1
ATOM 2382 O O . SER A 1 325 ? -24.353 7.675 6.019 1.00 30.66 325 SER A O 1
ATOM 2384 N N . ASP A 1 326 ? -24.630 5.563 6.719 1.00 33.94 326 ASP A N 1
ATOM 2385 C CA . ASP A 1 326 ? -26.015 5.760 7.186 1.00 33.94 326 ASP A CA 1
ATOM 2386 C C . ASP A 1 326 ? -26.124 6.380 8.594 1.00 33.94 326 ASP A C 1
ATOM 2388 O O . ASP A 1 326 ? -27.208 6.770 9.026 1.00 33.94 326 ASP A O 1
ATOM 2392 N N . TRP A 1 327 ? -25.011 6.541 9.316 1.00 36.84 327 TRP A N 1
ATOM 2393 C CA . TRP A 1 327 ? -25.020 7.052 10.695 1.00 36.84 327 TRP A CA 1
ATOM 2394 C C . TRP A 1 327 ? -25.185 8.578 10.812 1.00 36.84 327 TRP A C 1
ATOM 2396 O O . TRP A 1 327 ? -25.352 9.092 11.917 1.00 36.84 327 TRP A O 1
ATOM 2406 N N . VAL A 1 328 ? -25.182 9.319 9.695 1.00 33.50 328 VAL A N 1
ATOM 2407 C CA . VAL A 1 328 ? -25.247 10.798 9.677 1.00 33.50 328 VAL A CA 1
ATOM 2408 C C . VAL A 1 328 ? -26.606 11.332 9.191 1.00 33.50 328 VAL A C 1
ATOM 2410 O O . VAL A 1 328 ? -26.697 12.447 8.684 1.00 33.50 328 VAL A O 1
ATOM 2413 N N . ARG A 1 329 ? -27.710 10.590 9.359 1.00 31.38 329 ARG A N 1
ATOM 2414 C CA . ARG A 1 329 ? -29.056 11.180 9.223 1.00 31.38 329 ARG A CA 1
ATOM 2415 C C . ARG A 1 329 ? -29.825 11.118 10.541 1.00 31.38 329 ARG A C 1
ATOM 2417 O O . ARG A 1 329 ? -30.410 10.108 10.909 1.00 31.38 329 ARG A O 1
ATOM 2424 N N . THR A 1 330 ? -29.878 12.285 11.187 1.00 28.03 330 THR A N 1
ATOM 2425 C CA . THR A 1 330 ? -30.767 12.720 12.286 1.00 28.03 330 THR A CA 1
ATOM 2426 C C . THR A 1 330 ? -30.576 12.099 13.689 1.00 28.03 330 THR A C 1
ATOM 2428 O O . THR A 1 330 ? -30.917 10.939 13.900 1.00 28.03 330 THR A O 1
ATOM 2431 N N . PRO A 1 331 ? -30.188 12.895 14.716 1.00 28.27 331 PRO A N 1
ATOM 2432 C CA . PRO A 1 331 ? -29.986 12.420 16.097 1.00 28.27 331 PRO A CA 1
ATOM 2433 C C . PRO A 1 331 ? -31.268 12.090 16.889 1.00 28.27 331 PRO A C 1
ATOM 2435 O O . PRO A 1 331 ? -31.180 11.690 18.044 1.00 28.27 331 PRO A O 1
ATOM 2438 N N . ARG A 1 332 ? -32.469 12.293 16.327 1.00 28.34 332 ARG A N 1
ATOM 2439 C CA . ARG A 1 332 ? -33.715 12.380 17.119 1.00 28.34 332 ARG A CA 1
ATOM 2440 C C . ARG A 1 332 ? -34.645 11.161 17.081 1.00 28.34 332 ARG A C 1
ATOM 2442 O O . ARG A 1 332 ? -35.614 11.154 17.825 1.00 28.34 332 ARG A O 1
ATOM 2449 N N . LYS A 1 333 ? -34.387 10.133 16.260 1.00 27.38 333 LYS A N 1
ATOM 2450 C CA . LYS A 1 333 ? -35.312 8.980 16.110 1.00 27.38 333 LYS A CA 1
ATOM 2451 C C . LYS A 1 333 ? -34.858 7.659 16.748 1.00 27.38 333 LYS A C 1
ATOM 2453 O O . LYS A 1 333 ? -35.583 6.675 16.661 1.00 27.38 333 LYS A O 1
ATOM 2458 N N . LEU A 1 334 ? -33.708 7.625 17.427 1.00 32.59 334 LEU A N 1
ATOM 2459 C CA . LEU A 1 334 ? -33.236 6.435 18.160 1.00 32.59 334 LEU A CA 1
ATOM 2460 C C . LEU A 1 334 ? -33.610 6.430 19.654 1.00 32.59 334 LEU A C 1
ATOM 2462 O O . LEU A 1 334 ? -33.435 5.415 20.325 1.00 32.59 334 LEU A O 1
ATOM 2466 N N . MET A 1 335 ? -34.185 7.519 20.169 1.00 34.06 335 MET A N 1
ATOM 2467 C CA . MET A 1 335 ? -34.765 7.573 21.513 1.00 34.06 335 MET A CA 1
ATOM 2468 C C . MET A 1 335 ? -36.262 7.261 21.411 1.00 34.06 335 MET A C 1
ATOM 2470 O O . MET A 1 335 ? -37.028 8.095 20.944 1.00 34.06 335 MET A O 1
ATOM 2474 N N . ASN A 1 336 ? -36.623 6.034 21.805 1.00 29.69 336 ASN A N 1
ATOM 2475 C CA . ASN A 1 336 ? -37.966 5.431 21.955 1.00 29.69 336 ASN A CA 1
ATOM 2476 C C . ASN A 1 336 ? -38.213 4.225 21.041 1.00 29.69 336 ASN A C 1
ATOM 2478 O O . ASN A 1 336 ? -39.108 4.238 20.200 1.00 29.69 336 ASN A O 1
ATOM 2482 N N . ARG A 1 337 ? -37.444 3.144 21.234 1.00 35.09 337 ARG A N 1
ATOM 2483 C CA . ARG A 1 337 ? -37.901 1.777 20.903 1.00 35.09 337 ARG A CA 1
ATOM 2484 C C . ARG A 1 337 ? -37.111 0.671 21.613 1.00 35.09 337 ARG A C 1
ATOM 2486 O O . ARG A 1 337 ? -36.890 -0.400 21.062 1.00 35.09 337 ARG A O 1
ATOM 2493 N N . CYS A 1 338 ? -36.710 0.915 22.859 1.00 34.19 338 CYS A N 1
ATOM 2494 C CA . CYS A 1 338 ? -36.246 -0.140 23.758 1.00 34.19 338 CYS A CA 1
ATOM 2495 C C . CYS A 1 338 ? -37.263 -0.260 24.898 1.00 34.19 338 CYS A C 1
ATOM 2497 O O . CYS A 1 338 ? -37.149 0.400 25.923 1.00 34.19 338 CYS A O 1
ATOM 2499 N N . GLY A 1 339 ? -38.333 -1.014 24.656 1.00 34.09 339 GLY A N 1
ATOM 2500 C CA . GLY A 1 339 ? -39.411 -1.209 25.621 1.00 34.09 339 GLY A CA 1
ATOM 2501 C C . GLY A 1 339 ? -40.656 -1.771 24.948 1.00 34.09 339 GLY A C 1
ATOM 2502 O O . GLY A 1 339 ? -41.353 -1.048 24.253 1.00 34.09 339 GLY A O 1
ATOM 2503 N N . ARG A 1 340 ? -40.916 -3.065 25.176 1.00 33.72 340 ARG A N 1
ATOM 2504 C CA . ARG A 1 340 ? -42.138 -3.813 24.817 1.00 33.72 340 ARG A CA 1
ATOM 2505 C C . ARG A 1 340 ? -42.468 -3.923 23.324 1.00 33.72 340 ARG A C 1
ATOM 2507 O O . ARG A 1 340 ? -43.188 -3.094 22.788 1.00 33.72 340 ARG A O 1
ATOM 2514 N N . SER A 1 341 ? -42.042 -5.023 22.692 1.00 31.86 341 SER A N 1
ATOM 2515 C CA . SER A 1 341 ? -42.881 -5.868 21.803 1.00 31.86 341 SER A CA 1
ATOM 2516 C C . SER A 1 341 ? -42.024 -6.908 21.063 1.00 31.86 341 SER A C 1
ATOM 2518 O O . SER A 1 341 ? -41.706 -6.765 19.890 1.00 31.86 341 SER A O 1
ATOM 2520 N N . HIS A 1 342 ? -41.655 -7.993 21.751 1.00 31.59 342 HIS A N 1
ATOM 2521 C CA . HIS A 1 342 ? -41.054 -9.175 21.112 1.00 31.59 342 HIS A CA 1
ATOM 2522 C C . HIS A 1 342 ? -41.891 -10.455 21.274 1.00 31.59 342 HIS A C 1
ATOM 2524 O O . HIS A 1 342 ? -41.403 -11.541 20.986 1.00 31.59 342 HIS A O 1
ATOM 2530 N N . LEU A 1 343 ? -43.172 -10.341 21.657 1.00 32.78 343 LEU A N 1
ATOM 2531 C CA . LEU A 1 343 ? -44.065 -11.502 21.789 1.00 32.78 343 LEU A CA 1
ATOM 2532 C C . LEU A 1 343 ? -45.276 -11.548 20.840 1.00 32.78 343 LEU A C 1
ATOM 2534 O O . LEU A 1 343 ? -46.040 -12.502 20.914 1.00 32.78 343 LEU A O 1
ATOM 2538 N N . GLN A 1 344 ? -45.451 -10.600 19.911 1.00 32.41 344 GLN A N 1
ATOM 2539 C CA . GLN A 1 344 ? -46.608 -10.635 18.991 1.00 32.41 344 GLN A CA 1
ATOM 2540 C C . GLN A 1 344 ? -46.282 -10.767 17.497 1.00 32.41 344 GLN A C 1
ATOM 2542 O O . GLN A 1 344 ? -47.153 -11.153 16.727 1.00 32.41 344 GLN A O 1
ATOM 2547 N N . ILE A 1 345 ? -45.030 -10.593 17.064 1.00 31.97 345 ILE A N 1
ATOM 2548 C CA . ILE A 1 345 ? -44.689 -10.696 15.628 1.00 31.97 345 ILE A CA 1
ATOM 2549 C C . ILE A 1 345 ? -44.326 -12.138 15.206 1.00 31.97 345 ILE A C 1
ATOM 2551 O O . ILE A 1 345 ? -44.364 -12.466 14.022 1.00 31.97 345 ILE A O 1
ATOM 2555 N N . PHE A 1 346 ? -44.087 -13.047 16.160 1.00 28.44 346 PHE A N 1
ATOM 2556 C CA . PHE A 1 346 ? -43.815 -14.463 15.863 1.00 28.44 346 PHE A CA 1
ATOM 2557 C C . PHE A 1 346 ? -45.078 -15.347 15.791 1.00 28.44 346 PHE A C 1
ATOM 2559 O O . PHE A 1 346 ? -45.036 -16.409 15.177 1.00 28.44 346 PHE A O 1
ATOM 2566 N N . ARG A 1 347 ? -46.228 -14.900 16.329 1.00 32.47 347 ARG A N 1
ATOM 2567 C CA . ARG A 1 347 ? -47.510 -15.631 16.214 1.00 32.47 347 ARG A CA 1
ATOM 2568 C C . ARG A 1 347 ? -48.311 -15.306 14.947 1.00 32.47 347 ARG A C 1
ATOM 2570 O O . ARG A 1 347 ? -49.089 -16.145 14.516 1.00 32.47 347 ARG A O 1
ATOM 2577 N N . GLN A 1 348 ? -48.076 -14.171 14.280 1.00 34.38 348 GLN A N 1
ATOM 2578 C CA . GLN A 1 348 ? -48.820 -13.818 13.056 1.00 34.38 348 GLN A CA 1
ATOM 2579 C C . GLN A 1 348 ? -48.263 -14.476 11.774 1.00 34.38 348 GLN A C 1
ATOM 2581 O O . GLN A 1 348 ? -48.972 -14.580 10.776 1.00 34.38 348 GLN A O 1
ATOM 2586 N N . ARG A 1 349 ? -47.000 -14.936 11.772 1.00 32.12 349 ARG A N 1
ATOM 2587 C CA . ARG A 1 349 ? -46.360 -15.554 10.589 1.00 32.12 349 ARG A CA 1
ATOM 2588 C C . ARG A 1 349 ? -46.430 -17.084 10.539 1.00 32.12 349 ARG A C 1
ATOM 2590 O O . ARG A 1 349 ? -46.193 -17.636 9.470 1.00 32.12 349 ARG A O 1
ATOM 2597 N N . GLN A 1 350 ? -46.809 -17.765 11.624 1.00 34.22 350 GLN A N 1
ATOM 2598 C CA . GLN A 1 350 ? -47.071 -19.213 11.582 1.00 34.22 350 GLN A CA 1
ATOM 2599 C C . GLN A 1 350 ? -48.498 -19.563 11.122 1.00 34.22 350 GLN A C 1
ATOM 2601 O O . GLN A 1 350 ? -48.685 -20.609 10.506 1.00 34.22 350 GLN A O 1
ATOM 2606 N N . SER A 1 351 ? -49.478 -18.667 11.280 1.00 33.31 351 SER A N 1
ATOM 2607 C CA . SER A 1 351 ? -50.852 -18.917 10.811 1.00 33.31 351 SER A CA 1
ATOM 2608 C C . SER A 1 351 ? -51.017 -18.813 9.285 1.00 33.31 351 SER A C 1
ATOM 2610 O O . SER A 1 351 ? -51.857 -19.499 8.715 1.00 33.31 351 SER A O 1
ATOM 2612 N N . ASN A 1 352 ? -50.167 -18.046 8.586 1.00 36.28 352 ASN A N 1
ATOM 2613 C CA . ASN A 1 352 ? -50.257 -17.881 7.123 1.00 36.28 352 ASN A CA 1
ATOM 2614 C C . ASN A 1 352 ? -49.477 -18.923 6.298 1.00 36.28 352 ASN A C 1
ATOM 2616 O O . ASN A 1 352 ? -49.693 -19.020 5.091 1.00 36.28 352 ASN A O 1
ATOM 2620 N N . CYS A 1 353 ? -48.630 -19.749 6.922 1.00 33.44 353 CYS A N 1
ATOM 2621 C CA . CYS A 1 353 ? -47.997 -20.893 6.245 1.00 33.44 353 CYS A CA 1
ATOM 2622 C C . CYS A 1 353 ? -48.823 -22.188 6.338 1.00 33.44 353 CYS A C 1
ATOM 2624 O O . CYS A 1 353 ? -48.615 -23.093 5.533 1.00 33.44 353 CYS A O 1
ATOM 2626 N N . LEU A 1 354 ? -49.793 -22.271 7.257 1.00 34.22 354 LEU A N 1
ATOM 2627 C CA . LEU A 1 354 ? -50.669 -23.442 7.416 1.00 34.22 354 LEU A CA 1
ATOM 2628 C C . LEU A 1 354 ? -51.999 -23.340 6.643 1.00 34.22 354 LEU A C 1
ATOM 2630 O O . LEU A 1 354 ? -52.660 -24.355 6.447 1.00 34.22 354 LEU A O 1
ATOM 2634 N N . LEU A 1 355 ? -52.349 -22.163 6.109 1.00 35.19 355 LEU A N 1
ATOM 2635 C CA . LEU A 1 355 ? -53.546 -21.958 5.272 1.00 35.19 355 LEU A CA 1
ATOM 2636 C C . LEU A 1 355 ? -53.287 -21.999 3.752 1.00 35.19 355 LEU A C 1
ATOM 2638 O O . LEU A 1 355 ? -54.237 -22.042 2.980 1.00 35.19 355 LEU A O 1
ATOM 2642 N N . ARG A 1 356 ? -52.026 -22.076 3.300 1.00 36.06 356 ARG A N 1
ATOM 2643 C CA . ARG A 1 356 ? -51.663 -22.238 1.870 1.00 36.06 356 ARG A CA 1
ATOM 2644 C C . ARG A 1 356 ? -51.241 -23.659 1.467 1.00 36.06 356 ARG A C 1
ATOM 2646 O O . ARG A 1 356 ? -50.861 -23.880 0.324 1.00 36.06 356 ARG A O 1
ATOM 2653 N N . ARG A 1 357 ? -51.345 -24.631 2.383 1.00 34.03 357 ARG A N 1
ATOM 2654 C CA . ARG A 1 357 ? -51.120 -26.074 2.138 1.00 34.03 357 ARG A CA 1
ATOM 2655 C C . ARG A 1 357 ? -52.391 -26.927 2.297 1.00 34.03 357 ARG A C 1
ATOM 2657 O O . ARG A 1 357 ? -52.300 -28.124 2.535 1.00 34.03 357 ARG A O 1
ATOM 2664 N N . ARG A 1 358 ? -53.581 -26.326 2.158 1.00 34.16 358 ARG A N 1
ATOM 2665 C CA . ARG A 1 358 ? -54.885 -27.027 2.168 1.00 34.16 358 ARG A CA 1
ATOM 2666 C C . ARG A 1 358 ? -55.744 -26.792 0.912 1.00 34.16 358 ARG A C 1
ATOM 2668 O O . ARG A 1 358 ? -56.951 -26.977 0.959 1.00 34.16 358 ARG A O 1
ATOM 2675 N N . SER A 1 359 ? -55.136 -26.435 -0.223 1.00 36.53 359 SER A N 1
ATOM 2676 C CA . SER A 1 359 ? -55.865 -26.227 -1.494 1.00 36.53 359 SER A CA 1
ATOM 2677 C C . SER A 1 359 ? -55.366 -27.091 -2.656 1.00 36.53 359 SER A C 1
ATOM 2679 O O . SER A 1 359 ? -55.654 -26.788 -3.806 1.00 36.53 359 SER A O 1
ATOM 2681 N N . ALA A 1 360 ? -54.628 -28.169 -2.385 1.00 37.97 360 ALA A N 1
ATOM 2682 C CA . ALA A 1 360 ? -54.136 -29.063 -3.431 1.00 37.97 360 ALA A CA 1
ATOM 2683 C C . ALA A 1 360 ? -54.111 -30.522 -2.960 1.00 37.97 360 ALA A C 1
ATOM 2685 O O . ALA A 1 360 ? -53.041 -31.089 -2.815 1.00 37.97 360 ALA A O 1
ATOM 2686 N N . THR A 1 361 ? -55.287 -31.099 -2.689 1.00 35.06 361 THR A N 1
ATOM 2687 C CA . THR A 1 361 ? -55.533 -32.558 -2.730 1.00 35.06 361 THR A CA 1
ATOM 2688 C C . THR A 1 361 ? -57.013 -32.827 -2.475 1.00 35.06 361 THR A C 1
ATOM 2690 O O . THR A 1 361 ? -57.409 -32.980 -1.328 1.00 35.06 361 THR A O 1
ATOM 2693 N N . THR A 1 362 ? -57.816 -32.870 -3.540 1.00 32.12 362 THR A N 1
ATOM 2694 C CA . THR A 1 362 ? -59.001 -33.743 -3.673 1.00 32.12 362 THR A CA 1
ATOM 2695 C C . THR A 1 362 ? -59.582 -33.562 -5.070 1.00 32.12 362 THR A C 1
ATOM 2697 O O . THR A 1 362 ? -60.236 -32.556 -5.331 1.00 32.12 362 THR A O 1
ATOM 2700 N N . ARG A 1 363 ? -59.354 -34.535 -5.955 1.00 30.89 363 ARG A N 1
ATOM 2701 C CA . ARG A 1 363 ? -60.395 -35.116 -6.818 1.00 30.89 363 ARG A CA 1
ATOM 2702 C C . ARG A 1 363 ? -59.807 -36.264 -7.631 1.00 30.89 363 ARG A C 1
ATOM 2704 O O . ARG A 1 363 ? -59.035 -36.058 -8.560 1.00 30.89 363 ARG A O 1
ATOM 2711 N N . THR A 1 364 ? -60.204 -37.470 -7.258 1.00 31.45 364 THR A N 1
ATOM 2712 C CA . THR A 1 364 ? -60.185 -38.661 -8.101 1.00 31.45 364 THR A CA 1
ATOM 2713 C C . THR A 1 364 ? -61.624 -39.007 -8.479 1.00 31.45 364 THR A C 1
ATOM 2715 O O . THR A 1 364 ? -62.511 -38.898 -7.637 1.00 31.45 364 THR A O 1
ATOM 2718 N N . ARG A 1 365 ? -61.758 -39.495 -9.723 1.00 32.16 365 ARG A N 1
ATOM 2719 C CA . ARG A 1 365 ? -62.878 -40.217 -10.362 1.00 32.16 365 ARG A CA 1
ATOM 2720 C C . ARG A 1 365 ? -64.095 -39.387 -10.792 1.00 32.16 365 ARG A C 1
ATOM 2722 O O . ARG A 1 365 ? -64.798 -38.830 -9.967 1.00 32.16 365 ARG A O 1
ATOM 2729 N N . ASP A 1 366 ? -64.304 -39.307 -12.109 1.00 30.22 366 ASP A N 1
ATOM 2730 C CA . ASP A 1 366 ? -65.260 -40.186 -12.801 1.00 30.22 366 ASP A CA 1
ATOM 2731 C C . ASP A 1 366 ? -65.008 -40.224 -14.325 1.00 30.22 366 ASP A C 1
ATOM 2733 O O . ASP A 1 366 ? -64.593 -39.242 -14.936 1.00 30.22 366 ASP A O 1
ATOM 2737 N N . THR A 1 367 ? -65.242 -41.398 -14.914 1.00 34.41 367 THR A N 1
ATOM 2738 C CA . THR A 1 367 ? -65.364 -41.694 -16.363 1.00 34.41 367 THR A CA 1
ATOM 2739 C C . THR A 1 367 ? -66.818 -42.145 -16.571 1.00 34.41 367 THR A C 1
ATOM 2741 O O . THR A 1 367 ? -67.341 -42.739 -15.623 1.00 34.41 367 THR A O 1
ATOM 2744 N N . PRO A 1 368 ? -67.481 -41.970 -17.742 1.00 46.12 368 PRO A N 1
ATOM 2745 C CA . PRO A 1 368 ? -67.215 -42.874 -18.879 1.00 46.12 368 PRO A CA 1
ATOM 2746 C C . PRO A 1 368 ? -67.531 -42.351 -20.313 1.00 46.12 368 PRO A C 1
ATOM 2748 O O . PRO A 1 368 ? -68.219 -41.352 -20.496 1.00 46.12 368 PRO A O 1
ATOM 2751 N N . THR A 1 369 ? -67.127 -43.164 -21.314 1.00 32.97 369 THR A N 1
ATOM 2752 C CA . THR A 1 369 ? -67.651 -43.306 -22.711 1.00 32.97 369 THR A CA 1
ATOM 2753 C C . THR A 1 369 ? -67.444 -42.118 -23.684 1.00 32.97 369 THR A C 1
ATOM 2755 O O . THR A 1 369 ? -67.612 -40.979 -23.300 1.00 32.97 369 THR A O 1
ATOM 2758 N N . ASN A 1 370 ? -67.093 -42.241 -24.975 1.00 31.73 370 ASN A N 1
ATOM 2759 C CA . ASN A 1 370 ? -67.244 -43.309 -25.968 1.00 31.73 370 ASN A CA 1
ATOM 2760 C C . ASN A 1 370 ? -66.333 -43.054 -27.209 1.00 31.73 370 ASN A C 1
ATOM 2762 O O . ASN A 1 370 ? -66.165 -41.908 -27.608 1.00 31.73 370 ASN A O 1
ATOM 2766 N N . ARG A 1 371 ? -65.901 -44.149 -27.857 1.00 32.12 371 ARG A N 1
ATOM 2767 C CA . ARG A 1 371 ? -65.680 -44.380 -29.309 1.00 32.12 371 ARG A CA 1
ATOM 2768 C C . ARG A 1 371 ? -64.647 -43.611 -30.170 1.00 32.12 371 ARG A C 1
ATOM 2770 O O . ARG A 1 371 ? -64.720 -42.409 -30.367 1.00 32.12 371 ARG A O 1
ATOM 2777 N N . ALA A 1 372 ? -63.912 -44.470 -30.895 1.00 33.00 372 ALA A N 1
ATOM 2778 C CA . ALA A 1 372 ? -63.495 -44.412 -32.306 1.00 33.00 372 ALA A CA 1
ATOM 2779 C C . ALA A 1 372 ? -62.046 -43.982 -32.635 1.00 33.00 372 ALA A C 1
ATOM 2781 O O . ALA A 1 372 ? -61.669 -42.819 -32.581 1.00 33.00 372 ALA A O 1
ATOM 2782 N N . ALA A 1 373 ? -61.266 -44.985 -33.054 1.00 36.28 373 ALA A N 1
ATOM 2783 C CA . ALA A 1 373 ? -60.107 -44.895 -33.953 1.00 36.28 373 ALA A CA 1
ATOM 2784 C C . ALA A 1 373 ? -60.588 -44.616 -35.414 1.00 36.28 373 ALA A C 1
ATOM 2786 O O . ALA A 1 373 ? -61.808 -44.573 -35.596 1.00 36.28 373 ALA A O 1
ATOM 2787 N N . PRO A 1 374 ? -59.743 -44.546 -36.478 1.00 52.00 374 PRO A N 1
ATOM 2788 C CA . PRO A 1 374 ? -58.292 -44.799 -36.538 1.00 52.00 374 PRO A CA 1
ATOM 2789 C C . PRO A 1 374 ? -57.467 -43.869 -37.475 1.00 52.00 374 PRO A C 1
ATOM 2791 O O . PRO A 1 374 ? -58.011 -43.073 -38.232 1.00 52.00 374 PRO A O 1
ATOM 2794 N N . SER A 1 375 ? -56.149 -44.140 -37.537 1.00 35.19 375 SER A N 1
ATOM 2795 C CA . SER A 1 375 ? -55.250 -43.941 -38.702 1.00 35.19 375 SER A CA 1
ATOM 2796 C C . SER A 1 375 ? -54.805 -42.480 -38.980 1.00 35.19 375 SER A C 1
ATOM 2798 O O . SER A 1 375 ? -55.597 -41.564 -38.867 1.00 35.19 375 SER A O 1
ATOM 2800 N N . GLN A 1 376 ? -53.547 -42.131 -39.277 1.00 39.56 376 GLN A N 1
ATOM 2801 C CA . GLN A 1 376 ? -52.616 -42.724 -40.236 1.00 39.56 376 GLN A CA 1
ATOM 2802 C C . GLN A 1 376 ? -51.137 -42.336 -39.983 1.00 39.56 376 GLN A C 1
ATOM 2804 O O . GLN A 1 376 ? -50.831 -41.235 -39.546 1.00 39.56 376 GLN A O 1
ATOM 2809 N N . LEU A 1 377 ? -50.263 -43.291 -40.335 1.00 38.78 377 LEU A N 1
ATOM 2810 C CA . LEU A 1 377 ? -48.970 -43.181 -41.040 1.00 38.78 377 LEU A CA 1
ATOM 2811 C C . LEU A 1 377 ? -47.848 -42.244 -40.532 1.00 38.78 377 LEU A C 1
ATOM 2813 O O . LEU A 1 377 ? -47.832 -41.051 -40.786 1.00 38.78 377 LEU A O 1
ATOM 2817 N N . ARG A 1 378 ? -46.862 -42.903 -39.899 1.00 39.84 378 ARG A N 1
ATOM 2818 C CA . ARG A 1 378 ? -45.418 -43.044 -40.231 1.00 39.84 378 ARG A CA 1
ATOM 2819 C C . ARG A 1 378 ? -44.569 -41.877 -40.830 1.00 39.84 378 ARG A C 1
ATOM 2821 O O . ARG A 1 378 ? -45.080 -40.999 -41.503 1.00 39.84 378 ARG A O 1
ATOM 2828 N N . PRO A 1 379 ? -43.228 -41.935 -40.618 1.00 54.41 379 PRO A N 1
ATOM 2829 C CA . PRO A 1 379 ? -42.244 -40.833 -40.663 1.00 54.41 379 PRO A CA 1
ATOM 2830 C C . PRO A 1 379 ? -41.248 -41.044 -41.851 1.00 54.41 379 PRO A C 1
ATOM 2832 O O . PRO A 1 379 ? -41.674 -41.688 -42.809 1.00 54.41 379 PRO A O 1
ATOM 2835 N N . PRO A 1 380 ? -39.917 -40.756 -41.812 1.00 59.16 380 PRO A N 1
ATOM 2836 C CA . PRO A 1 380 ? -39.079 -39.698 -41.200 1.00 59.16 380 PRO A CA 1
ATOM 2837 C C . PRO A 1 380 ? -38.105 -39.002 -42.222 1.00 59.16 380 PRO A C 1
ATOM 2839 O O . PRO A 1 380 ? -38.005 -39.413 -43.373 1.00 59.16 380 PRO A O 1
ATOM 2842 N N . ALA A 1 381 ? -37.251 -38.088 -41.715 1.00 45.19 381 ALA A N 1
ATOM 2843 C CA . ALA A 1 381 ? -35.825 -37.898 -42.103 1.00 45.19 381 ALA A CA 1
ATOM 2844 C C . ALA A 1 381 ? -35.471 -36.930 -43.296 1.00 45.19 381 ALA A C 1
ATOM 2846 O O . ALA A 1 381 ? -36.378 -36.359 -43.886 1.00 45.19 381 ALA A O 1
ATOM 2847 N N . PRO A 1 382 ? -34.173 -36.633 -43.590 1.00 61.66 382 PRO A N 1
ATOM 2848 C CA . PRO A 1 382 ? -33.456 -35.426 -43.115 1.00 61.66 382 PRO A CA 1
ATOM 2849 C C . PRO A 1 382 ? -32.549 -34.726 -44.186 1.00 61.66 382 PRO A C 1
ATOM 2851 O O . PRO A 1 382 ? -32.651 -35.017 -45.371 1.00 61.66 382 PRO A O 1
ATOM 2854 N N . PHE A 1 383 ? -31.609 -33.880 -43.716 1.00 44.78 383 PHE A N 1
ATOM 2855 C CA . PHE A 1 383 ? -30.398 -33.299 -44.356 1.00 44.78 383 PHE A CA 1
ATOM 2856 C C . PHE A 1 383 ? -30.522 -32.045 -45.248 1.00 44.78 383 PHE A C 1
ATOM 2858 O O . PHE A 1 383 ? -30.938 -32.121 -46.400 1.00 44.78 383 PHE A O 1
ATOM 2865 N N . ARG A 1 384 ? -29.930 -30.931 -44.789 1.00 51.84 384 ARG A N 1
ATOM 2866 C CA . ARG A 1 384 ? -28.544 -30.552 -45.133 1.00 51.84 384 ARG A CA 1
ATOM 2867 C C . ARG A 1 384 ? -27.941 -29.616 -44.093 1.00 51.84 384 ARG A C 1
ATOM 2869 O O . ARG A 1 384 ? -28.716 -28.818 -43.524 1.00 51.84 384 ARG A O 1
#

Sequence (384 aa):
MIRLDPATASPAAPSTVPGWAPAAGGALGDADAAFRAGAALGALDTLTRAQPACLGAWRERLALKCAAASMRLAGRAEDEAALRDAWQLCPAGADPGPAGAIFGAWRQLALQPPAVSADRLAKVAEMLGLAWDDDALAELCRHIENLVEGQTPAPFAAAAIAAHVVATRPDAELFAWWLADLVLAQGLRWPRPLPLLMAQAFSPAFRTAAGASRRTKPGEENFERAVCLALVQAAAETCRLAADLSRRAEKLLAGAPKLRAKGAGDAIFLLLNEDAVAGRIRHPRACAQAMRTASCSRCEDGRAPLAVFSRRGHGGSPQSVRRVSDWVRTPRKLMNRCGRSHLQIFRQRQSNCLLRRRSATTRTRDTPTNRAAPSQLRPPAPFR

pLDDT: mean 74.87, std 27.21, range [23.17, 98.69]

Secondary structure (DSSP, 8-state):
-----TT----PPPP---TTSSS--SS--HHHHHHHHHHHHHHHHHHHHH--TTHHHHHHHHHHHHHHHHHHHTT----HHHHHHHHHSSPTTS--HHHHHHHHHHHHHHHS-S---HHHHHHHHHHTT----HHHHHHHHHHHHHHHHTT--HHHHHHHHHHHHHHH-TT-HHHHHHHHHHHHHHHTT-SS----HHHHTTSGGGG-STT--SPPPTTSTTHHHHHHHHHHHHHHHHHHHHHHHHHHHHHHHHHGGG--STTHHHHHHHHHH-S---S---HHHHHHHHHHT---TTSSS-------------------PPPGGGGGS-TTSSSS-SSS-SSSTTTTTTHHHHSSSSSS------------------------

Organism: Mesorhizobium plurifarium (NCBI:txid69974)

Foldseek 3Di:
DDPPDPPPLDPDPQQAQPPVLLDDDDDDDLVSLQVSLVSLVVSVLVVLVSPFLLLQLLQLVLLLLLLQLLCVVVVHDDHSVNLCCLQQVADQPDDSPLSVLSSLLSLCQSLAFLDQDLVNLCSSCVSNVHDDDSVVSVVLSVLLVCLQVVLPQLLVSLLVQLLVCCVVPVVCNSSSLSVSQSSSCSSSVRRGTRNFQSSCQPPCLQQVPVPRPDGNGRNDPCSSSSSSSSSSVSSNVSSVSSVVLSVVLVVLVVCQVVDPDDCSVVVSSCSSNHNADAPDPDVVVSVSVCVSSPPDPVPVPDDDDDDDDDDDDDDDDDDDDDDPVVPPPDPPPVPDDPDDDPPPPVVVVVVVVVVVPPPPDDDDDDDDDDDDDDDDDDDDDDDD